Protein 4H2K (pdb70)

Solvent-accessible surface area: 19726 Å² total; per-residue (Å²): 116,82,43,75,56,78,1,14,60,1,0,33,55,0,0,116,88,58,0,54,23,36,80,13,84,28,0,0,110,37,0,5,102,62,0,110,174,49,51,5,137,39,57,102,10,80,94,116,118,7,52,0,0,2,0,62,26,36,139,60,108,43,13,0,0,1,5,8,1,0,0,0,24,95,22,45,98,111,136,97,21,108,9,84,1,47,42,1,71,72,75,142,40,58,0,49,0,7,0,0,0,9,0,0,0,0,0,0,0,1,0,3,1,0,7,46,13,5,101,74,55,81,151,21,65,1,2,0,0,0,0,0,0,0,8,32,43,58,126,15,51,27,0,5,4,34,0,0,48,37,0,60,90,102,133,34,65,5,45,26,0,0,4,0,17,10,2,0,60,102,93,13,0,33,10,1,55,46,65,56,120,26,87,77,135,0,46,95,3,0,30,35,0,0,73,122,31,38,59,66,94,16,131,44,64,130,97,27,52,12,3,34,24,1,43,6,31,62,9,47,23,0,13,0,0,0,55,37,60,35,51,92,115,62,39,1,16,5,20,23,104,20,0,7,64,0,8,88,0,0,52,53,0,0,85,63,18,48,77,99,100,82,2,15,57,1,0,38,64,0,0,121,90,60,0,56,22,37,78,13,85,30,0,0,108,35,0,5,94,71,0,105,140,54,49,3,117,42,58,99,10,76,57,99,117,8,54,0,0,2,0,45,29,27,127,67,114,28,13,0,0,1,4,10,1,0,0,0,21,96,23,48,91,98,114,112,17,95,0,67,0,49,31,2,65,76,91,103,35,60,0,43,0,4,0,0,0,11,0,0,0,0,0,0,0,0,0,4,2,0,8,37,1,8,101,78,47,92,146,22,131,6,2,0,0,1,0,0,0,0,7,31,42,60,96,19,96,12,0,5,4,16,0,0,13,41,0,65,80,104,97,37,44,5,42,30,0,0,4,0,13,10,3,0,56,97,100,14,0,32,13,0,61,80,168,26,103,0,28,73,5,0,27,47,0,0,74,79,33,54,64,62,98,8,60,52,85,166,90,34,58,12,4,61,21,1,43,8,31,64,8,47,23,1,9,0,0,0,54,39,62,38,48,88,114,62,41,0,16,6,25,20,124,30,0,6,11,0,10,90,0,0,48,80,0,0,67,57,3,14,121

Foldseek 3Di:
DVLLVQLLVLLLVLLLQQLAPQRLSCNVVVLCVLLVVLPWDWDWDDDDRKTKIKIKADDADDEEEEEAESHFHDQPDQVLAPDRQSNQDADPQKGWHGCAQRPSSLVSLLSSLVSVLCVVCVPDPHMYIYIYMSDQPPPCPCTLLVVLCVCVVVVHAHAAYEYAHAADAPDAQQAKEFDDQVGDQLLVQLQVLSCVQPNDGYDYDYPGVSLVSNCVRVYGYMYHYHHDPCHPHHRDIDGSVRSSSSNSSSNSSVVSRD/DLVQLLVQLLVLLLQQLAPLRLSCNVVVLCVLLVVLPWDWDWDDDDRKTKIKIKQADADDEEEEEAESHFHDAPDQVVAPAGANRQDADPQKGWHGCAQRHSSLVSLLSLLLSVLCVVCVPFPHMYIYIYMSDQPPPCPCTLLVVLCVCVVVVHAHAAYEYAHAADAPAAQAAKEAVDLLVVLLQVLSCVQVNDGHDYDHDRVSQVSNVVRVYRYMYHYHHCPCGPHHGRIGRSVRSVSSSSSSNSSCVSRGD

Radius of gyration: 25.72 Å; Cα contacts (8 Å, |Δi|>4): 1212; chains: 2; bounding box: 72×58×65 Å

Sequence (511 aa):
NAMKEKVVSLAQDLIRRRPSISPNDEGCQQIIAERLEKLGFQIEWMPFNDTLNLWAKHGTSEPVIIAFAGHTDVVPTGDENQWSSPPFSAEIIDGMLYGRGAADMKGSLAAMIVAAEEYVKANPNNHKGTIALLITSDEEATAKDGTIHVVETLMARDEKITYCMVGEPSSAKNLGDVVKNGRRGGGKLLDSITSAIEETIGITPKAETGTSDGRFIALMGAEVVEFGPLNSTIHKVNECVSVEDLGKCGEIYHKMLVNLLMKEKVVSLAQDLIRRPSISPNDEGCQQIIAERLEKLGFQIEWMPFNDTLNLWAKHGTSEPVIIAFAGHTDVVPTGDENQWSSPPFSAEIIDGMLYGRGAADMKGSLAAMIVAAEEYVKANPNHKGTIALLITSDEEATAKDGTIHVVETLMARDEKITYCMVGEPSSAKNLGDVVKNPGKLLDSITTSAIEETIGITPKAETGTSDGRFIALMGAEEVVEFGPLNSTIHKVNECVSVEDLGKCGEIYHKMLVNLLD

Nearest PDB structures (foldseek):
  4h2k-assembly1_A  TM=1.004E+00  e=3.135E-55  Haemophilus influenzae Rd KW20
  5vo3-assembly1_A-2  TM=9.861E-01  e=1.263E-46  Haemophilus influenzae
  3ic1-assembly1_A  TM=9.876E-01  e=7.392E-45  Haemophilus influenzae
  3isz-assembly1_A  TM=9.866E-01  e=3.044E-44  Haemophilus influenzae Rd KW20
  3isz-assembly1_B  TM=9.863E-01  e=2.260E-43  Haemophilus influenzae Rd KW20

CATH classification: 3.40.630.10

GO terms:
  GO:0050897 cobalt ion binding (F, IDA)
  GO:0008270 zinc ion binding (F, IDA)
  GO:0042802 identical protein binding (F, IDA)
  GO:0042803 protein homodimerization activity (F, IDA)
  GO:0009014 succinyl-diaminopimelate desuccinylase activity (F, IDA)
  GO:0009085 L-lysine biosynthetic process (P, IDA)
  GO:0008270 zinc ion binding (F, IMP)
  GO:0009014 succinyl-diaminopimelate desuccinylase activity (F, IMP)
  GO:0009085 L-lysine biosynthetic process (P, IMP)

InterPro domains:
  IPR001261 ArgE/DapE/ACY1/CPG2/YscS, conserved site [PS00758] (62-71)
  IPR001261 ArgE/DapE/ACY1/CPG2/YscS, conserved site [PS00759] (98-137)
  IPR002933 Peptidase M20 [PF01546] (63-371)
  IPR005941 Succinyl-diaminopimelate desuccinylase, proteobacteria [MF_01690] (3-376)
  IPR005941 Succinyl-diaminopimelate desuccinylase, proteobacteria [NF009557] (2-375)
  IPR005941 Succinyl-diaminopimelate desuccinylase, proteobacteria [TIGR01246] (6-374)
  IPR011650 Peptidase M20, dimerisation domain [PF07687] (176-283)
  IPR036264 Bacterial exopeptidase dimerisation domain [SSF55031] (180-289)
  IPR050072 Peptidase M20A family, bacterial cell wall biosynthesis [PTHR43808] (2-371)

B-factor: mean 29.65, std 9.03, range [13.6, 68.91]

Organism: Haemophilus influenzae (strain ATCC 51907 / DSM 11121 / KW20 / Rd) (NCBI:txid71421)

Secondary structure (DSSP, 8-state):
-HHHHHHHHHHHHHHTS--BTT--TTHHHHHHHHHHTTTPEEEE--BTTB-EEEEEE-SSSPEEEEEEE--B-----GGG-SS-TTS--EETTEEESTTIIIIIHHHHHHHHHHHHHHHH-TT-SSEEEEEEES-SSS--TTSHHHHHHHHHHTT----EEEE----BSSSTTSEEE-S-TT--HHHHHHHHHHHHHHS--PEEE---HHHHHHHTTT-EEEE--SB-TTTTSTT-EEEHHHHHHHHHHHHHHHHHH-/-HHHHHHHHHHHHTS--BTT--TTHHHHHHHHHHHTTPEEEE--BTTB-EEEEEE-SSS-EEEEEEE--B-----GGG-SS-TTT--EETTEEESTTIIIIIHHHHHHHHHHHHHHHH-TT-SSEEEEEEES-SSS--TTSHHHHHHHHHHTT----EEEE----BSSSTTSEEE---HHHHHHHHHHHHHHS---EEE---HHHHHHHTTT-EEEE--SB-TTTTSTT-EEEHHHHHHHHHHHHHHHHHHH-

Structure (mmCIF, N/CA/C/O backbone):
data_4H2K
#
_entry.id   4H2K
#
_cell.length_a   61.667
_cell.length_b   44.721
_cell.length_c   92.481
_cell.angle_alpha   90.00
_cell.angle_beta   92.90
_cell.angle_gamma   90.00
#
_symmetry.space_group_name_H-M   'P 1 21 1'
#
loop_
_entity.id
_entity.type
_entity.pdbx_description
1 polymer 'Succinyl-diaminopimelate desuccinylase'
2 non-polymer 'ZINC ION'
3 water water
#
loop_
_atom_site.group_PDB
_atom_site.id
_atom_site.type_symbol
_atom_site.label_atom_id
_atom_site.label_alt_id
_atom_site.label_comp_id
_atom_site.label_asym_id
_atom_site.label_entity_id
_atom_site.label_seq_id
_atom_site.pdbx_PDB_ins_code
_atom_site.Cartn_x
_atom_site.Cartn_y
_atom_site.Cartn_z
_atom_site.occupancy
_atom_site.B_iso_or_equiv
_atom_site.auth_seq_id
_atom_site.auth_comp_id
_atom_site.auth_asym_id
_atom_site.auth_atom_id
_atom_site.pdbx_PDB_model_num
ATOM 1 N N . ASN A 1 2 ? 57.703 -19.474 7.759 1.00 46.38 -1 ASN A N 1
ATOM 2 C CA . ASN A 1 2 ? 56.809 -19.643 6.572 1.00 46.90 -1 ASN A CA 1
ATOM 3 C C . ASN A 1 2 ? 55.816 -20.739 6.811 1.00 44.42 -1 ASN A C 1
ATOM 4 O O . ASN A 1 2 ? 54.768 -20.801 6.168 1.00 41.53 -1 ASN A O 1
ATOM 6 N N . ALA A 1 3 ? 56.182 -21.611 7.738 1.00 45.57 0 ALA A N 1
ATOM 7 C CA . ALA A 1 3 ? 55.275 -22.637 8.273 1.00 42.85 0 ALA A CA 1
ATOM 8 C C . ALA A 1 3 ? 54.046 -21.927 8.856 1.00 36.16 0 ALA A C 1
ATOM 9 O O . ALA A 1 3 ? 52.915 -22.287 8.593 1.00 31.10 0 ALA A O 1
ATOM 11 N N . MET A 1 4 ? 54.313 -20.903 9.630 1.00 33.77 1 MET A N 1
ATOM 12 C CA . MET A 1 4 ? 53.235 -20.113 10.293 1.00 36.36 1 MET A CA 1
ATOM 13 C C . MET A 1 4 ? 52.400 -19.373 9.226 1.00 31.08 1 MET A C 1
ATOM 14 O O . MET A 1 4 ? 51.172 -19.307 9.294 1.00 31.95 1 MET A O 1
ATOM 16 N N . LYS A 1 5 ? 53.059 -18.826 8.229 1.00 31.49 2 LYS A N 1
ATOM 17 C CA . LYS A 1 5 ? 52.296 -18.110 7.195 1.00 31.56 2 LYS A CA 1
ATOM 18 C C . LYS A 1 5 ? 51.259 -19.068 6.618 1.00 28.09 2 LYS A C 1
ATOM 19 O O . LYS A 1 5 ? 50.076 -18.781 6.463 1.00 26.22 2 LYS A O 1
ATOM 25 N N . GLU A 1 6 ? 51.766 -20.228 6.297 1.00 27.26 3 GLU A N 1
ATOM 26 C CA . GLU A 1 6 ? 50.954 -21.329 5.712 1.00 28.24 3 GLU A CA 1
ATOM 27 C C . GLU A 1 6 ? 49.746 -21.697 6.588 1.00 24.14 3 GLU A C 1
ATOM 28 O O . GLU A 1 6 ? 48.657 -22.058 6.137 1.00 22.13 3 GLU A O 1
ATOM 30 N N . LYS A 1 7 ? 49.961 -21.690 7.901 1.00 22.29 4 LYS A N 1
ATOM 31 C CA . LYS A 1 7 ? 48.871 -21.990 8.769 1.00 21.73 4 LYS A CA 1
ATOM 32 C C . LYS A 1 7 ? 47.783 -20.898 8.748 1.00 20.00 4 LYS A C 1
ATOM 33 O O . LYS A 1 7 ? 46.619 -21.214 8.815 1.00 20.74 4 LYS A O 1
ATOM 39 N N . VAL A 1 8 ? 48.209 -19.643 8.678 1.00 19.92 5 VAL A N 1
ATOM 40 C CA . VAL A 1 8 ? 47.331 -18.482 8.629 1.00 20.17 5 VAL A CA 1
ATOM 41 C C . VAL A 1 8 ? 46.488 -18.622 7.346 1.00 21.62 5 VAL A C 1
ATOM 42 O O . VAL A 1 8 ? 45.268 -18.494 7.369 1.00 19.95 5 VAL A O 1
ATOM 46 N N . VAL A 1 9 ? 47.177 -18.906 6.256 1.00 21.32 6 VAL A N 1
ATOM 47 C CA . VAL A 1 9 ? 46.450 -18.950 4.941 1.00 21.40 6 VAL A CA 1
ATOM 48 C C . VAL A 1 9 ? 45.377 -20.070 4.913 1.00 22.80 6 VAL A C 1
ATOM 49 O O . VAL A 1 9 ? 44.210 -19.877 4.510 1.00 22.18 6 VAL A O 1
ATOM 53 N N . SER A 1 10 ? 45.791 -21.250 5.332 1.00 21.88 7 SER A N 1
ATOM 54 C CA . SER A 1 10 ? 44.906 -22.429 5.400 1.00 23.63 7 SER A CA 1
ATOM 55 C C . SER A 1 10 ? 43.655 -22.189 6.262 1.00 22.29 7 SER A C 1
ATOM 56 O O . SER A 1 10 ? 42.545 -22.508 5.891 1.00 20.69 7 SER A O 1
ATOM 59 N N . LEU A 1 11 ? 43.866 -21.569 7.440 1.00 19.16 8 LEU A N 1
ATOM 60 C CA . LEU A 1 11 ? 42.748 -21.199 8.266 1.00 18.92 8 LEU A CA 1
ATOM 61 C C . LEU A 1 11 ? 41.828 -20.182 7.683 1.00 18.57 8 LEU A C 1
ATOM 62 O O . LEU A 1 11 ? 40.615 -20.345 7.753 1.00 20.01 8 LEU A O 1
ATOM 67 N N . ALA A 1 12 ? 42.411 -19.196 7.028 1.00 19.74 9 ALA A N 1
ATOM 68 C CA . ALA A 1 12 ? 41.647 -18.112 6.350 1.00 18.92 9 ALA A CA 1
ATOM 69 C C . ALA A 1 12 ? 40.752 -18.712 5.240 1.00 20.97 9 ALA A C 1
ATOM 70 O O . ALA A 1 12 ? 39.613 -18.382 5.153 1.00 19.78 9 ALA A O 1
ATOM 72 N N . GLN A 1 13 ? 41.272 -19.696 4.556 1.00 21.47 10 GLN A N 1
ATOM 73 C CA . GLN A 1 13 ? 40.533 -20.321 3.423 1.00 22.49 10 GLN A CA 1
ATOM 74 C C . GLN A 1 13 ? 39.362 -21.120 3.996 1.00 23.35 10 GLN A C 1
ATOM 75 O O . GLN A 1 13 ? 38.248 -21.074 3.511 1.00 21.93 10 GLN A O 1
ATOM 81 N N . ASP A 1 14 ? 39.657 -21.882 5.054 1.00 21.15 11 ASP A N 1
ATOM 82 C CA . ASP A 1 14 ? 38.647 -22.662 5.761 1.00 25.01 11 ASP A CA 1
ATOM 83 C C . ASP A 1 14 ? 37.458 -21.806 6.196 1.00 21.53 11 ASP A C 1
ATOM 84 O O . ASP A 1 14 ? 36.338 -22.233 6.063 1.00 22.07 11 ASP A O 1
ATOM 89 N N . LEU A 1 15 ? 37.761 -20.623 6.732 1.00 18.52 12 LEU A N 1
ATOM 90 C CA . LEU A 1 15 ? 36.781 -19.631 7.164 1.00 18.88 12 LEU A CA 1
ATOM 91 C C . LEU A 1 15 ? 36.023 -19.026 5.958 1.00 18.35 12 LEU A C 1
ATOM 92 O O . LEU A 1 15 ? 34.828 -18.881 5.957 1.00 20.26 12 LEU A O 1
ATOM 97 N N . ILE A 1 16 ? 36.766 -18.686 4.955 1.00 20.67 13 ILE A N 1
ATOM 98 C CA . ILE A 1 16 ? 36.199 -17.940 3.784 1.00 20.90 13 ILE A CA 1
ATOM 99 C C . ILE A 1 16 ? 35.150 -18.849 3.110 1.00 21.89 13 ILE A C 1
ATOM 100 O O . ILE A 1 16 ? 34.071 -18.424 2.740 1.00 22.79 13 ILE A O 1
ATOM 105 N N . ARG A 1 17 ? 35.478 -20.120 3.048 1.00 20.74 14 ARG A N 1
ATOM 106 C CA . ARG A 1 17 ? 34.576 -21.124 2.436 1.00 23.11 14 ARG A CA 1
ATOM 107 C C . ARG A 1 17 ? 33.176 -21.234 3.061 1.00 23.21 14 ARG A C 1
ATOM 108 O O . ARG A 1 17 ? 32.264 -21.690 2.450 1.00 22.64 14 ARG A O 1
ATOM 116 N N A ARG A 1 18 ? 33.070 -20.833 4.330 0.50 23.10 15 ARG A N 1
ATOM 117 N N B ARG A 1 18 ? 33.056 -20.803 4.317 0.50 23.21 15 ARG A N 1
ATOM 118 C CA A ARG A 1 18 ? 31.785 -20.776 5.067 0.50 22.41 15 ARG A CA 1
ATOM 119 C CA B ARG A 1 18 ? 31.784 -20.785 5.072 0.50 22.53 15 ARG A CA 1
ATOM 120 C C A ARG A 1 18 ? 30.991 -19.478 4.819 0.50 23.78 15 ARG A C 1
ATOM 121 C C B ARG A 1 18 ? 30.983 -19.484 4.832 0.50 23.86 15 ARG A C 1
ATOM 122 O O A ARG A 1 18 ? 31.441 -18.408 5.242 0.50 20.62 15 ARG A O 1
ATOM 123 O O B ARG A 1 18 ? 31.435 -18.416 5.242 0.50 20.75 15 ARG A O 1
ATOM 138 N N . PRO A 1 19 ? 29.788 -19.562 4.175 1.00 20.05 16 PRO A N 1
ATOM 139 C CA . PRO A 1 19 ? 29.092 -18.348 3.758 1.00 21.36 16 PRO A CA 1
ATOM 140 C C . PRO A 1 19 ? 28.306 -17.689 4.844 1.00 22.73 16 PRO A C 1
ATOM 141 O O . PRO A 1 19 ? 27.093 -17.675 4.855 1.00 23.86 16 PRO A O 1
ATOM 145 N N . SER A 1 20 ? 29.064 -17.055 5.743 1.00 21.13 17 SER A N 1
ATOM 146 C CA . SER A 1 20 ? 28.540 -16.619 7.022 1.00 21.89 17 SER A CA 1
ATOM 147 C C . SER A 1 20 ? 27.944 -15.227 6.985 1.00 23.81 17 SER A C 1
ATOM 148 O O . SER A 1 20 ? 28.305 -14.322 7.708 1.00 21.12 17 SER A O 1
ATOM 151 N N . ILE A 1 21 ? 26.981 -15.073 6.084 1.00 22.18 18 ILE A N 1
ATOM 152 C CA . ILE A 1 21 ? 26.213 -13.867 6.001 1.00 24.41 18 ILE A CA 1
ATOM 153 C C . ILE A 1 21 ? 25.522 -13.639 7.325 1.00 23.10 18 ILE A C 1
ATOM 154 O O . ILE A 1 21 ? 24.850 -14.513 7.870 1.00 26.75 18 ILE A O 1
ATOM 159 N N . SER A 1 22 ? 25.695 -12.439 7.823 1.00 27.13 19 SER A N 1
ATOM 160 C CA . SER A 1 22 ? 25.163 -12.035 9.154 1.00 25.44 19 SER A CA 1
ATOM 161 C C . SER A 1 22 ? 23.696 -12.473 9.340 1.00 27.16 19 SER A C 1
ATOM 162 O O . SER A 1 22 ? 22.884 -12.293 8.379 1.00 25.65 19 SER A O 1
ATOM 165 N N . PRO A 1 23 ? 23.326 -13.044 10.521 1.00 25.52 20 PRO A N 1
ATOM 166 C CA . PRO A 1 23 ? 24.157 -13.382 11.713 1.00 26.13 20 PRO A CA 1
ATOM 167 C C . PRO A 1 23 ? 24.542 -14.858 11.810 1.00 27.62 20 PRO A C 1
ATOM 168 O O . PRO A 1 23 ? 24.909 -15.392 12.893 1.00 22.63 20 PRO A O 1
ATOM 172 N N . ASN A 1 24 ? 24.471 -15.504 10.666 1.00 23.11 21 ASN A N 1
ATOM 173 C CA . ASN A 1 24 ? 24.679 -16.956 10.554 1.00 26.54 21 ASN A CA 1
ATOM 174 C C . ASN A 1 24 ? 26.196 -17.343 10.590 1.00 26.29 21 ASN A C 1
ATOM 175 O O . ASN A 1 24 ? 26.974 -16.973 9.742 1.00 23.79 21 ASN A O 1
ATOM 180 N N . ASP A 1 25 ? 26.639 -18.027 11.644 1.00 24.76 22 ASP A N 1
ATOM 181 C CA . ASP A 1 25 ? 28.085 -18.275 11.791 1.00 23.23 22 ASP A CA 1
ATOM 182 C C . ASP A 1 25 ? 28.609 -19.361 10.834 1.00 23.16 22 ASP A C 1
ATOM 183 O O . ASP A 1 25 ? 29.770 -19.462 10.578 1.00 22.10 22 ASP A O 1
ATOM 188 N N . GLU A 1 26 ? 27.720 -20.211 10.371 1.00 24.59 23 GLU A N 1
ATOM 189 C CA . GLU A 1 26 ? 28.086 -21.317 9.474 1.00 24.42 23 GLU A CA 1
ATOM 190 C C . GLU A 1 26 ? 29.269 -22.160 9.916 1.00 23.21 23 GLU A C 1
ATOM 191 O O . GLU A 1 26 ? 30.093 -22.606 9.114 1.00 23.23 23 GLU A O 1
ATOM 197 N N . GLY A 1 27 ? 29.370 -22.373 11.237 1.00 23.48 24 GLY A N 1
ATOM 198 C CA . GLY A 1 27 ? 30.474 -23.181 11.792 1.00 20.83 24 GLY A CA 1
ATOM 199 C C . GLY A 1 27 ? 31.868 -22.613 11.908 1.00 19.37 24 GLY A C 1
ATOM 200 O O . GLY A 1 27 ? 32.785 -23.292 12.304 1.00 19.97 24 GLY A O 1
ATOM 201 N N . CYS A 1 28 ? 32.023 -21.341 11.649 1.00 18.57 25 CYS A N 1
ATOM 202 C CA . CYS A 1 28 ? 33.349 -20.740 11.708 1.00 19.19 25 CYS A CA 1
ATOM 203 C C . CYS A 1 28 ? 33.848 -20.753 13.210 1.00 18.72 25 CYS A C 1
ATOM 204 O O . CYS A 1 28 ? 34.991 -21.061 13.522 1.00 18.60 25 CYS A O 1
ATOM 207 N N . GLN A 1 29 ? 32.990 -20.332 14.072 1.00 18.25 26 GLN A N 1
ATOM 208 C CA . GLN A 1 29 ? 33.434 -20.265 15.535 1.00 17.91 26 GLN A CA 1
ATOM 209 C C . GLN A 1 29 ? 33.798 -21.652 16.052 1.00 18.52 26 GLN A C 1
ATOM 210 O O . GLN A 1 29 ? 34.716 -21.837 16.839 1.00 18.62 26 GLN A O 1
ATOM 216 N N . GLN A 1 30 ? 33.058 -22.666 15.647 1.00 19.41 27 GLN A N 1
ATOM 217 C CA . GLN A 1 30 ? 33.439 -24.054 15.995 1.00 19.44 27 GLN A CA 1
ATOM 218 C C . GLN A 1 30 ? 34.849 -24.483 15.593 1.00 20.58 27 GLN A C 1
ATOM 219 O O . GLN A 1 30 ? 35.533 -25.190 16.337 1.00 20.86 27 GLN A O 1
ATOM 225 N N . ILE A 1 31 ? 35.206 -24.155 14.362 1.00 18.32 28 ILE A N 1
ATOM 226 C CA . ILE A 1 31 ? 36.566 -24.456 13.793 1.00 20.72 28 ILE A CA 1
ATOM 227 C C . ILE A 1 31 ? 37.595 -23.829 14.733 1.00 18.58 28 ILE A C 1
ATOM 228 O O . ILE A 1 31 ? 38.556 -24.491 15.213 1.00 21.14 28 ILE A O 1
ATOM 233 N N . ILE A 1 32 ? 37.275 -22.609 15.048 1.00 16.99 29 ILE A N 1
ATOM 234 C CA . ILE A 1 32 ? 38.196 -21.748 15.778 1.00 17.92 29 ILE A CA 1
ATOM 235 C C . ILE A 1 32 ? 38.330 -22.338 17.216 1.00 17.70 29 ILE A C 1
ATOM 236 O O . ILE A 1 32 ? 39.432 -22.549 17.719 1.00 18.68 29 ILE A O 1
ATOM 241 N N . ALA A 1 33 ? 37.188 -22.608 17.816 1.00 18.87 30 ALA A N 1
ATOM 242 C CA . ALA A 1 33 ? 37.156 -23.119 19.256 1.00 19.15 30 ALA A CA 1
ATOM 243 C C . ALA A 1 33 ? 37.862 -24.490 19.358 1.00 22.00 30 ALA A C 1
ATOM 244 O O . ALA A 1 33 ? 38.570 -24.789 20.337 1.00 21.65 30 ALA A O 1
ATOM 246 N N . GLU A 1 34 ? 37.660 -25.317 18.344 1.00 22.03 31 GLU A N 1
ATOM 247 C CA . GLU A 1 34 ? 38.312 -26.659 18.290 1.00 27.32 31 GLU A CA 1
ATOM 248 C C . GLU A 1 34 ? 39.839 -26.556 18.357 1.00 25.91 31 GLU A C 1
ATOM 249 O O . GLU A 1 34 ? 40.524 -27.223 19.156 1.00 26.72 31 GLU A O 1
ATOM 255 N N . ARG A 1 35 ? 40.382 -25.660 17.556 1.00 24.61 32 ARG A N 1
ATOM 256 C CA . ARG A 1 35 ? 41.859 -25.418 17.544 1.00 24.02 32 ARG A CA 1
ATOM 257 C C . ARG A 1 35 ? 42.398 -24.913 18.925 1.00 22.40 32 ARG A C 1
ATOM 258 O O . ARG A 1 35 ? 43.407 -25.367 19.441 1.00 28.19 32 ARG A O 1
ATOM 266 N N . LEU A 1 36 ? 41.695 -23.960 19.475 1.00 21.94 33 LEU A N 1
ATOM 267 C CA . LEU A 1 36 ? 42.136 -23.273 20.747 1.00 22.83 33 LEU A CA 1
ATOM 268 C C . LEU A 1 36 ? 42.029 -24.196 21.927 1.00 24.04 33 LEU A C 1
ATOM 269 O O . LEU A 1 36 ? 42.895 -24.238 22.795 1.00 23.92 33 LEU A O 1
ATOM 274 N N . GLU A 1 37 ? 40.951 -24.978 21.914 1.00 25.69 34 GLU A N 1
ATOM 275 C CA . GLU A 1 37 ? 40.619 -25.930 23.018 1.00 25.44 34 GLU A CA 1
ATOM 276 C C . GLU A 1 37 ? 41.731 -26.954 23.118 1.00 26.83 34 GLU A C 1
ATOM 277 O O . GLU A 1 37 ? 42.176 -27.362 24.196 1.00 23.03 34 GLU A O 1
ATOM 283 N N . LYS A 1 38 ? 42.208 -27.339 21.960 1.00 25.98 35 LYS A N 1
ATOM 284 C CA . LYS A 1 38 ? 43.388 -28.273 21.866 1.00 28.68 35 LYS A CA 1
ATOM 285 C C . LYS A 1 38 ? 44.632 -27.763 22.505 1.00 28.27 35 LYS A C 1
ATOM 286 O O . LYS A 1 38 ? 45.476 -28.544 22.844 1.00 28.71 35 LYS A O 1
ATOM 292 N N . LEU A 1 39 ? 44.750 -26.446 22.665 1.00 28.04 36 LEU A N 1
ATOM 293 C CA . LEU A 1 39 ? 45.958 -25.823 23.257 1.00 27.60 36 LEU A CA 1
ATOM 294 C C . LEU A 1 39 ? 45.738 -25.357 24.677 1.00 26.39 36 LEU A C 1
ATOM 295 O O . LEU A 1 39 ? 46.515 -24.613 25.228 1.00 31.38 36 LEU A O 1
ATOM 300 N N . GLY A 1 40 ? 44.614 -25.741 25.226 1.00 23.92 37 GLY A N 1
ATOM 301 C CA . GLY A 1 40 ? 44.317 -25.479 26.656 1.00 24.40 37 GLY A CA 1
ATOM 302 C C . GLY A 1 40 ? 43.471 -24.238 26.937 1.00 22.41 37 GLY A C 1
ATOM 303 O O . GLY A 1 40 ? 43.245 -23.843 28.104 1.00 22.50 37 GLY A O 1
ATOM 304 N N . PHE A 1 41 ? 42.954 -23.650 25.855 1.00 20.07 38 PHE A N 1
ATOM 305 C CA . PHE A 1 41 ? 42.047 -22.528 26.038 1.00 19.14 38 PHE A CA 1
ATOM 306 C C . PHE A 1 41 ? 40.711 -23.016 26.657 1.00 20.72 38 PHE A C 1
ATOM 307 O O . PHE A 1 41 ? 40.182 -24.110 26.369 1.00 20.33 38 PHE A O 1
ATOM 315 N N . GLN A 1 42 ? 40.197 -22.197 27.544 1.00 21.44 39 GLN A N 1
ATOM 316 C CA . GLN A 1 42 ? 38.856 -22.405 28.116 1.00 20.80 39 GLN A CA 1
ATOM 317 C C . GLN A 1 42 ? 37.870 -21.794 27.127 1.00 18.94 39 GLN A C 1
ATOM 318 O O . GLN A 1 42 ? 37.982 -20.676 26.801 1.00 20.14 39 GLN A O 1
ATOM 324 N N . ILE A 1 43 ? 36.912 -22.602 26.731 1.00 19.83 40 ILE A N 1
ATOM 325 C CA . ILE A 1 43 ? 35.888 -22.216 25.727 1.00 20.76 40 ILE A CA 1
ATOM 326 C C . ILE A 1 43 ? 34.553 -21.878 26.409 1.00 17.34 40 ILE A C 1
ATOM 327 O O . ILE A 1 43 ? 33.918 -22.702 27.086 1.00 21.53 40 ILE A O 1
ATOM 332 N N . GLU A 1 44 ? 34.077 -20.673 26.188 1.00 18.19 41 GLU A N 1
ATOM 333 C CA . GLU A 1 44 ? 32.733 -20.296 26.601 1.00 18.55 41 GLU A CA 1
ATOM 334 C C . GLU A 1 44 ? 31.830 -19.760 25.483 1.00 18.34 41 GLU A C 1
ATOM 335 O O . GLU A 1 44 ? 32.115 -18.757 24.879 1.00 17.62 41 GLU A O 1
ATOM 341 N N . TRP A 1 45 ? 30.710 -20.427 25.347 1.00 17.98 42 TRP A N 1
ATOM 342 C CA . TRP A 1 45 ? 29.703 -20.087 24.276 1.00 19.73 42 TRP A CA 1
ATOM 343 C C . TRP A 1 45 ? 28.680 -19.180 24.868 1.00 19.26 42 TRP A C 1
ATOM 344 O O . TRP A 1 45 ? 28.066 -19.460 25.933 1.00 19.25 42 TRP A O 1
ATOM 355 N N . MET A 1 46 ? 28.510 -18.058 24.196 1.00 19.42 43 MET A N 1
ATOM 356 C CA . MET A 1 46 ? 27.445 -17.111 24.517 1.00 18.86 43 MET A CA 1
ATOM 357 C C . MET A 1 46 ? 26.448 -16.804 23.352 1.00 20.69 43 MET A C 1
ATOM 358 O O . MET A 1 46 ? 26.373 -15.643 22.979 1.00 19.56 43 MET A O 1
ATOM 363 N N . PRO A 1 47 ? 25.616 -17.806 22.946 1.00 20.41 44 PRO A N 1
ATOM 364 C CA . PRO A 1 47 ? 24.532 -17.592 21.961 1.00 22.63 44 PRO A CA 1
ATOM 365 C C . PRO A 1 47 ? 23.435 -16.739 22.543 1.00 22.57 44 PRO A C 1
ATOM 366 O O . PRO A 1 47 ? 23.182 -16.695 23.758 1.00 21.30 44 PRO A O 1
ATOM 370 N N . PHE A 1 48 ? 22.893 -15.905 21.694 1.00 21.93 45 PHE A N 1
ATOM 371 C CA . PHE A 1 48 ? 21.726 -15.092 22.063 1.00 22.41 45 PHE A CA 1
ATOM 372 C C . PHE A 1 48 ? 20.896 -14.825 20.805 1.00 23.79 45 PHE A C 1
ATOM 373 O O . PHE A 1 48 ? 21.411 -14.356 19.813 1.00 21.39 45 PHE A O 1
ATOM 381 N N . ASN A 1 49 ? 19.629 -15.170 20.896 1.00 22.96 46 ASN A N 1
ATOM 382 C CA . ASN A 1 49 ? 18.735 -15.091 19.708 1.00 25.79 46 ASN A CA 1
ATOM 383 C C . ASN A 1 49 ? 19.360 -15.829 18.531 1.00 25.31 46 ASN A C 1
ATOM 384 O O . ASN A 1 49 ? 19.586 -17.039 18.623 1.00 24.54 46 ASN A O 1
ATOM 389 N N . ASP A 1 50 ? 19.631 -15.128 17.430 1.00 25.68 47 ASP A N 1
ATOM 390 C CA . ASP A 1 50 ? 20.126 -15.782 16.189 1.00 26.35 47 ASP A CA 1
ATOM 391 C C . ASP A 1 50 ? 21.652 -15.636 15.985 1.00 24.23 47 ASP A C 1
ATOM 392 O O . ASP A 1 50 ? 22.207 -15.909 14.920 1.00 24.24 47 ASP A O 1
ATOM 397 N N . THR A 1 51 ? 22.307 -15.150 17.034 1.00 22.39 48 THR A N 1
ATOM 398 C CA . THR A 1 51 ? 23.724 -14.717 16.980 1.00 21.49 48 THR A CA 1
ATOM 399 C C . THR A 1 51 ? 24.525 -15.739 17.847 1.00 22.59 48 THR A C 1
ATOM 400 O O . THR A 1 51 ? 24.101 -16.138 18.955 1.00 21.86 48 THR A O 1
ATOM 404 N N . LEU A 1 52 ? 25.655 -16.156 17.313 1.00 21.01 49 LEU A N 1
ATOM 405 C CA . LEU A 1 52 ? 26.656 -16.989 18.063 1.00 20.09 49 LEU A CA 1
ATOM 406 C C . LEU A 1 52 ? 27.880 -16.108 18.492 1.00 17.87 49 LEU A C 1
ATOM 407 O O . LEU A 1 52 ? 28.354 -15.282 17.753 1.00 18.56 49 LEU A O 1
ATOM 412 N N . ASN A 1 53 ? 28.263 -16.214 19.781 1.00 17.53 50 ASN A N 1
ATOM 413 C CA . ASN A 1 53 ? 29.389 -15.497 20.327 1.00 16.03 50 ASN A CA 1
ATOM 414 C C . ASN A 1 53 ? 30.280 -16.492 21.107 1.00 16.02 50 ASN A C 1
ATOM 415 O O . ASN A 1 53 ? 29.777 -17.457 21.653 1.00 16.90 50 ASN A O 1
ATOM 420 N N . LEU A 1 54 ? 31.571 -16.261 20.952 1.00 18.30 51 LEU A N 1
ATOM 421 C CA . LEU A 1 54 ? 32.686 -17.029 21.594 1.00 18.65 51 LEU A CA 1
ATOM 422 C C . LEU A 1 54 ? 33.595 -16.155 22.424 1.00 17.55 51 LEU A C 1
ATOM 423 O O . LEU A 1 54 ? 34.092 -15.128 22.011 1.00 17.35 51 LEU A O 1
ATOM 428 N N . TRP A 1 55 ? 33.789 -16.623 23.636 1.00 17.88 52 TRP A N 1
ATOM 429 C CA . TRP A 1 55 ? 34.723 -16.062 24.606 1.00 17.67 52 TRP A CA 1
ATOM 430 C C . TRP A 1 55 ? 35.680 -17.206 24.987 1.00 16.81 52 TRP A C 1
ATOM 431 O O . TRP A 1 55 ? 35.294 -18.205 25.595 1.00 18.34 52 TRP A O 1
ATOM 442 N N . ALA A 1 56 ? 36.921 -17.084 24.556 1.00 17.86 53 ALA A N 1
ATOM 443 C CA . ALA A 1 56 ? 37.995 -18.160 24.747 1.00 17.46 53 ALA A CA 1
ATOM 444 C C . ALA A 1 56 ? 39.181 -17.545 25.458 1.00 18.50 53 ALA A C 1
ATOM 445 O O . ALA A 1 56 ? 39.635 -16.509 25.113 1.00 17.54 53 ALA A O 1
ATOM 447 N N . LYS A 1 57 ? 39.684 -18.231 26.486 1.00 19.81 54 LYS A N 1
ATOM 448 C CA . LYS A 1 57 ? 40.707 -17.581 27.344 1.00 21.46 54 LYS A CA 1
ATOM 449 C C . LYS A 1 57 ? 41.806 -18.677 27.634 1.00 18.15 54 LYS A C 1
ATOM 450 O O . LYS A 1 57 ? 41.448 -19.852 27.850 1.00 18.20 54 LYS A O 1
ATOM 456 N N . HIS A 1 58 ? 43.061 -18.209 27.651 1.00 18.47 55 HIS A N 1
ATOM 457 C CA . HIS A 1 58 ? 44.243 -18.970 28.137 1.00 18.53 55 HIS A CA 1
ATOM 458 C C . HIS A 1 58 ? 44.959 -18.158 29.194 1.00 17.92 55 HIS A C 1
ATOM 459 O O . HIS A 1 58 ? 45.491 -17.083 28.922 1.00 15.11 55 HIS A O 1
ATOM 466 N N . GLY A 1 59 ? 45.026 -18.704 30.381 1.00 24.55 56 GLY A N 1
ATOM 467 C CA . GLY A 1 59 ? 45.663 -17.957 31.460 1.00 26.50 56 GLY A CA 1
ATOM 468 C C . GLY A 1 59 ? 44.665 -17.621 32.544 1.00 34.56 56 GLY A C 1
ATOM 469 O O . GLY A 1 59 ? 43.466 -17.737 32.364 1.00 39.34 56 GLY A O 1
ATOM 470 N N . THR A 1 60 ? 45.174 -17.179 33.682 1.00 39.42 57 THR A N 1
ATOM 471 C CA . THR A 1 60 ? 44.277 -16.741 34.793 1.00 43.43 57 THR A CA 1
ATOM 472 C C . THR A 1 60 ? 44.420 -15.281 35.227 1.00 44.45 57 THR A C 1
ATOM 473 O O . THR A 1 60 ? 43.466 -14.540 35.359 1.00 49.61 57 THR A O 1
ATOM 477 N N . SER A 1 61 ? 45.646 -14.904 35.472 1.00 44.91 58 SER A N 1
ATOM 478 C CA . SER A 1 61 ? 45.943 -13.552 35.930 1.00 40.46 58 SER A CA 1
ATOM 479 C C . SER A 1 61 ? 45.651 -12.415 34.920 1.00 41.64 58 SER A C 1
ATOM 480 O O . SER A 1 61 ? 45.553 -12.594 33.683 1.00 33.65 58 SER A O 1
ATOM 483 N N . GLU A 1 62 ? 45.519 -11.227 35.497 1.00 35.63 59 GLU A N 1
ATOM 484 C CA . GLU A 1 62 ? 45.563 -9.964 34.717 1.00 36.59 59 GLU A CA 1
ATOM 485 C C . GLU A 1 62 ? 47.010 -9.770 34.344 1.00 33.92 59 GLU A C 1
ATOM 486 O O . GLU A 1 62 ? 47.859 -10.362 34.974 1.00 33.52 59 GLU A O 1
ATOM 492 N N . PRO A 1 63 ? 47.318 -8.983 33.317 1.00 30.65 60 PRO A N 1
ATOM 493 C CA . PRO A 1 63 ? 46.489 -8.279 32.353 1.00 28.61 60 PRO A CA 1
ATOM 494 C C . PRO A 1 63 ? 45.844 -9.282 31.410 1.00 26.96 60 PRO A C 1
ATOM 495 O O . PRO A 1 63 ? 46.367 -10.339 31.167 1.00 27.76 60 PRO A O 1
ATOM 499 N N . VAL A 1 64 ? 44.676 -8.895 30.972 1.00 25.83 61 VAL A N 1
ATOM 500 C CA . VAL A 1 64 ? 43.891 -9.649 30.012 1.00 23.86 61 VAL A CA 1
ATOM 501 C C . VAL A 1 64 ? 43.983 -8.876 28.688 1.00 21.70 61 VAL A C 1
ATOM 502 O O . VAL A 1 64 ? 43.574 -7.710 28.603 1.00 21.64 61 VAL A O 1
ATOM 506 N N . ILE A 1 65 ? 44.570 -9.552 27.705 1.00 19.65 62 ILE A N 1
ATOM 507 C CA A ILE A 1 65 ? 44.660 -9.070 26.314 0.50 20.54 62 ILE A CA 1
ATOM 508 C CA B ILE A 1 65 ? 44.656 -9.066 26.303 0.50 20.31 62 ILE A CA 1
ATOM 509 C C . ILE A 1 65 ? 43.672 -9.907 25.464 1.00 18.74 62 ILE A C 1
ATOM 510 O O . ILE A 1 65 ? 43.789 -11.118 25.353 1.00 20.79 62 ILE A O 1
ATOM 519 N N . ALA A 1 66 ? 42.691 -9.244 24.908 1.00 21.60 63 ALA A N 1
ATOM 520 C CA . ALA A 1 66 ? 41.669 -9.914 24.069 1.00 19.22 63 ALA A CA 1
ATOM 521 C C . ALA A 1 66 ? 41.920 -9.514 22.609 1.00 17.72 63 ALA A C 1
ATOM 522 O O . ALA A 1 66 ? 42.115 -8.390 22.321 1.00 19.58 63 ALA A O 1
ATOM 524 N N . PHE A 1 67 ? 41.884 -10.486 21.749 1.00 17.10 64 PHE A N 1
ATOM 525 C CA . PHE A 1 67 ? 41.703 -10.279 20.264 1.00 17.11 64 PHE A CA 1
ATOM 526 C C . PHE A 1 67 ? 40.230 -10.333 19.977 1.00 15.74 64 PHE A C 1
ATOM 527 O O . PHE A 1 67 ? 39.535 -11.267 20.390 1.00 17.27 64 PHE A O 1
ATOM 535 N N . ALA A 1 68 ? 39.693 -9.335 19.258 1.00 17.41 65 ALA A N 1
ATOM 536 C CA . ALA A 1 68 ? 38.275 -9.309 18.990 1.00 16.55 65 ALA A CA 1
ATOM 537 C C . ALA A 1 68 ? 38.061 -9.220 17.425 1.00 16.67 65 ALA A C 1
ATOM 538 O O . ALA A 1 68 ? 38.842 -8.629 16.675 1.00 16.99 65 ALA A O 1
ATOM 540 N N . GLY A 1 69 ? 37.026 -9.846 17.042 1.00 17.23 66 GLY A N 1
ATOM 541 C CA . GLY A 1 69 ? 36.616 -9.818 15.594 1.00 18.20 66 GLY A CA 1
ATOM 542 C C . GLY A 1 69 ? 35.312 -10.534 15.373 1.00 18.37 66 GLY A C 1
ATOM 543 O O . GLY A 1 69 ? 34.572 -10.911 16.275 1.00 15.33 66 GLY A O 1
ATOM 544 N N . HIS A 1 70 ? 34.956 -10.602 14.079 1.00 17.55 67 HIS A N 1
ATOM 545 C CA . HIS A 1 70 ? 33.675 -11.186 13.725 1.00 17.11 67 HIS A CA 1
ATOM 546 C C . HIS A 1 70 ? 33.817 -12.149 12.552 1.00 18.37 67 HIS A C 1
ATOM 547 O O . HIS A 1 70 ? 34.723 -12.051 11.715 1.00 18.00 67 HIS A O 1
ATOM 554 N N . THR A 1 71 ? 32.932 -13.132 12.574 1.00 16.33 68 THR A N 1
ATOM 555 C CA . THR A 1 71 ? 32.942 -14.225 11.619 1.00 17.20 68 THR A CA 1
ATOM 556 C C . THR A 1 71 ? 31.953 -13.954 10.484 1.00 18.25 68 THR A C 1
ATOM 557 O O . THR A 1 71 ? 31.946 -14.691 9.487 1.00 20.00 68 THR A O 1
ATOM 561 N N . ASP A 1 72 ? 31.145 -12.924 10.664 1.00 19.75 69 ASP A N 1
ATOM 562 C CA . ASP A 1 72 ? 30.075 -12.688 9.680 1.00 21.23 69 ASP A CA 1
ATOM 563 C C . ASP A 1 72 ? 30.676 -11.854 8.585 1.00 21.33 69 ASP A C 1
ATOM 564 O O . ASP A 1 72 ? 31.702 -11.134 8.724 1.00 21.09 69 ASP A O 1
ATOM 569 N N . VAL A 1 73 ? 29.958 -11.957 7.458 1.00 20.36 70 VAL A N 1
ATOM 570 C CA . VAL A 1 73 ? 30.300 -11.238 6.268 1.00 21.13 70 VAL A CA 1
ATOM 571 C C . VAL A 1 73 ? 29.034 -10.599 5.661 1.00 20.90 70 VAL A C 1
ATOM 572 O O . VAL A 1 73 ? 27.899 -11.030 5.946 1.00 20.61 70 VAL A O 1
ATOM 576 N N . VAL A 1 74 ? 29.298 -9.571 4.855 1.00 22.43 71 VAL A N 1
ATOM 577 C CA . VAL A 1 74 ? 28.252 -8.782 4.091 1.00 21.73 71 VAL A CA 1
ATOM 578 C C . VAL A 1 74 ? 27.805 -9.566 2.788 1.00 23.21 71 VAL A C 1
ATOM 579 O O . VAL A 1 74 ? 28.541 -10.373 2.279 1.00 23.95 71 VAL A O 1
ATOM 583 N N . PRO A 1 75 ? 26.567 -9.362 2.301 1.00 23.91 72 PRO A N 1
ATOM 584 C CA . PRO A 1 75 ? 26.189 -9.976 1.035 1.00 25.30 72 PRO A CA 1
ATOM 585 C C . PRO A 1 75 ? 27.213 -9.786 -0.096 1.00 22.90 72 PRO A C 1
ATOM 586 O O . PRO A 1 75 ? 27.987 -8.841 -0.128 1.00 22.53 72 PRO A O 1
ATOM 590 N N . THR A 1 76 ? 27.132 -10.704 -1.040 1.00 28.46 73 THR A N 1
ATOM 591 C CA . THR A 1 76 ? 28.134 -10.825 -2.132 1.00 27.12 73 THR A CA 1
ATOM 592 C C . THR A 1 76 ? 27.807 -9.924 -3.340 1.00 30.66 73 THR A C 1
ATOM 593 O O . THR A 1 76 ? 28.690 -9.502 -4.086 1.00 28.02 73 THR A O 1
ATOM 597 N N . GLY A 1 77 ? 26.535 -9.638 -3.488 1.00 27.87 74 GLY A N 1
ATOM 598 C CA . GLY A 1 77 ? 26.014 -9.069 -4.749 1.00 29.88 74 GLY A CA 1
ATOM 599 C C . GLY A 1 77 ? 25.999 -10.117 -5.857 1.00 29.53 74 GLY A C 1
ATOM 600 O O . GLY A 1 77 ? 26.304 -11.286 -5.653 1.00 28.39 74 GLY A O 1
ATOM 601 N N . ASP A 1 78 ? 25.599 -9.693 -7.047 1.00 31.13 75 ASP A N 1
ATOM 602 C CA . ASP A 1 78 ? 25.453 -10.629 -8.185 1.00 32.62 75 ASP A CA 1
ATOM 603 C C . ASP A 1 78 ? 26.757 -11.380 -8.449 1.00 31.60 75 ASP A C 1
ATOM 604 O O . ASP A 1 78 ? 27.807 -10.776 -8.589 1.00 27.97 75 ASP A O 1
ATOM 609 N N . GLU A 1 79 ? 26.658 -12.693 -8.527 1.00 28.33 76 GLU A N 1
ATOM 610 C CA . GLU A 1 79 ? 27.845 -13.543 -8.776 1.00 31.71 76 GLU A CA 1
ATOM 611 C C . GLU A 1 79 ? 28.492 -13.362 -10.159 1.00 28.31 76 GLU A C 1
ATOM 612 O O . GLU A 1 79 ? 29.650 -13.708 -10.332 1.00 27.70 76 GLU A O 1
ATOM 618 N N . ASN A 1 80 ? 27.760 -12.754 -11.093 1.00 28.48 77 ASN A N 1
ATOM 619 C CA . ASN A 1 80 ? 28.306 -12.521 -12.484 1.00 27.85 77 ASN A CA 1
ATOM 620 C C . ASN A 1 80 ? 29.408 -11.442 -12.459 1.00 27.26 77 ASN A C 1
ATOM 621 O O . ASN A 1 80 ? 30.232 -11.299 -13.381 1.00 25.75 77 ASN A O 1
ATOM 626 N N . GLN A 1 81 ? 29.422 -10.711 -11.354 1.00 25.46 78 GLN A N 1
ATOM 627 C CA . GLN A 1 81 ? 30.431 -9.628 -11.133 1.00 24.81 78 GLN A CA 1
ATOM 628 C C . GLN A 1 81 ? 31.790 -10.130 -10.566 1.00 23.62 78 GLN A C 1
ATOM 629 O O . GLN A 1 81 ? 32.798 -9.441 -10.596 1.00 25.34 78 GLN A O 1
ATOM 635 N N . TRP A 1 82 ? 31.750 -11.353 -10.046 1.00 23.80 79 TRP A N 1
ATOM 636 C CA . TRP A 1 82 ? 32.899 -11.973 -9.428 1.00 26.36 79 TRP A CA 1
ATOM 637 C C . TRP A 1 82 ? 33.693 -12.776 -10.412 1.00 24.14 79 TRP A C 1
ATOM 638 O O . TRP A 1 82 ? 33.134 -13.495 -11.268 1.00 23.84 79 TRP A O 1
ATOM 649 N N . SER A 1 83 ? 35.009 -12.662 -10.298 1.00 27.45 80 SER A N 1
ATOM 650 C CA . SER A 1 83 ? 35.995 -13.414 -11.183 1.00 29.63 80 SER A CA 1
ATOM 651 C C . SER A 1 83 ? 36.208 -14.858 -10.695 1.00 31.77 80 SER A C 1
ATOM 652 O O . SER A 1 83 ? 36.301 -15.812 -11.454 1.00 31.76 80 SER A O 1
ATOM 655 N N . SER A 1 84 ? 36.387 -14.953 -9.391 1.00 29.77 81 SER A N 1
ATOM 656 C CA . SER A 1 84 ? 36.255 -16.229 -8.642 1.00 31.72 81 SER A CA 1
ATOM 657 C C . SER A 1 84 ? 34.922 -16.262 -7.823 1.00 30.17 81 SER A C 1
ATOM 658 O O . SER A 1 84 ? 34.461 -15.244 -7.357 1.00 29.30 81 SER A O 1
ATOM 661 N N . PRO A 1 85 ? 34.309 -17.430 -7.640 1.00 27.71 82 PRO A N 1
ATOM 662 C CA . PRO A 1 85 ? 33.111 -17.410 -6.856 1.00 26.13 82 PRO A CA 1
ATOM 663 C C . PRO A 1 85 ? 33.438 -16.931 -5.416 1.00 27.97 82 PRO A C 1
ATOM 664 O O . PRO A 1 85 ? 34.514 -17.175 -4.949 1.00 25.62 82 PRO A O 1
ATOM 668 N N . PRO A 1 86 ? 32.535 -16.169 -4.795 1.00 25.91 83 PRO A N 1
ATOM 669 C CA . PRO A 1 86 ? 32.822 -15.411 -3.585 1.00 25.05 83 PRO A CA 1
ATOM 670 C C . PRO A 1 86 ? 33.221 -16.238 -2.389 1.00 23.52 83 PRO A C 1
ATOM 671 O O . PRO A 1 86 ? 33.801 -15.725 -1.449 1.00 23.79 83 PRO A O 1
ATOM 675 N N . PHE A 1 87 ? 32.871 -17.504 -2.398 1.00 26.03 84 PHE A N 1
ATOM 676 C CA . PHE A 1 87 ? 33.203 -18.362 -1.248 1.00 26.21 84 PHE A CA 1
ATOM 677 C C . PHE A 1 87 ? 34.162 -19.455 -1.646 1.00 30.24 84 PHE A C 1
ATOM 678 O O . PHE A 1 87 ? 34.323 -20.456 -0.957 1.00 29.08 84 PHE A O 1
ATOM 686 N N . SER A 1 88 ? 34.844 -19.236 -2.772 1.00 27.79 85 SER A N 1
ATOM 687 C CA . SER A 1 88 ? 35.816 -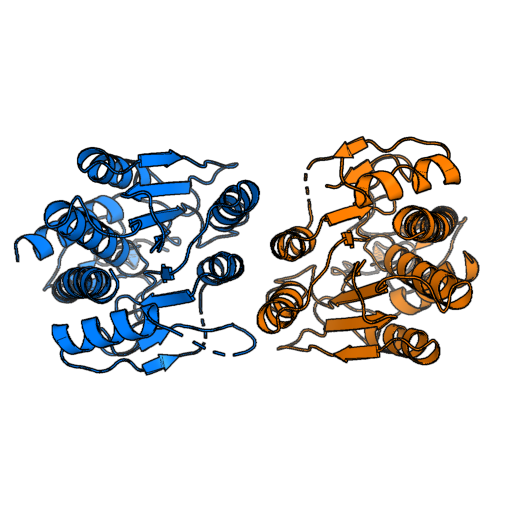20.269 -3.236 1.00 28.72 85 SER A CA 1
ATOM 688 C C . SER A 1 88 ? 37.182 -20.273 -2.497 1.00 25.92 85 SER A C 1
ATOM 689 O O . SER A 1 88 ? 37.864 -21.274 -2.432 1.00 25.10 85 SER A O 1
ATOM 692 N N . ALA A 1 89 ? 37.590 -19.120 -2.022 1.00 25.08 86 ALA A N 1
ATOM 693 C CA . ALA A 1 89 ? 38.860 -18.952 -1.240 1.00 26.38 86 ALA A CA 1
ATOM 694 C C . ALA A 1 89 ? 40.069 -19.349 -2.105 1.00 26.15 86 ALA A C 1
ATOM 695 O O . ALA A 1 89 ? 41.073 -19.920 -1.674 1.00 23.48 86 ALA A O 1
ATOM 697 N N . GLU A 1 90 ? 39.916 -18.994 -3.364 1.00 27.00 87 GLU A N 1
ATOM 698 C CA . GLU A 1 90 ? 40.951 -19.213 -4.382 1.00 27.02 87 GLU A CA 1
ATOM 699 C C . GLU A 1 90 ? 42.119 -18.198 -4.273 1.00 24.55 87 GLU A C 1
ATOM 700 O O . GLU A 1 90 ? 41.961 -17.025 -3.996 1.00 25.83 87 GLU A O 1
ATOM 706 N N . ILE A 1 91 ? 43.300 -18.726 -4.439 1.00 24.80 88 ILE A N 1
ATOM 707 C CA . ILE A 1 91 ? 44.528 -17.955 -4.417 1.00 25.56 88 ILE A CA 1
ATOM 708 C C . ILE A 1 91 ? 45.054 -17.777 -5.865 1.00 27.65 88 ILE A C 1
ATOM 709 O O . ILE A 1 91 ? 45.314 -18.718 -6.533 1.00 27.71 88 ILE A O 1
ATOM 714 N N . ILE A 1 92 ? 45.089 -16.525 -6.288 1.00 28.12 89 ILE A N 1
ATOM 715 C CA . ILE A 1 92 ? 45.475 -16.097 -7.687 1.00 27.85 89 ILE A CA 1
ATOM 716 C C . ILE A 1 92 ? 46.525 -14.997 -7.644 1.00 27.55 89 ILE A C 1
ATOM 717 O O . ILE A 1 92 ? 46.320 -13.930 -7.062 1.00 30.32 89 ILE A O 1
ATOM 722 N N . ASP A 1 93 ? 47.706 -15.324 -8.176 1.00 29.21 90 ASP A N 1
ATOM 723 C CA . ASP A 1 93 ? 48.881 -14.411 -8.229 1.00 27.88 90 ASP A CA 1
ATOM 724 C C . ASP A 1 93 ? 49.122 -13.723 -6.866 1.00 30.45 90 ASP A C 1
ATOM 725 O O . ASP A 1 93 ? 49.077 -12.510 -6.710 1.00 36.24 90 ASP A O 1
ATOM 730 N N . GLY A 1 94 ? 49.278 -14.548 -5.858 1.00 31.49 91 GLY A N 1
ATOM 731 C CA . GLY A 1 94 ? 49.522 -14.072 -4.460 1.00 29.57 91 GLY A CA 1
ATOM 732 C C . GLY A 1 94 ? 48.380 -13.432 -3.652 1.00 29.57 91 GLY A C 1
ATOM 733 O O . GLY A 1 94 ? 48.567 -12.985 -2.493 1.00 27.46 91 GLY A O 1
ATOM 734 N N . MET A 1 95 ? 47.215 -13.397 -4.266 1.00 26.93 92 MET A N 1
ATOM 735 C CA . MET A 1 95 ? 45.980 -12.812 -3.649 1.00 27.23 92 MET A CA 1
ATOM 736 C C . MET A 1 95 ? 44.965 -13.905 -3.303 1.00 26.11 92 MET A C 1
ATOM 737 O O . MET A 1 95 ? 44.585 -14.713 -4.116 1.00 25.03 92 MET A O 1
ATOM 742 N N . LEU A 1 96 ? 44.580 -13.924 -2.024 1.00 23.92 93 LEU A N 1
ATOM 743 C CA . LEU A 1 96 ? 43.448 -14.725 -1.556 1.00 22.15 93 LEU A CA 1
ATOM 744 C C . LEU A 1 96 ? 42.125 -13.985 -1.753 1.00 23.35 93 LEU A C 1
ATOM 745 O O . LEU A 1 96 ? 41.831 -13.008 -1.093 1.00 20.47 93 LEU A O 1
ATOM 750 N N . TYR A 1 97 ? 41.319 -14.521 -2.666 1.00 22.39 94 TYR A N 1
ATOM 751 C CA . TYR A 1 97 ? 40.025 -13.952 -3.025 1.00 22.61 94 TYR A CA 1
ATOM 752 C C . TYR A 1 97 ? 38.882 -14.538 -2.208 1.00 21.39 94 TYR A C 1
ATOM 753 O O . TYR A 1 97 ? 38.842 -15.685 -1.914 1.00 24.32 94 TYR A O 1
ATOM 762 N N . GLY A 1 98 ? 37.933 -13.677 -1.944 1.00 21.39 95 GLY A N 1
ATOM 763 C CA . GLY A 1 98 ? 36.633 -14.045 -1.379 1.00 22.54 95 GLY A CA 1
ATOM 764 C C . GLY A 1 98 ? 35.989 -13.058 -0.416 1.00 20.59 95 GLY A C 1
ATOM 765 O O . GLY A 1 98 ? 36.625 -12.124 0.128 1.00 20.58 95 GLY A O 1
ATOM 766 N N . ARG A 1 99 ? 34.686 -13.247 -0.251 1.00 19.83 96 ARG A N 1
ATOM 767 C CA . ARG A 1 99 ? 33.904 -12.360 0.539 1.00 18.65 96 ARG A CA 1
ATOM 768 C C . ARG A 1 99 ? 34.423 -12.746 1.964 1.00 18.79 96 ARG A C 1
ATOM 769 O O . ARG A 1 99 ? 34.591 -13.903 2.274 1.00 20.20 96 ARG A O 1
ATOM 777 N N . GLY A 1 100 ? 34.826 -11.755 2.663 1.00 19.63 97 GLY A N 1
ATOM 778 C CA . GLY A 1 100 ? 35.452 -12.011 4.013 1.00 19.66 97 GLY A CA 1
ATOM 779 C C . GLY A 1 100 ? 36.930 -12.067 4.087 1.00 21.42 97 GLY A C 1
ATOM 780 O O . GLY A 1 100 ? 37.479 -12.063 5.202 1.00 17.87 97 GLY A O 1
ATOM 781 N N . ALA A 1 101 ? 37.600 -12.122 2.919 1.00 20.23 98 ALA A N 1
ATOM 782 C CA . ALA A 1 101 ? 39.086 -12.307 2.907 1.00 20.25 98 ALA A CA 1
ATOM 783 C C . ALA A 1 101 ? 39.802 -11.168 3.610 1.00 19.82 98 ALA A C 1
ATOM 784 O O . ALA A 1 101 ? 40.695 -11.417 4.423 1.00 21.51 98 ALA A O 1
ATOM 786 N N . ALA A 1 102 ? 39.387 -9.946 3.309 1.00 20.39 99 ALA A N 1
ATOM 787 C CA . ALA A 1 102 ? 39.853 -8.680 3.944 1.00 22.19 99 ALA A CA 1
ATOM 788 C C . ALA A 1 102 ? 39.105 -8.358 5.255 1.00 23.33 99 ALA A C 1
ATOM 789 O O . ALA A 1 102 ? 39.677 -7.907 6.244 1.00 23.59 99 ALA A O 1
ATOM 791 N N . ASP A 1 103 ? 37.814 -8.564 5.216 1.00 23.85 100 ASP A N 1
ATOM 792 C CA . ASP A 1 103 ? 36.917 -8.126 6.318 1.00 22.89 100 ASP A CA 1
ATOM 793 C C . ASP A 1 103 ? 36.072 -9.274 6.805 1.00 20.26 100 ASP A C 1
ATOM 794 O O . ASP A 1 103 ? 34.965 -9.485 6.324 1.00 16.96 100 ASP A O 1
ATOM 799 N N . MET A 1 104 ? 36.543 -10.073 7.721 1.00 19.89 101 MET A N 1
ATOM 800 C CA . MET A 1 104 ? 37.845 -9.940 8.367 1.00 19.90 101 MET A CA 1
ATOM 801 C C . MET A 1 104 ? 38.478 -11.298 8.623 1.00 20.84 101 MET A C 1
ATOM 802 O O . MET A 1 104 ? 39.197 -11.515 9.582 1.00 17.49 101 MET A O 1
ATOM 807 N N . LYS A 1 105 ? 38.182 -12.249 7.762 1.00 17.82 102 LYS A N 1
ATOM 808 C CA . LYS A 1 105 ? 38.561 -13.641 8.074 1.00 17.79 102 LYS A CA 1
ATOM 809 C C . LYS A 1 105 ? 40.104 -13.902 7.979 1.00 19.60 102 LYS A C 1
ATOM 810 O O . LYS A 1 105 ? 40.679 -14.753 8.742 1.00 18.26 102 LYS A O 1
ATOM 816 N N . GLY A 1 106 ? 40.769 -13.146 7.085 1.00 16.82 103 GLY A N 1
ATOM 817 C CA . GLY A 1 106 ? 42.265 -13.218 6.934 1.00 18.44 103 GLY A CA 1
ATOM 818 C C . GLY A 1 106 ? 42.904 -12.812 8.305 1.00 19.34 103 GLY A C 1
ATOM 819 O O . GLY A 1 106 ? 43.747 -13.521 8.942 1.00 18.40 103 GLY A O 1
ATOM 820 N N . SER A 1 107 ? 42.429 -11.683 8.766 1.00 19.71 104 SER A N 1
ATOM 821 C CA . SER A 1 107 ? 43.037 -11.112 10.017 1.00 22.53 104 SER A CA 1
ATOM 822 C C . SER A 1 107 ? 42.660 -11.907 11.257 1.00 20.56 104 SER A C 1
ATOM 823 O O . SER A 1 107 ? 43.455 -12.059 12.204 1.00 23.04 104 SER A O 1
ATOM 826 N N . LEU A 1 108 ? 41.437 -12.415 11.258 1.00 20.48 105 LEU A N 1
ATOM 827 C CA . LEU A 1 108 ? 40.938 -13.284 12.307 1.00 21.51 105 LEU A CA 1
ATOM 828 C C . LEU A 1 108 ? 41.856 -14.514 12.382 1.00 21.50 105 LEU A C 1
ATOM 829 O O . LEU A 1 108 ? 42.400 -14.923 13.429 1.00 16.11 105 LEU A O 1
ATOM 834 N N . ALA A 1 109 ? 42.093 -15.090 11.211 1.00 18.06 106 ALA A N 1
ATOM 835 C CA . ALA A 1 109 ? 43.053 -16.245 11.136 1.00 18.01 106 ALA A CA 1
ATOM 836 C C . ALA A 1 109 ? 44.480 -15.923 11.636 1.00 16.84 106 ALA A C 1
ATOM 837 O O . ALA A 1 109 ? 45.104 -16.739 12.383 1.00 18.86 106 ALA A O 1
ATOM 839 N N . ALA A 1 110 ? 44.950 -14.736 11.302 1.00 16.27 107 ALA A N 1
ATOM 840 C CA . ALA A 1 110 ? 46.294 -14.265 11.740 1.00 18.20 107 ALA A CA 1
ATOM 841 C C . ALA A 1 110 ? 46.347 -14.100 13.280 1.00 19.93 107 ALA A C 1
ATOM 842 O O . ALA A 1 110 ? 47.341 -14.500 13.888 1.00 19.88 107 ALA A O 1
ATOM 844 N N . MET A 1 111 ? 45.287 -13.525 13.852 1.00 17.20 108 MET A N 1
ATOM 845 C CA . MET A 1 111 ? 45.192 -13.343 15.402 1.00 19.22 108 MET A CA 1
ATOM 846 C C . MET A 1 111 ? 45.209 -14.672 16.119 1.00 19.27 108 MET A C 1
ATOM 847 O O . MET A 1 111 ? 45.847 -14.891 17.178 1.00 18.02 108 MET A O 1
ATOM 852 N N . ILE A 1 112 ? 44.442 -15.598 15.565 1.00 18.60 109 ILE A N 1
ATOM 853 C CA . ILE A 1 112 ? 44.303 -16.911 16.110 1.00 18.96 109 ILE A CA 1
ATOM 854 C C . ILE A 1 112 ? 45.676 -17.653 16.078 1.00 21.48 109 ILE A C 1
ATOM 855 O O . ILE A 1 112 ? 46.163 -18.224 17.098 1.00 19.69 109 ILE A O 1
ATOM 860 N N . VAL A 1 113 ? 46.299 -17.640 14.910 1.00 18.17 110 VAL A N 1
ATOM 861 C CA . VAL A 1 113 ? 47.586 -18.348 14.733 1.00 21.50 110 VAL A CA 1
ATOM 862 C C . VAL A 1 113 ? 48.665 -17.774 15.652 1.00 20.65 110 VAL A C 1
ATOM 863 O O . VAL A 1 113 ? 49.413 -18.502 16.318 1.00 22.33 110 VAL A O 1
ATOM 867 N N . ALA A 1 114 ? 48.648 -16.464 15.737 1.00 19.89 111 ALA A N 1
ATOM 868 C CA . ALA A 1 114 ? 49.536 -15.692 16.663 1.00 20.08 111 ALA A CA 1
ATOM 869 C C . ALA A 1 114 ? 49.365 -16.061 18.156 1.00 20.15 111 ALA A C 1
ATOM 870 O O . ALA A 1 114 ? 50.357 -16.282 18.862 1.00 22.97 111 ALA A O 1
ATOM 872 N N . ALA A 1 115 ? 48.111 -16.104 18.613 1.00 18.73 112 ALA A N 1
ATOM 873 C CA . ALA A 1 115 ? 47.746 -16.550 20.033 1.00 20.33 112 ALA A CA 1
ATOM 874 C C . ALA A 1 115 ? 48.249 -17.989 20.287 1.00 21.56 112 ALA A C 1
ATOM 875 O O . ALA A 1 115 ? 48.833 -18.326 21.346 1.00 23.19 112 ALA A O 1
ATOM 877 N N . GLU A 1 116 ? 48.000 -18.852 19.313 1.00 19.82 113 GLU A N 1
ATOM 878 C CA . GLU A 1 116 ? 48.411 -20.274 19.411 1.00 22.79 113 GLU A CA 1
ATOM 879 C C . GLU A 1 116 ? 49.935 -20.429 19.510 1.00 22.80 113 GLU A C 1
ATOM 880 O O . GLU A 1 116 ? 50.467 -21.191 20.309 1.00 22.89 113 GLU A O 1
ATOM 886 N N . GLU A 1 117 ? 50.607 -19.736 18.616 1.00 23.88 114 GLU A N 1
ATOM 887 C CA . GLU A 1 117 ? 52.081 -19.798 18.490 1.00 26.09 114 GLU A CA 1
ATOM 888 C C . GLU A 1 117 ? 52.686 -19.312 19.811 1.00 24.07 114 GLU A C 1
ATOM 889 O O . GLU A 1 117 ? 53.566 -19.940 20.401 1.00 25.37 114 GLU A O 1
ATOM 895 N N . TYR A 1 118 ? 52.142 -18.213 20.252 1.00 21.53 115 TYR A N 1
ATOM 896 C CA . TYR A 1 118 ? 52.552 -17.589 21.536 1.00 23.15 115 TYR A CA 1
ATOM 897 C C . TYR A 1 118 ? 52.388 -18.489 22.721 1.00 22.61 115 TYR A C 1
ATOM 898 O O . TYR A 1 118 ? 53.317 -18.641 23.543 1.00 24.76 115 TYR A O 1
ATOM 907 N N . VAL A 1 119 ? 51.222 -19.123 22.841 1.00 20.75 116 VAL A N 1
ATOM 908 C CA . VAL A 1 119 ? 50.882 -20.023 23.977 1.00 20.77 116 VAL A CA 1
ATOM 909 C C . VAL A 1 119 ? 51.731 -21.286 23.884 1.00 21.40 116 VAL A C 1
ATOM 910 O O . VAL A 1 119 ? 52.167 -21.834 24.902 1.00 21.42 116 VAL A O 1
ATOM 914 N N . LYS A 1 120 ? 51.919 -21.779 22.671 1.00 20.30 117 LYS A N 1
ATOM 915 C CA . LYS A 1 120 ? 52.802 -22.956 22.545 1.00 24.52 117 LYS A CA 1
ATOM 916 C C . LYS A 1 120 ? 54.227 -22.741 23.033 1.00 23.00 117 LYS A C 1
ATOM 917 O O . LYS A 1 120 ? 54.832 -23.679 23.527 1.00 28.97 117 LYS A O 1
ATOM 923 N N . ALA A 1 121 ? 54.745 -21.547 22.818 1.00 24.99 118 ALA A N 1
ATOM 924 C CA . ALA A 1 121 ? 56.131 -21.152 23.240 1.00 26.18 118 ALA A CA 1
ATOM 925 C C . ALA A 1 121 ? 56.182 -20.828 24.725 1.00 30.00 118 ALA A C 1
ATOM 926 O O . ALA A 1 121 ? 57.178 -21.094 25.426 1.00 28.34 118 ALA A O 1
ATOM 928 N N . ASN A 1 122 ? 55.085 -20.243 25.202 1.00 29.82 119 ASN A N 1
ATOM 929 C CA . ASN A 1 122 ? 54.997 -19.731 26.607 1.00 30.98 119 ASN A CA 1
ATOM 930 C C . ASN A 1 122 ? 53.758 -20.165 27.439 1.00 28.29 119 ASN A C 1
ATOM 931 O O . ASN A 1 122 ? 52.935 -19.332 27.856 1.00 26.45 119 ASN A O 1
ATOM 936 N N . PRO A 1 123 ? 53.617 -21.454 27.709 1.00 26.27 120 PRO A N 1
ATOM 937 C CA . PRO A 1 123 ? 52.422 -21.861 28.348 1.00 27.72 120 PRO A CA 1
ATOM 938 C C . PRO A 1 123 ? 52.185 -21.296 29.737 1.00 28.96 120 PRO A C 1
ATOM 939 O O . PRO A 1 123 ? 51.041 -21.224 30.198 1.00 30.32 120 PRO A O 1
ATOM 943 N N . ASN A 1 124 ? 53.267 -20.937 30.383 1.00 27.33 121 ASN A N 1
ATOM 944 C CA A ASN A 1 124 ? 53.156 -20.296 31.708 0.40 27.50 121 ASN A CA 1
ATOM 945 C CA B ASN A 1 124 ? 53.230 -20.305 31.697 0.60 30.38 121 ASN A CA 1
ATOM 946 C C . ASN A 1 124 ? 53.266 -18.758 31.628 1.00 29.65 121 ASN A C 1
ATOM 947 O O . ASN A 1 124 ? 53.756 -18.062 32.527 1.00 30.38 121 ASN A O 1
ATOM 956 N N . HIS A 1 125 ? 52.709 -18.201 30.560 1.00 26.30 122 HIS A N 1
ATOM 957 C CA . HIS A 1 125 ? 52.790 -16.764 30.350 1.00 25.32 122 HIS A CA 1
ATOM 958 C C . HIS A 1 125 ? 52.028 -15.978 31.378 1.00 24.35 122 HIS A C 1
ATOM 959 O O . HIS A 1 125 ? 50.912 -16.369 31.782 1.00 23.62 122 HIS A O 1
ATOM 966 N N . LYS A 1 126 ? 52.605 -14.859 31.809 1.00 25.32 123 LYS A N 1
ATOM 967 C CA . LYS A 1 126 ? 51.858 -13.835 32.579 1.00 26.17 123 LYS A CA 1
ATOM 968 C C . LYS A 1 126 ? 50.578 -13.459 31.884 1.00 28.44 123 LYS A C 1
ATOM 969 O O . LYS A 1 126 ? 50.530 -13.452 30.649 1.00 25.19 123 LYS A O 1
ATOM 971 N N . GLY A 1 127 ? 49.571 -13.168 32.707 1.00 24.99 124 GLY A N 1
ATOM 972 C CA . GLY A 1 127 ? 48.303 -12.593 32.240 1.00 28.31 124 GLY A CA 1
ATOM 973 C C . GLY A 1 127 ? 47.428 -13.617 31.477 1.00 23.58 124 GLY A C 1
ATOM 974 O O . GLY A 1 127 ? 47.564 -14.844 31.572 1.00 21.56 124 GLY A O 1
ATOM 975 N N . THR A 1 128 ? 46.530 -13.072 30.685 1.00 22.24 125 THR A N 1
ATOM 976 C CA . THR A 1 128 ? 45.531 -13.917 30.049 1.00 21.31 125 THR A CA 1
ATOM 977 C C . THR A 1 128 ? 45.414 -13.441 28.560 1.00 20.54 125 THR A C 1
ATOM 978 O O . THR A 1 128 ? 45.340 -12.269 28.297 1.00 21.79 125 THR A O 1
ATOM 982 N N . ILE A 1 129 ? 45.415 -14.396 27.667 1.00 19.88 126 ILE A N 1
ATOM 983 C CA . ILE A 1 129 ? 45.143 -14.168 26.231 1.00 18.42 126 ILE A CA 1
ATOM 984 C C . ILE A 1 129 ? 43.740 -14.705 25.906 1.00 18.26 126 ILE A C 1
ATOM 985 O O . ILE A 1 129 ? 43.442 -15.862 26.062 1.00 18.43 126 ILE A O 1
ATOM 990 N N . ALA A 1 130 ? 42.898 -13.829 25.362 1.00 17.56 127 ALA A N 1
ATOM 991 C CA . ALA A 1 130 ? 41.514 -14.118 25.166 1.00 16.64 127 ALA A CA 1
ATOM 992 C C . ALA A 1 130 ? 41.172 -13.808 23.673 1.00 18.36 127 ALA A C 1
ATOM 993 O O . ALA A 1 130 ? 41.892 -13.109 22.994 1.00 20.40 127 ALA A O 1
ATOM 995 N N . LEU A 1 131 ? 40.141 -14.477 23.240 1.00 19.36 128 LEU A N 1
ATOM 996 C CA . LEU A 1 131 ? 39.500 -14.184 21.924 1.00 19.99 128 LEU A CA 1
ATOM 997 C C . LEU A 1 131 ? 38.007 -13.990 22.158 1.00 18.76 128 LEU A C 1
ATOM 998 O O . LEU A 1 131 ? 37.362 -14.793 22.787 1.00 18.18 128 LEU A O 1
ATOM 1003 N N . LEU A 1 132 ? 37.502 -12.918 21.543 1.00 18.87 129 LEU A N 1
ATOM 1004 C CA . LEU A 1 132 ? 36.129 -12.465 21.629 1.00 16.64 129 LEU A CA 1
ATOM 1005 C C . LEU A 1 132 ? 35.621 -12.331 20.166 1.00 16.92 129 LEU A C 1
ATOM 1006 O O . LEU A 1 132 ? 35.926 -11.389 19.531 1.00 16.91 129 LEU A O 1
ATOM 1011 N N . ILE A 1 133 ? 34.821 -13.282 19.798 1.00 17.13 130 ILE A N 1
ATOM 1012 C CA . ILE A 1 133 ? 34.355 -13.442 18.353 1.00 17.49 130 ILE A CA 1
ATOM 1013 C C . ILE A 1 133 ? 32.802 -13.466 18.318 1.00 18.64 130 ILE A C 1
ATOM 1014 O O . ILE A 1 133 ? 32.118 -14.108 19.123 1.00 19.50 130 ILE A O 1
ATOM 1019 N N . THR A 1 134 ? 32.216 -12.730 17.368 1.00 16.83 131 THR A N 1
ATOM 1020 C CA . THR A 1 134 ? 30.784 -12.632 17.296 1.00 14.92 131 THR A CA 1
ATOM 1021 C C . THR A 1 134 ? 30.467 -12.993 15.833 1.00 16.34 131 THR A C 1
ATOM 1022 O O . THR A 1 134 ? 31.381 -12.846 14.945 1.00 14.07 131 THR A O 1
ATOM 1026 N N . SER A 1 135 ? 29.258 -13.495 15.677 1.00 18.66 132 SER A N 1
ATOM 1027 C CA . SER A 1 135 ? 28.634 -13.759 14.307 1.00 20.28 132 SER A CA 1
ATOM 1028 C C . SER A 1 135 ? 27.790 -12.623 13.821 1.00 22.17 132 SER A C 1
ATOM 1029 O O . SER A 1 135 ? 27.135 -12.745 12.769 1.00 20.95 132 SER A O 1
ATOM 1032 N N . ASP A 1 136 ? 27.731 -11.534 14.559 1.00 21.10 133 ASP A N 1
ATOM 1033 C CA . ASP A 1 136 ? 26.953 -10.333 14.027 1.00 24.10 133 ASP A CA 1
ATOM 1034 C C . ASP A 1 136 ? 27.595 -9.020 14.394 1.00 26.05 133 ASP A C 1
ATOM 1035 O O . ASP A 1 136 ? 27.400 -8.470 15.510 1.00 29.89 133 ASP A O 1
ATOM 1040 N N . GLU A 1 137 ? 28.482 -8.592 13.519 1.00 23.60 134 GLU A N 1
ATOM 1041 C CA . GLU A 1 137 ? 29.058 -7.255 13.626 1.00 24.74 134 GLU A CA 1
ATOM 1042 C C . GLU A 1 137 ? 28.523 -6.371 12.507 1.00 27.29 134 GLU A C 1
ATOM 1043 O O . GLU A 1 137 ? 28.418 -5.169 12.622 1.00 29.94 134 GLU A O 1
ATOM 1049 N N . GLU A 1 138 ? 28.243 -7.015 11.406 1.00 25.00 135 GLU A N 1
ATOM 1050 C CA . GLU A 1 138 ? 27.953 -6.261 10.116 1.00 26.39 135 GLU A CA 1
ATOM 1051 C C . GLU A 1 138 ? 26.505 -5.849 9.884 1.00 29.84 135 GLU A C 1
ATOM 1052 O O . GLU A 1 138 ? 26.181 -4.986 9.048 1.00 32.46 135 GLU A O 1
ATOM 1058 N N . ALA A 1 139 ? 25.612 -6.507 10.586 1.00 28.52 136 ALA A N 1
ATOM 1059 C CA . ALA A 1 139 ? 24.210 -6.084 10.576 1.00 28.50 136 ALA A CA 1
ATOM 1060 C C . ALA A 1 139 ? 23.802 -5.257 11.811 1.00 30.62 136 ALA A C 1
ATOM 1061 O O . ALA A 1 139 ? 24.483 -4.294 12.193 1.00 30.80 136 ALA A O 1
ATOM 1063 N N . THR A 1 140 ? 22.693 -5.625 12.434 1.00 29.45 137 THR A N 1
ATOM 1064 C CA . THR A 1 140 ? 22.125 -4.800 13.536 1.00 32.25 137 THR A CA 1
ATOM 1065 C C . THR A 1 140 ? 22.956 -4.918 14.832 1.00 32.96 137 THR A C 1
ATOM 1066 O O . THR A 1 140 ? 23.102 -3.969 15.575 1.00 31.27 137 THR A O 1
ATOM 1070 N N . ALA A 1 141 ? 23.541 -6.084 15.041 1.00 28.76 138 ALA A N 1
ATOM 1071 C CA . ALA A 1 141 ? 24.523 -6.288 16.128 1.00 29.46 138 ALA A CA 1
ATOM 1072 C C . ALA A 1 141 ? 23.950 -6.048 17.543 1.00 29.34 138 ALA A C 1
ATOM 1073 O O . ALA A 1 141 ? 24.689 -5.719 18.494 1.00 31.85 138 ALA A O 1
ATOM 1075 N N . LYS A 1 142 ? 22.657 -6.270 17.709 1.00 29.30 139 LYS A N 1
ATOM 1076 C CA . LYS A 1 142 ? 22.013 -6.102 19.064 1.00 27.65 139 LYS A CA 1
ATOM 1077 C C . LYS A 1 142 ? 22.429 -7.176 20.049 1.00 26.83 139 LYS A C 1
ATOM 1078 O O . LYS A 1 142 ? 22.389 -6.990 21.281 1.00 26.37 139 LYS A O 1
ATOM 1080 N N . ASP A 1 143 ? 22.852 -8.294 19.480 1.00 24.93 140 ASP A N 1
ATOM 1081 C CA . ASP A 1 143 ? 23.090 -9.542 20.270 1.00 24.93 140 ASP A CA 1
ATOM 1082 C C . ASP A 1 143 ? 24.502 -10.122 20.133 1.00 20.89 140 ASP A C 1
ATOM 1083 O O . ASP A 1 143 ? 24.769 -11.303 20.407 1.00 23.75 140 ASP A O 1
ATOM 1088 N N . GLY A 1 144 ? 25.415 -9.277 19.731 1.00 20.87 141 GLY A N 1
ATOM 1089 C CA . GLY A 1 144 ? 26.763 -9.747 19.358 1.00 20.46 141 GLY A CA 1
ATOM 1090 C C . GLY A 1 144 ? 27.732 -9.411 20.471 1.00 20.06 141 GLY A C 1
ATOM 1091 O O . GLY A 1 144 ? 27.546 -9.822 21.665 1.00 20.53 141 GLY A O 1
ATOM 1092 N N . THR A 1 145 ? 28.750 -8.668 20.073 1.00 20.33 142 THR A N 1
ATOM 1093 C CA . THR A 1 145 ? 29.792 -8.197 21.034 1.00 21.72 142 THR A CA 1
ATOM 1094 C C . THR A 1 145 ? 29.171 -7.542 22.271 1.00 21.31 142 THR A C 1
ATOM 1095 O O . THR A 1 145 ? 29.620 -7.736 23.427 1.00 18.68 142 THR A O 1
ATOM 1099 N N . ILE A 1 146 ? 28.125 -6.744 22.054 1.00 22.57 143 ILE A N 1
ATOM 1100 C CA . ILE A 1 146 ? 27.479 -6.051 23.226 1.00 23.53 143 ILE A CA 1
ATOM 1101 C C . ILE A 1 146 ? 26.962 -7.013 24.333 1.00 22.95 143 ILE A C 1
ATOM 1102 O O . ILE A 1 146 ? 27.142 -6.781 25.563 1.00 20.50 143 ILE A O 1
ATOM 1107 N N . HIS A 1 147 ? 26.381 -8.123 23.891 1.00 20.49 144 HIS A N 1
ATOM 1108 C CA . HIS A 1 147 ? 25.952 -9.239 24.765 1.00 21.55 144 HIS A CA 1
ATOM 1109 C C . HIS A 1 147 ? 27.103 -9.832 25.598 1.00 21.70 144 HIS A C 1
ATOM 1110 O O . HIS A 1 147 ? 26.982 -10.061 26.859 1.00 21.38 144 HIS A O 1
ATOM 1117 N N . VAL A 1 148 ? 28.227 -10.066 24.884 1.00 20.71 145 VAL A N 1
ATOM 1118 C CA . VAL A 1 148 ? 29.440 -10.607 25.515 1.00 20.85 145 VAL A CA 1
ATOM 1119 C C . VAL A 1 148 ? 29.879 -9.583 26.574 1.00 21.18 145 VAL A C 1
ATOM 1120 O O . VAL A 1 148 ? 30.120 -9.903 27.774 1.00 22.25 145 VAL A O 1
ATOM 1124 N N . VAL A 1 149 ? 29.954 -8.328 26.148 1.00 20.64 146 VAL A N 1
ATOM 1125 C CA . VAL A 1 149 ? 30.445 -7.207 27.073 1.00 23.11 146 VAL A CA 1
ATOM 1126 C C . VAL A 1 149 ? 29.560 -7.167 28.345 1.00 24.00 146 VAL A C 1
ATOM 1127 O O . VAL A 1 149 ? 30.067 -7.197 29.507 1.00 22.41 146 VAL A O 1
ATOM 1131 N N . GLU A 1 150 ? 28.249 -7.157 28.132 1.00 22.97 147 GLU A N 1
ATOM 1132 C CA . GLU A 1 150 ? 27.267 -7.192 29.287 1.00 24.52 147 GLU A CA 1
ATOM 1133 C C . GLU A 1 150 ? 27.508 -8.354 30.292 1.00 25.13 147 GLU A C 1
ATOM 1134 O O . GLU A 1 150 ? 27.531 -8.211 31.556 1.00 22.65 147 GLU A O 1
ATOM 1140 N N . THR A 1 151 ? 27.700 -9.501 29.696 1.00 24.18 148 THR A N 1
ATOM 1141 C CA . THR A 1 151 ? 27.867 -10.808 30.402 1.00 24.94 148 THR A CA 1
ATOM 1142 C C . THR A 1 151 ? 29.107 -10.747 31.281 1.00 23.62 148 THR A C 1
ATOM 1143 O O . THR A 1 151 ? 29.078 -11.015 32.522 1.00 24.27 148 THR A O 1
ATOM 1147 N N . LEU A 1 152 ? 30.179 -10.289 30.648 1.00 23.72 149 LEU A N 1
ATOM 1148 C CA . LEU A 1 152 ? 31.477 -10.117 31.337 1.00 23.67 149 LEU A CA 1
ATOM 1149 C C . LEU A 1 152 ? 31.377 -9.082 32.438 1.00 27.01 149 LEU A C 1
ATOM 1150 O O . LEU A 1 152 ? 31.851 -9.302 33.577 1.00 25.33 149 LEU A O 1
ATOM 1155 N N . MET A 1 153 ? 30.765 -7.944 32.098 1.00 25.23 150 MET A N 1
ATOM 1156 C CA . MET A 1 153 ? 30.600 -6.849 33.109 1.00 27.64 150 MET A CA 1
ATOM 1157 C C . MET A 1 153 ? 29.749 -7.278 34.327 1.00 26.96 150 MET A C 1
ATOM 1158 O O . MET A 1 153 ? 30.055 -6.951 35.476 1.00 25.27 150 MET A O 1
ATOM 1163 N N . ALA A 1 154 ? 28.711 -8.041 34.064 1.00 25.61 151 ALA A N 1
ATOM 1164 C CA . ALA A 1 154 ? 27.801 -8.573 35.088 1.00 27.52 151 ALA A CA 1
ATOM 1165 C C . ALA A 1 154 ? 28.459 -9.437 36.184 1.00 31.59 151 ALA A C 1
ATOM 1166 O O . ALA A 1 154 ? 27.998 -9.507 37.322 1.00 30.20 151 ALA A O 1
ATOM 1168 N N . ARG A 1 155 ? 29.514 -10.119 35.786 1.00 29.27 152 ARG A N 1
ATOM 1169 C CA . ARG A 1 155 ? 30.304 -10.948 36.707 1.00 30.09 152 ARG A CA 1
ATOM 1170 C C . ARG A 1 155 ? 31.677 -10.337 37.053 1.00 27.36 152 ARG A C 1
ATOM 1171 O O . ARG A 1 155 ? 32.562 -10.995 37.535 1.00 31.06 152 ARG A O 1
ATOM 1179 N N . ASP A 1 156 ? 31.833 -9.059 36.782 1.00 28.43 153 ASP A N 1
ATOM 1180 C CA . ASP A 1 156 ? 33.043 -8.350 37.156 1.00 30.64 153 ASP A CA 1
ATOM 1181 C C . ASP A 1 156 ? 34.332 -8.958 36.561 1.00 31.55 153 ASP A C 1
ATOM 1182 O O . ASP A 1 156 ? 35.387 -9.016 37.196 1.00 28.06 153 ASP A O 1
ATOM 1187 N N . GLU A 1 157 ? 34.198 -9.421 35.317 1.00 25.67 154 GLU A N 1
ATOM 1188 C CA . GLU A 1 157 ? 35.321 -9.945 34.529 1.00 28.03 154 GLU A CA 1
ATOM 1189 C C . GLU A 1 157 ? 35.916 -8.807 33.687 1.00 29.92 154 GLU A C 1
ATOM 1190 O O . GLU A 1 157 ? 35.219 -8.110 32.960 1.00 30.78 154 GLU A O 1
ATOM 1196 N N . LYS A 1 158 ? 37.227 -8.664 33.796 1.00 29.72 155 LYS A N 1
ATOM 1197 C CA . LYS A 1 158 ? 38.007 -7.550 33.190 1.00 28.06 155 LYS A CA 1
ATOM 1198 C C . LYS A 1 158 ? 38.678 -7.885 31.856 1.00 27.85 155 LYS A C 1
ATOM 1199 O O . LYS A 1 158 ? 39.064 -9.016 31.579 1.00 29.14 155 LYS A O 1
ATOM 1202 N N . ILE A 1 159 ? 38.675 -6.882 31.004 1.00 24.75 156 ILE A N 1
ATOM 1203 C CA . ILE A 1 159 ? 39.591 -6.803 29.843 1.00 23.35 156 ILE A CA 1
ATOM 1204 C C . ILE A 1 159 ? 40.483 -5.561 29.984 1.00 22.01 156 ILE A C 1
ATOM 1205 O O . ILE A 1 159 ? 40.026 -4.445 30.093 1.00 23.69 156 ILE A O 1
ATOM 1210 N N . THR A 1 160 ? 41.773 -5.781 29.932 1.00 22.96 157 THR A N 1
ATOM 1211 C CA . THR A 1 160 ? 42.773 -4.695 30.076 1.00 23.11 157 THR A CA 1
ATOM 1212 C C . THR A 1 160 ? 43.072 -4.025 28.743 1.00 23.10 157 THR A C 1
ATOM 1213 O O . THR A 1 160 ? 43.130 -2.758 28.604 1.00 22.18 157 THR A O 1
ATOM 1217 N N . TYR A 1 161 ? 43.231 -4.891 27.763 1.00 20.31 158 TYR A N 1
ATOM 1218 C CA . TYR A 1 161 ? 43.731 -4.447 26.441 1.00 20.17 158 TYR A CA 1
ATOM 1219 C C . TYR A 1 161 ? 42.902 -5.148 25.370 1.00 18.95 158 TYR A C 1
ATOM 1220 O O . TYR A 1 161 ? 42.628 -6.320 25.526 1.00 19.51 158 TYR A O 1
ATOM 1229 N N . CYS A 1 162 ? 42.595 -4.497 24.253 1.00 16.51 159 CYS A N 1
ATOM 1230 C CA . CYS A 1 162 ? 41.861 -5.300 23.272 1.00 16.53 159 CYS A CA 1
ATOM 1231 C C . CYS A 1 162 ? 42.253 -4.825 21.849 1.00 16.81 159 CYS A C 1
ATOM 1232 O O . CYS A 1 162 ? 42.227 -3.653 21.551 1.00 18.98 159 CYS A O 1
ATOM 1235 N N . MET A 1 163 ? 42.739 -5.788 21.105 1.00 19.03 160 MET A N 1
ATOM 1236 C CA . MET A 1 163 ? 43.205 -5.663 19.693 1.00 20.30 160 MET A CA 1
ATOM 1237 C C . MET A 1 163 ? 42.051 -6.144 18.796 1.00 19.52 160 MET A C 1
ATOM 1238 O O . MET A 1 163 ? 41.760 -7.325 18.750 1.00 19.26 160 MET A O 1
ATOM 1243 N N . VAL A 1 164 ? 41.525 -5.201 18.020 1.00 20.69 161 VAL A N 1
ATOM 1244 C CA . VAL A 1 164 ? 40.393 -5.410 17.168 1.00 20.81 161 VAL A CA 1
ATOM 1245 C C . VAL A 1 164 ? 40.961 -5.511 15.739 1.00 19.56 161 VAL A C 1
ATOM 1246 O O . VAL A 1 164 ? 41.522 -4.576 15.210 1.00 18.12 161 VAL A O 1
ATOM 1250 N N . GLY A 1 165 ? 40.795 -6.674 15.159 1.00 20.77 162 GLY A N 1
ATOM 1251 C CA . GLY A 1 165 ? 41.575 -7.148 14.009 1.00 19.93 162 GLY A CA 1
ATOM 1252 C C . GLY A 1 165 ? 40.894 -6.686 12.714 1.00 21.00 162 GLY A C 1
ATOM 1253 O O . GLY A 1 165 ? 41.104 -7.237 11.622 1.00 25.68 162 GLY A O 1
ATOM 1254 N N . GLU A 1 166 ? 40.099 -5.643 12.843 1.00 20.71 163 GLU A N 1
ATOM 1255 C CA . GLU A 1 166 ? 39.492 -5.029 11.583 1.00 21.52 163 GLU A CA 1
ATOM 1256 C C . GLU A 1 166 ? 40.547 -4.474 10.633 1.00 23.73 163 GLU A C 1
ATOM 1257 O O . GLU A 1 166 ? 41.539 -3.924 11.069 1.00 22.00 163 GLU A O 1
ATOM 1263 N N . PRO A 1 167 ? 40.345 -4.592 9.283 1.00 21.88 164 PRO A N 1
ATOM 1264 C CA . PRO A 1 167 ? 41.339 -4.099 8.343 1.00 22.56 164 PRO A CA 1
ATOM 1265 C C . PRO A 1 167 ? 41.485 -2.562 8.377 1.00 25.56 164 PRO A C 1
ATOM 1266 O O . PRO A 1 167 ? 40.579 -1.848 7.975 1.00 29.32 164 PRO A O 1
ATOM 1270 N N . SER A 1 168 ? 42.605 -2.097 8.896 1.00 23.37 165 SER A N 1
ATOM 1271 C CA . SER A 1 168 ? 42.861 -0.677 9.219 1.00 24.82 165 SER A CA 1
ATOM 1272 C C . SER A 1 168 ? 43.827 0.040 8.228 1.00 26.03 165 SER A C 1
ATOM 1273 O O . SER A 1 168 ? 43.840 1.260 8.079 1.00 25.87 165 SER A O 1
ATOM 1276 N N . SER A 1 169 ? 44.617 -0.757 7.559 1.00 28.22 166 SER A N 1
ATOM 1277 C CA . SER A 1 169 ? 45.626 -0.257 6.625 1.00 27.04 166 SER A CA 1
ATOM 1278 C C . SER A 1 169 ? 44.986 0.401 5.365 1.00 31.16 166 SER A C 1
ATOM 1279 O O . SER A 1 169 ? 44.105 -0.155 4.733 1.00 28.37 166 SER A O 1
ATOM 1282 N N . ALA A 1 170 ? 45.486 1.586 5.035 1.00 31.74 167 ALA A N 1
ATOM 1283 C CA . ALA A 1 170 ? 44.927 2.422 3.934 1.00 32.14 167 ALA A CA 1
ATOM 1284 C C . ALA A 1 170 ? 45.651 2.216 2.570 1.00 31.87 167 ALA A C 1
ATOM 1285 O O . ALA A 1 170 ? 45.023 1.932 1.563 1.00 36.68 167 ALA A O 1
ATOM 1287 N N . LYS A 1 171 ? 46.976 2.359 2.557 1.00 35.80 168 LYS A N 1
ATOM 1288 C CA . LYS A 1 171 ? 47.791 2.235 1.279 1.00 36.42 168 LYS A CA 1
ATOM 1289 C C . LYS A 1 171 ? 48.779 1.088 1.254 1.00 33.59 168 LYS A C 1
ATOM 1290 O O . LYS A 1 171 ? 48.995 0.430 0.243 1.00 31.95 168 LYS A O 1
ATOM 1293 N N . ASN A 1 172 ? 49.358 0.895 2.424 1.00 30.65 169 ASN A N 1
ATOM 1294 C CA . ASN A 1 172 ? 50.370 -0.101 2.700 1.00 33.24 169 ASN A CA 1
ATOM 1295 C C . ASN A 1 172 ? 50.127 -0.750 4.074 1.00 33.13 169 ASN A C 1
ATOM 1296 O O . ASN A 1 172 ? 49.763 -0.097 5.024 1.00 28.11 169 ASN A O 1
ATOM 1301 N N . LEU A 1 173 ? 50.361 -2.034 4.145 1.00 34.05 170 LEU A N 1
ATOM 1302 C CA . LEU A 1 173 ? 50.124 -2.782 5.393 1.00 29.84 170 LEU A CA 1
ATOM 1303 C C . LEU A 1 173 ? 50.879 -2.058 6.487 1.00 30.04 170 LEU A C 1
ATOM 1304 O O . LEU A 1 173 ? 52.042 -1.738 6.318 1.00 30.24 170 LEU A O 1
ATOM 1309 N N . GLY A 1 174 ? 50.224 -1.870 7.616 1.00 29.93 171 GLY A N 1
ATOM 1310 C CA . GLY A 1 174 ? 50.869 -1.266 8.806 1.00 28.42 171 GLY A CA 1
ATOM 1311 C C . GLY A 1 174 ? 50.954 0.267 8.814 1.00 30.49 171 GLY A C 1
ATOM 1312 O O . GLY A 1 174 ? 51.427 0.869 9.781 1.00 29.69 171 GLY A O 1
ATOM 1313 N N . ASP A 1 175 ? 50.483 0.889 7.744 1.00 31.24 172 ASP A N 1
ATOM 1314 C CA . ASP A 1 175 ? 50.479 2.398 7.651 1.00 33.34 172 ASP A CA 1
ATOM 1315 C C . ASP A 1 175 ? 49.543 3.117 8.657 1.00 33.53 172 ASP A C 1
ATOM 1316 O O . ASP A 1 175 ? 49.798 4.248 9.036 1.00 33.42 172 ASP A O 1
ATOM 1321 N N . VAL A 1 176 ? 48.482 2.420 9.053 1.00 27.56 173 VAL A N 1
ATOM 1322 C CA . VAL A 1 176 ? 47.381 2.972 9.949 1.00 28.60 173 VAL A CA 1
ATOM 1323 C C . VAL A 1 176 ? 46.917 2.006 11.062 1.00 26.53 173 VAL A C 1
ATOM 1324 O O . VAL A 1 176 ? 46.677 0.820 10.864 1.00 23.08 173 VAL A O 1
ATOM 1328 N N . VAL A 1 177 ? 46.937 2.557 12.253 1.00 27.09 174 VAL A N 1
ATOM 1329 C CA . VAL A 1 177 ? 46.395 1.960 13.459 1.00 26.48 174 VAL A CA 1
ATOM 1330 C C . VAL A 1 177 ? 45.214 2.874 13.922 1.00 28.47 174 VAL A C 1
ATOM 1331 O O . VAL A 1 177 ? 45.312 4.102 13.805 1.00 28.32 174 VAL A O 1
ATOM 1335 N N . LYS A 1 178 ? 44.138 2.287 14.457 1.00 26.33 175 LYS A N 1
ATOM 1336 C CA . LYS A 1 178 ? 42.967 3.076 14.990 1.00 25.94 175 LYS A CA 1
ATOM 1337 C C . LYS A 1 178 ? 42.761 2.970 16.505 1.00 28.51 175 LYS A C 1
ATOM 1338 O O . LYS A 1 178 ? 42.675 1.903 17.064 1.00 25.07 175 LYS A O 1
ATOM 1344 N N . ASN A 1 179 ? 42.659 4.108 17.155 1.00 28.91 176 ASN A N 1
ATOM 1345 C CA . ASN A 1 179 ? 42.382 4.149 18.630 1.00 29.93 176 ASN A CA 1
ATOM 1346 C C . ASN A 1 179 ? 41.437 5.304 19.036 1.00 34.12 176 ASN A C 1
ATOM 1347 O O . ASN A 1 179 ? 40.845 5.958 18.200 1.00 33.72 176 ASN A O 1
ATOM 1352 N N . GLY A 1 180 ? 41.287 5.539 20.330 1.00 33.39 177 GLY A N 1
ATOM 1353 C CA . GLY A 1 180 ? 40.365 6.592 20.817 1.00 35.43 177 GLY A CA 1
ATOM 1354 C C . GLY A 1 180 ? 38.848 6.469 20.646 1.00 37.11 177 GLY A C 1
ATOM 1355 O O . GLY A 1 180 ? 38.268 5.401 20.412 1.00 40.49 177 GLY A O 1
ATOM 1356 N N . ARG A 1 181 ? 38.215 7.611 20.835 1.00 35.67 178 ARG A N 1
ATOM 1357 C CA . ARG A 1 181 ? 36.736 7.688 20.964 1.00 34.71 178 ARG A CA 1
ATOM 1358 C C . ARG A 1 181 ? 36.180 8.346 19.714 1.00 35.97 178 ARG A C 1
ATOM 1359 O O . ARG A 1 181 ? 36.817 9.175 19.105 1.00 36.26 178 ARG A O 1
ATOM 1363 N N . ARG A 1 182 ? 34.945 8.030 19.393 1.00 36.02 179 ARG A N 1
ATOM 1364 C CA . ARG A 1 182 ? 34.321 8.582 18.158 1.00 35.85 179 ARG A CA 1
ATOM 1365 C C . ARG A 1 182 ? 34.171 10.119 18.255 1.00 36.70 179 ARG A C 1
ATOM 1366 O O . ARG A 1 182 ? 34.363 10.890 17.292 1.00 38.89 179 ARG A O 1
ATOM 1374 N N . GLY A 1 183 ? 33.766 10.526 19.443 1.00 35.34 180 GLY A N 1
ATOM 1375 C CA . GLY A 1 183 ? 33.498 11.953 19.760 1.00 40.00 180 GLY A CA 1
ATOM 1376 C C . GLY A 1 183 ? 34.607 12.720 20.449 1.00 43.48 180 GLY A C 1
ATOM 1377 O O . GLY A 1 183 ? 34.402 13.807 20.974 1.00 44.61 180 GLY A O 1
ATOM 1378 N N . GLY A 1 184 ? 35.782 12.126 20.397 1.00 43.23 181 GLY A N 1
ATOM 1379 C CA . GLY A 1 184 ? 37.016 12.730 20.923 1.00 46.99 181 GLY A CA 1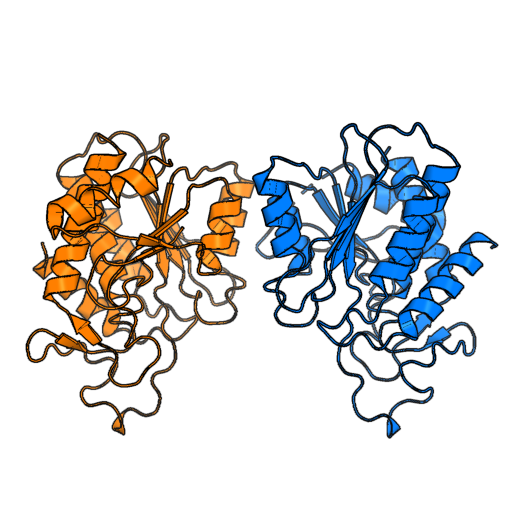
ATOM 1380 C C . GLY A 1 184 ? 37.417 12.221 22.294 1.00 44.55 181 GLY A C 1
ATOM 1381 O O . GLY A 1 184 ? 38.033 12.964 23.055 1.00 51.87 181 GLY A O 1
ATOM 1382 N N . GLY A 1 191 ? 48.702 3.800 25.560 1.00 32.72 188 GLY A N 1
ATOM 1383 C CA . GLY A 1 191 ? 49.144 2.933 26.646 1.00 31.64 188 GLY A CA 1
ATOM 1384 C C . GLY A 1 191 ? 50.070 1.851 26.101 1.00 30.84 188 GLY A C 1
ATOM 1385 O O . GLY A 1 191 ? 50.566 1.935 24.963 1.00 28.60 188 GLY A O 1
ATOM 1386 N N . LYS A 1 192 ? 50.267 0.819 26.910 1.00 28.32 189 LYS A N 1
ATOM 1387 C CA . LYS A 1 192 ? 51.112 -0.346 26.480 1.00 28.93 189 LYS A CA 1
ATOM 1388 C C . LYS A 1 192 ? 50.610 -1.074 25.206 1.00 28.95 189 LYS A C 1
ATOM 1389 O O . LYS A 1 192 ? 51.402 -1.576 24.422 1.00 26.63 189 LYS A O 1
ATOM 1395 N N . LEU A 1 193 ? 49.301 -1.129 25.002 1.00 26.75 190 LEU A N 1
ATOM 1396 C CA . LEU A 1 193 ? 48.810 -1.803 23.765 1.00 24.48 190 LEU A CA 1
ATOM 1397 C C . LEU A 1 193 ? 49.267 -1.029 22.505 1.00 24.34 190 LEU A C 1
ATOM 1398 O O . LEU A 1 193 ? 49.917 -1.599 21.642 1.00 22.69 190 LEU A O 1
ATOM 1403 N N . LEU A 1 194 ? 49.006 0.272 22.458 1.00 23.99 191 LEU A N 1
ATOM 1404 C CA . LEU A 1 194 ? 49.410 1.085 21.297 1.00 25.25 191 LEU A CA 1
ATOM 1405 C C . LEU A 1 194 ? 50.902 0.925 21.062 1.00 26.94 191 LEU A C 1
ATOM 1406 O O . LEU A 1 194 ? 51.365 0.790 19.933 1.00 23.38 191 LEU A O 1
ATOM 1411 N N . ASP A 1 195 ? 51.653 1.024 22.152 1.00 25.14 192 ASP A N 1
ATOM 1412 C CA . ASP A 1 195 ? 53.145 0.894 22.124 1.00 30.06 192 ASP A CA 1
ATOM 1413 C C . ASP A 1 195 ? 53.581 -0.445 21.539 1.00 27.83 192 ASP A C 1
ATOM 1414 O O . ASP A 1 195 ? 54.558 -0.549 20.779 1.00 26.33 192 ASP A O 1
ATOM 1419 N N . SER A 1 196 ? 52.866 -1.461 21.985 1.00 25.79 193 SER A N 1
ATOM 1420 C CA . SER A 1 196 ? 53.183 -2.865 21.673 1.00 26.28 193 SER A CA 1
ATOM 1421 C C . SER A 1 196 ? 52.931 -3.148 20.200 1.00 26.25 193 SER A C 1
ATOM 1422 O O . SER A 1 196 ? 53.726 -3.771 19.580 1.00 25.60 193 SER A O 1
ATOM 1425 N N . ILE A 1 197 ? 51.817 -2.665 19.689 1.00 25.94 194 ILE A N 1
ATOM 1426 C CA . ILE A 1 197 ? 51.444 -2.908 18.235 1.00 26.14 194 ILE A CA 1
ATOM 1427 C C . ILE A 1 197 ? 52.307 -2.038 17.319 1.00 28.59 194 ILE A C 1
ATOM 1428 O O . ILE A 1 197 ? 52.665 -2.435 16.222 1.00 29.16 194 ILE A O 1
ATOM 1433 N N . THR A 1 198 ? 52.642 -0.852 17.782 1.00 28.53 195 THR A N 1
ATOM 1434 C CA . THR A 1 198 ? 53.420 0.082 16.979 1.00 29.12 195 THR A CA 1
ATOM 1435 C C . THR A 1 198 ? 54.817 -0.482 16.714 1.00 30.21 195 THR A C 1
ATOM 1436 O O . THR A 1 198 ? 55.290 -0.583 15.587 1.00 30.27 195 THR A O 1
ATOM 1440 N N . SER A 1 199 ? 55.428 -0.919 17.792 1.00 28.14 196 SER A N 1
ATOM 1441 C CA . SER A 1 199 ? 56.744 -1.558 17.735 1.00 31.91 196 SER A CA 1
ATOM 1442 C C . SER A 1 199 ? 56.745 -2.823 16.942 1.00 29.55 196 SER A C 1
ATOM 1443 O O . SER A 1 199 ? 57.686 -3.105 16.250 1.00 28.40 196 SER A O 1
ATOM 1446 N N . ALA A 1 200 ? 55.698 -3.626 17.109 1.00 26.97 197 ALA A N 1
ATOM 1447 C CA . ALA A 1 200 ? 55.609 -4.899 16.376 1.00 26.92 197 ALA A CA 1
ATOM 1448 C C . ALA A 1 200 ? 55.584 -4.680 14.874 1.00 26.47 197 ALA A C 1
ATOM 1449 O O . ALA A 1 200 ? 56.176 -5.410 14.082 1.00 26.50 197 ALA A O 1
ATOM 1451 N N . ILE A 1 201 ? 54.838 -3.664 14.493 1.00 26.70 198 ILE A N 1
ATOM 1452 C CA . ILE A 1 201 ? 54.708 -3.266 13.046 1.00 26.83 198 ILE A CA 1
ATOM 1453 C C . ILE A 1 201 ? 56.076 -2.772 12.528 1.00 30.02 198 ILE A C 1
ATOM 1454 O O . ILE A 1 201 ? 56.582 -3.194 11.487 1.00 30.81 198 ILE A O 1
ATOM 1459 N N . GLU A 1 202 ? 56.703 -1.924 13.331 1.00 32.13 199 GLU A N 1
ATOM 1460 C CA . GLU A 1 202 ? 58.027 -1.312 12.940 1.00 33.34 199 GLU A CA 1
ATOM 1461 C C . GLU A 1 202 ? 59.080 -2.425 12.745 1.00 34.39 199 GLU A C 1
ATOM 1462 O O . GLU A 1 202 ? 59.745 -2.564 11.708 1.00 34.53 199 GLU A O 1
ATOM 1468 N N . GLU A 1 203 ? 59.148 -3.253 13.761 1.00 35.17 200 GLU A N 1
ATOM 1469 C CA . GLU A 1 203 ? 60.064 -4.425 13.825 1.00 34.95 200 GLU A CA 1
ATOM 1470 C C . GLU A 1 203 ? 59.836 -5.490 12.738 1.00 35.56 200 GLU A C 1
ATOM 1471 O O . GLU A 1 203 ? 60.761 -6.155 12.300 1.00 33.96 200 GLU A O 1
ATOM 1477 N N . THR A 1 204 ? 58.608 -5.621 12.266 1.00 31.19 201 THR A N 1
ATOM 1478 C CA . THR A 1 204 ? 58.269 -6.676 11.293 1.00 32.30 201 THR A CA 1
ATOM 1479 C C . THR A 1 204 ? 58.352 -6.200 9.853 1.00 31.78 201 THR A C 1
ATOM 1480 O O . THR A 1 204 ? 58.847 -6.902 8.979 1.00 33.67 201 THR A O 1
ATOM 1484 N N . ILE A 1 205 ? 57.831 -5.021 9.593 1.00 33.72 202 ILE A N 1
ATOM 1485 C CA . ILE A 1 205 ? 57.798 -4.535 8.200 1.00 34.81 202 ILE A CA 1
ATOM 1486 C C . ILE A 1 205 ? 58.460 -3.166 7.987 1.00 37.67 202 ILE A C 1
ATOM 1487 O O . ILE A 1 205 ? 58.470 -2.592 6.910 1.00 35.71 202 ILE A O 1
ATOM 1492 N N . GLY A 1 206 ? 59.056 -2.675 9.042 1.00 34.63 203 GLY A N 1
ATOM 1493 C CA . GLY A 1 206 ? 59.885 -1.462 8.935 1.00 41.52 203 GLY A CA 1
ATOM 1494 C C . GLY A 1 206 ? 59.195 -0.181 8.499 1.00 44.15 203 GLY A C 1
ATOM 1495 O O . GLY A 1 206 ? 59.732 0.606 7.732 1.00 52.89 203 GLY A O 1
ATOM 1496 N N . ILE A 1 207 ? 57.982 0.006 8.965 1.00 44.84 204 ILE A N 1
ATOM 1497 C CA . ILE A 1 207 ? 57.338 1.323 8.897 1.00 42.38 204 ILE A CA 1
ATOM 1498 C C . ILE A 1 207 ? 56.598 1.613 10.188 1.00 41.33 204 ILE A C 1
ATOM 1499 O O . ILE A 1 207 ? 56.280 0.716 10.957 1.00 38.13 204 ILE A O 1
ATOM 1504 N N . THR A 1 208 ? 56.348 2.894 10.397 1.00 38.78 205 THR A N 1
ATOM 1505 C CA . THR A 1 208 ? 55.745 3.398 11.650 1.00 40.45 205 THR A CA 1
ATOM 1506 C C . THR A 1 208 ? 54.290 3.750 11.352 1.00 35.97 205 THR A C 1
ATOM 1507 O O . THR A 1 208 ? 54.048 4.585 10.469 1.00 33.12 205 THR A O 1
ATOM 1511 N N . PRO A 1 209 ? 53.323 3.106 12.066 1.00 36.81 206 PRO A N 1
ATOM 1512 C CA . PRO A 1 209 ? 51.960 3.496 11.847 1.00 33.70 206 PRO A CA 1
ATOM 1513 C C . PRO A 1 209 ? 51.629 4.880 12.365 1.00 34.22 206 PRO A C 1
ATOM 1514 O O . PRO A 1 209 ? 52.193 5.361 13.333 1.00 39.23 206 PRO A O 1
ATOM 1518 N N . LYS A 1 210 ? 50.714 5.477 11.631 1.00 34.45 207 LYS A N 1
ATOM 1519 C CA . LYS A 1 210 ? 49.943 6.638 12.058 1.00 36.62 207 LYS A CA 1
ATOM 1520 C C . LYS A 1 210 ? 48.718 6.177 12.839 1.00 37.28 207 LYS A C 1
ATOM 1521 O O . LYS A 1 210 ? 47.859 5.472 12.292 1.00 34.60 207 LYS A O 1
ATOM 1527 N N . ALA A 1 211 ? 48.646 6.560 14.115 1.00 34.17 208 ALA A N 1
ATOM 1528 C CA . ALA A 1 211 ? 47.366 6.483 14.922 1.00 34.16 208 ALA A CA 1
ATOM 1529 C C . ALA A 1 211 ? 46.247 7.464 14.457 1.00 36.78 208 ALA A C 1
ATOM 1530 O O . ALA A 1 211 ? 46.404 8.676 14.513 1.00 38.59 208 ALA A O 1
ATOM 1532 N N . GLU A 1 212 ? 45.131 6.916 14.000 1.00 34.11 209 GLU A N 1
ATOM 1533 C CA . GLU A 1 212 ? 43.892 7.706 13.690 1.00 38.18 209 GLU A CA 1
ATOM 1534 C C . GLU A 1 212 ? 42.785 7.483 14.691 1.00 39.61 209 GLU A C 1
ATOM 1535 O O . GLU A 1 212 ? 42.653 6.402 15.234 1.00 37.87 209 GLU A O 1
ATOM 1541 N N . THR A 1 213 ? 42.002 8.539 14.902 1.00 43.43 210 THR A N 1
ATOM 1542 C CA . THR A 1 213 ? 40.647 8.512 15.604 1.00 42.64 210 THR A CA 1
ATOM 1543 C C . THR A 1 213 ? 39.539 8.764 14.619 1.00 48.97 210 THR A C 1
ATOM 1544 O O . THR A 1 213 ? 39.797 9.015 13.436 1.00 59.91 210 THR A O 1
ATOM 1548 N N . GLY A 1 216 ? 36.651 2.953 13.247 1.00 54.14 213 GLY A N 1
ATOM 1549 C CA . GLY A 1 216 ? 36.281 2.722 14.640 1.00 49.96 213 GLY A CA 1
ATOM 1550 C C . GLY A 1 216 ? 34.921 2.062 14.679 1.00 47.62 213 GLY A C 1
ATOM 1551 O O . GLY A 1 216 ? 33.867 2.694 14.505 1.00 49.99 213 GLY A O 1
ATOM 1552 N N . THR A 1 217 ? 34.965 0.758 14.870 1.00 40.05 214 THR A N 1
ATOM 1553 C CA . THR A 1 217 ? 33.758 -0.043 14.848 1.00 38.06 214 THR A CA 1
ATOM 1554 C C . THR A 1 217 ? 33.013 0.129 16.117 1.00 39.29 214 THR A C 1
ATOM 1555 O O . THR A 1 217 ? 33.586 0.327 17.193 1.00 35.78 214 THR A O 1
ATOM 1559 N N . SER A 1 218 ? 31.717 0.001 15.985 1.00 41.68 215 SER A N 1
ATOM 1560 C CA . SER A 1 218 ? 30.827 0.019 17.160 1.00 42.04 215 SER A CA 1
ATOM 1561 C C . SER A 1 218 ? 31.312 -1.027 18.190 1.00 38.49 215 SER A C 1
ATOM 1562 O O . SER A 1 218 ? 31.323 -0.788 19.414 1.00 38.71 215 SER A O 1
ATOM 1565 N N . ASP A 1 219 ? 31.705 -2.185 17.677 1.00 37.59 216 ASP A N 1
ATOM 1566 C CA . ASP A 1 219 ? 32.132 -3.346 18.532 1.00 34.68 216 ASP A CA 1
ATOM 1567 C C . ASP A 1 219 ? 33.296 -2.981 19.493 1.00 30.60 216 ASP A C 1
ATOM 1568 O O . ASP A 1 219 ? 33.200 -3.062 20.738 1.00 27.49 216 ASP A O 1
ATOM 1573 N N . GLY A 1 220 ? 34.378 -2.528 18.893 1.00 31.66 217 GLY A N 1
ATOM 1574 C CA . GLY A 1 220 ? 35.494 -1.845 19.634 1.00 29.92 217 GLY A CA 1
ATOM 1575 C C . GLY A 1 220 ? 34.965 -0.812 20.659 1.00 27.25 217 GLY A C 1
ATOM 1576 O O . GLY A 1 220 ? 35.381 -0.708 21.859 1.00 24.19 217 GLY A O 1
ATOM 1577 N N . ARG A 1 221 ? 34.042 -0.020 20.151 1.00 27.42 218 ARG A N 1
ATOM 1578 C CA . ARG A 1 221 ? 33.363 1.009 20.968 1.00 28.45 218 ARG A CA 1
ATOM 1579 C C . ARG A 1 221 ? 32.727 0.451 22.262 1.00 26.13 218 ARG A C 1
ATOM 1580 O O . ARG A 1 221 ? 32.875 1.002 23.350 1.00 24.46 218 ARG A O 1
ATOM 1588 N N . PHE A 1 222 ? 32.096 -0.698 22.142 1.00 25.29 219 PHE A N 1
ATOM 1589 C CA . PHE A 1 222 ? 31.486 -1.341 23.325 1.00 27.94 219 PHE A CA 1
ATOM 1590 C C . PHE A 1 222 ? 32.517 -1.945 24.272 1.00 25.84 219 PHE A C 1
ATOM 1591 O O . PHE A 1 222 ? 32.333 -1.904 25.461 1.00 26.45 219 PHE A O 1
ATOM 1599 N N . ILE A 1 223 ? 33.570 -2.510 23.703 1.00 25.25 220 ILE A N 1
ATOM 1600 C CA . ILE A 1 223 ? 34.642 -3.152 24.541 1.00 23.27 220 ILE A CA 1
ATOM 1601 C C . ILE A 1 223 ? 35.324 -2.083 25.393 1.00 23.61 220 ILE A C 1
ATOM 1602 O O . ILE A 1 223 ? 35.712 -2.324 26.557 1.00 24.05 220 ILE A O 1
ATOM 1607 N N . ALA A 1 224 ? 35.480 -0.903 24.791 1.00 22.39 221 ALA A N 1
ATOM 1608 C CA . ALA A 1 224 ? 36.074 0.295 25.422 1.00 24.20 221 ALA A CA 1
ATOM 1609 C C . ALA A 1 224 ? 35.292 0.761 26.667 1.00 27.30 221 ALA A C 1
ATOM 1610 O O . ALA A 1 224 ? 35.862 1.267 27.603 1.00 25.55 221 ALA A O 1
ATOM 1612 N N . LEU A 1 225 ? 33.995 0.490 26.684 1.00 24.26 222 LEU A N 1
ATOM 1613 C CA . LEU A 1 225 ? 33.135 0.772 27.851 1.00 28.10 222 LEU A CA 1
ATOM 1614 C C . LEU A 1 225 ? 33.488 -0.042 29.112 1.00 30.10 222 LEU A C 1
ATOM 1615 O O . LEU A 1 225 ? 33.089 0.315 30.206 1.00 29.07 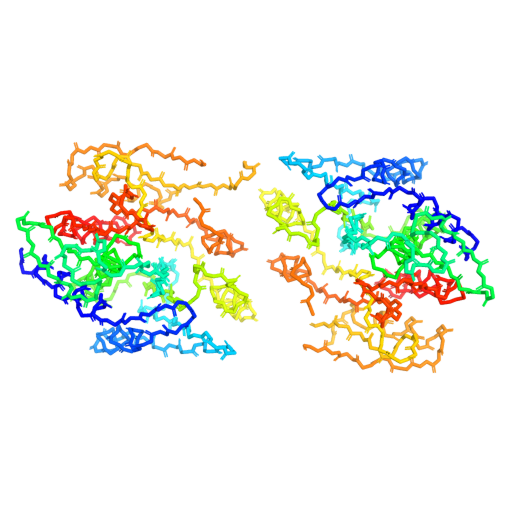222 LEU A O 1
ATOM 1620 N N . MET A 1 226 ? 34.242 -1.122 28.904 1.00 28.48 223 MET A N 1
ATOM 1621 C CA . MET A 1 226 ? 34.804 -1.985 29.989 1.00 28.90 223 MET A CA 1
ATOM 1622 C C . MET A 1 226 ? 36.022 -1.393 30.647 1.00 31.22 223 MET A C 1
ATOM 1623 O O . MET A 1 226 ? 36.566 -1.933 31.623 1.00 30.03 223 MET A O 1
ATOM 1628 N N . GLY A 1 227 ? 36.477 -0.326 30.019 1.00 30.71 224 GLY A N 1
ATOM 1629 C CA . GLY A 1 227 ? 37.693 0.386 30.395 1.00 31.29 224 GLY A CA 1
ATOM 1630 C C . GLY A 1 227 ? 38.952 -0.234 29.836 1.00 30.15 224 GLY A C 1
ATOM 1631 O O . GLY A 1 227 ? 40.015 0.059 30.270 1.00 31.73 224 GLY A O 1
ATOM 1632 N N . ALA A 1 228 ? 38.785 -1.134 28.876 1.00 28.81 225 ALA A N 1
ATOM 1633 C CA . ALA A 1 228 ? 39.927 -1.651 28.049 1.00 27.88 225 ALA A CA 1
ATOM 1634 C C . ALA A 1 228 ? 40.515 -0.575 27.164 1.00 22.80 225 ALA A C 1
ATOM 1635 O O . ALA A 1 228 ? 39.822 0.278 26.664 1.00 25.08 225 ALA A O 1
ATOM 1637 N N . GLU A 1 229 ? 41.806 -0.623 27.019 1.00 24.37 226 GLU A N 1
ATOM 1638 C CA . GLU A 1 229 ? 42.516 0.120 25.960 1.00 23.65 226 GLU A CA 1
ATOM 1639 C C . GLU A 1 229 ? 42.249 -0.688 24.699 1.00 23.19 226 GLU A C 1
ATOM 1640 O O . GLU A 1 229 ? 42.603 -1.863 24.613 1.00 23.26 226 GLU A O 1
ATOM 1646 N N . VAL A 1 230 ? 41.630 -0.026 23.741 1.00 23.31 227 VAL A N 1
ATOM 1647 C CA . VAL A 1 230 ? 41.196 -0.677 22.482 1.00 21.91 227 VAL A CA 1
ATOM 1648 C C . VAL A 1 230 ? 41.936 -0.066 21.287 1.00 22.24 227 VAL A C 1
ATOM 1649 O O . VAL A 1 230 ? 41.934 1.128 21.086 1.00 23.01 227 VAL A O 1
ATOM 1653 N N . VAL A 1 231 ? 42.598 -0.922 20.529 1.00 21.17 228 VAL A N 1
ATOM 1654 C CA . VAL A 1 231 ? 43.301 -0.501 19.294 1.00 20.67 228 VAL A CA 1
ATOM 1655 C C . VAL A 1 231 ? 42.863 -1.407 18.120 1.00 20.97 228 VAL A C 1
ATOM 1656 O O . VAL A 1 231 ? 42.704 -2.614 18.303 1.00 20.92 228 VAL A O 1
ATOM 1660 N N . GLU A 1 232 ? 42.664 -0.816 16.943 1.00 21.27 229 GLU A N 1
ATOM 1661 C CA . GLU A 1 232 ? 42.372 -1.600 15.726 1.00 22.12 229 GLU A CA 1
ATOM 1662 C C . GLU A 1 232 ? 43.561 -1.587 14.808 1.00 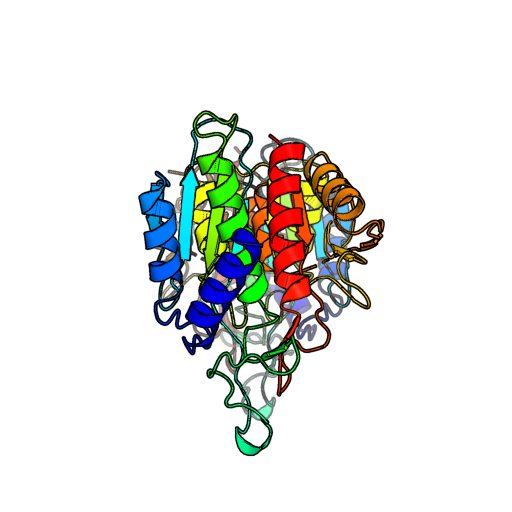22.47 229 GLU A C 1
ATOM 1663 O O . GLU A 1 232 ? 44.161 -0.536 14.519 1.00 24.32 229 GLU A O 1
ATOM 1669 N N . PHE A 1 233 ? 43.944 -2.784 14.435 1.00 21.62 230 PHE A N 1
ATOM 1670 C CA . PHE A 1 233 ? 44.951 -3.061 13.380 1.00 22.97 230 PHE A CA 1
ATOM 1671 C C . PHE A 1 233 ? 44.662 -4.259 12.497 1.00 22.17 230 PHE A C 1
ATOM 1672 O O . PHE A 1 233 ? 44.329 -5.340 12.969 1.00 20.26 230 PHE A O 1
ATOM 1680 N N . GLY A 1 234 ? 44.851 -4.078 11.183 1.00 20.03 231 GLY A N 1
ATOM 1681 C CA . GLY A 1 234 ? 44.623 -5.181 10.298 1.00 21.00 231 GLY A CA 1
ATOM 1682 C C . GLY A 1 234 ? 45.036 -4.840 8.854 1.00 21.70 231 GLY A C 1
ATOM 1683 O O . GLY A 1 234 ? 45.599 -3.795 8.614 1.00 21.52 231 GLY A O 1
ATOM 1684 N N . PRO A 1 235 ? 44.771 -5.734 7.921 1.00 24.11 232 PRO A N 1
ATOM 1685 C CA . PRO A 1 235 ? 45.187 -5.580 6.525 1.00 24.04 232 PRO A CA 1
ATOM 1686 C C . PRO A 1 235 ? 44.601 -4.395 5.790 1.00 24.86 232 PRO A C 1
ATOM 1687 O O . PRO A 1 235 ? 43.818 -3.638 6.300 1.00 21.91 232 PRO A O 1
ATOM 1691 N N . LEU A 1 236 ? 44.968 -4.300 4.507 1.00 26.02 233 LEU A N 1
ATOM 1692 C CA . LEU A 1 236 ? 44.370 -3.302 3.604 1.00 25.95 233 LEU A CA 1
ATOM 1693 C C . LEU A 1 236 ? 42.869 -3.433 3.505 1.00 23.11 233 LEU A C 1
ATOM 1694 O O . LEU A 1 236 ? 42.307 -4.496 3.288 1.00 21.24 233 LEU A O 1
ATOM 1699 N N . ASN A 1 237 ? 42.231 -2.288 3.627 1.00 24.15 234 ASN A N 1
ATOM 1700 C CA . ASN A 1 237 ? 40.790 -2.236 3.610 1.00 26.81 234 ASN A CA 1
ATOM 1701 C C . ASN A 1 237 ? 40.166 -1.775 2.273 1.00 24.69 234 ASN A C 1
ATOM 1702 O O . ASN A 1 237 ? 38.997 -1.532 2.228 1.00 25.31 234 ASN A O 1
ATOM 1707 N N . SER A 1 238 ? 40.971 -1.619 1.247 1.00 26.40 235 SER A N 1
ATOM 1708 C CA . SER A 1 238 ? 40.439 -1.060 -0.066 1.00 27.54 235 SER A CA 1
ATOM 1709 C C . SER A 1 238 ? 39.349 -1.873 -0.712 1.00 27.97 235 SER A C 1
ATOM 1710 O O . SER A 1 238 ? 38.525 -1.342 -1.502 1.00 28.88 235 SER A O 1
ATOM 1713 N N . THR A 1 239 ? 39.373 -3.170 -0.433 1.00 24.76 236 THR A N 1
ATOM 1714 C CA . THR A 1 239 ? 38.452 -4.138 -1.149 1.00 25.70 236 THR A CA 1
ATOM 1715 C C . THR A 1 239 ? 37.245 -4.566 -0.305 1.00 23.56 236 THR A C 1
ATOM 1716 O O . THR A 1 239 ? 36.405 -5.302 -0.773 1.00 23.19 236 THR A O 1
ATOM 1720 N N . ILE A 1 240 ? 37.207 -4.135 0.966 1.00 22.28 237 ILE A N 1
ATOM 1721 C CA . ILE A 1 240 ? 36.089 -4.534 1.833 1.00 24.43 237 ILE A CA 1
ATOM 1722 C C . ILE A 1 240 ? 34.762 -4.067 1.244 1.00 22.85 237 ILE A C 1
ATOM 1723 O O . ILE A 1 240 ? 34.625 -2.958 0.777 1.00 27.16 237 ILE A O 1
ATOM 1728 N N . HIS A 1 241 ? 33.824 -4.972 1.330 1.00 21.50 238 HIS A N 1
ATOM 1729 C CA . HIS A 1 241 ? 32.391 -4.787 0.993 1.00 24.47 238 HIS A CA 1
ATOM 1730 C C . HIS A 1 241 ? 32.202 -4.622 -0.496 1.00 25.56 238 HIS A C 1
ATOM 1731 O O . HIS A 1 241 ? 31.243 -3.987 -0.952 1.00 31.24 238 HIS A O 1
ATOM 1738 N N . LYS A 1 242 ? 33.194 -5.075 -1.229 1.00 23.88 239 LYS A N 1
ATOM 1739 C CA . LYS A 1 242 ? 33.166 -4.949 -2.728 1.00 27.13 239 LYS A CA 1
ATOM 1740 C C . LYS A 1 242 ? 33.198 -6.283 -3.397 1.00 25.44 239 LYS A C 1
ATOM 1741 O O . LYS A 1 242 ? 33.613 -7.314 -2.836 1.00 20.17 239 LYS A O 1
ATOM 1747 N N . VAL A 1 243 ? 32.844 -6.312 -4.705 1.00 22.42 240 VAL A N 1
ATOM 1748 C CA . VAL A 1 243 ? 33.036 -7.526 -5.392 1.00 21.15 240 VAL A CA 1
ATOM 1749 C C . VAL A 1 243 ? 34.546 -7.786 -5.532 1.00 20.88 240 VAL A C 1
ATOM 1750 O O . VAL A 1 243 ? 35.339 -6.892 -5.555 1.00 24.56 240 VAL A O 1
ATOM 1754 N N . ASN A 1 244 ? 34.915 -9.045 -5.627 1.00 20.58 241 ASN A N 1
ATOM 1755 C CA . ASN A 1 244 ? 36.337 -9.505 -5.803 1.00 21.33 241 ASN A CA 1
ATOM 1756 C C . ASN A 1 244 ? 37.216 -9.043 -4.626 1.00 20.69 241 ASN A C 1
ATOM 1757 O O . ASN A 1 244 ? 38.395 -8.765 -4.760 1.00 19.97 241 ASN A O 1
ATOM 1762 N N . GLU A 1 245 ? 36.537 -8.875 -3.503 1.00 21.20 242 GLU A N 1
ATOM 1763 C CA . GLU A 1 245 ? 37.268 -8.730 -2.201 1.00 19.36 242 GLU A CA 1
ATOM 1764 C C . GLU A 1 245 ? 38.485 -9.674 -2.165 1.00 19.42 242 GLU A C 1
ATOM 1765 O O . GLU A 1 245 ? 38.408 -10.834 -2.465 1.00 20.33 242 GLU A O 1
ATOM 1771 N N . CYS A 1 246 ? 39.612 -9.166 -1.736 1.00 21.36 243 CYS A N 1
ATOM 1772 C CA . CYS A 1 246 ? 40.798 -10.052 -1.583 1.00 22.69 243 CYS A CA 1
ATOM 1773 C C . CYS A 1 246 ? 41.800 -9.522 -0.604 1.00 23.91 243 CYS A C 1
ATOM 1774 O O . CYS A 1 246 ? 41.759 -8.352 -0.187 1.00 24.30 243 CYS A O 1
ATOM 1777 N N . VAL A 1 247 ? 42.713 -10.407 -0.266 1.00 23.40 244 VAL A N 1
ATOM 1778 C CA . VAL A 1 247 ? 43.818 -10.036 0.548 1.00 22.79 244 VAL A CA 1
ATOM 1779 C C . VAL A 1 247 ? 45.123 -10.752 0.150 1.00 23.82 244 VAL A C 1
ATOM 1780 O O . VAL A 1 247 ? 45.160 -11.896 -0.231 1.00 25.04 244 VAL A O 1
ATOM 1784 N N . SER A 1 248 ? 46.182 -10.003 0.250 1.00 23.92 245 SER A N 1
ATOM 1785 C CA . SER A 1 248 ? 47.534 -10.501 0.042 1.00 27.57 245 SER A CA 1
ATOM 1786 C C . SER A 1 248 ? 47.939 -11.587 1.041 1.00 25.19 245 SER A C 1
ATOM 1787 O O . SER A 1 248 ? 47.923 -11.380 2.262 1.00 26.02 245 SER A O 1
ATOM 1790 N N . VAL A 1 249 ? 48.319 -12.740 0.508 1.00 26.92 246 VAL A N 1
ATOM 1791 C CA . VAL A 1 249 ? 48.837 -13.853 1.362 1.00 28.63 246 VAL A CA 1
ATOM 1792 C C . VAL A 1 249 ? 50.124 -13.491 2.104 1.00 26.69 246 VAL A C 1
ATOM 1793 O O . VAL A 1 249 ? 50.294 -13.801 3.285 1.00 27.98 246 VAL A O 1
ATOM 1797 N N . GLU A 1 250 ? 50.990 -12.777 1.404 1.00 28.95 247 GLU A N 1
ATOM 1798 C CA . GLU A 1 250 ? 52.223 -12.247 2.013 1.00 29.58 247 GLU A CA 1
ATOM 1799 C C . GLU A 1 250 ? 51.835 -11.340 3.184 1.00 27.56 247 GLU A C 1
ATOM 1800 O O . GLU A 1 250 ? 52.349 -11.495 4.329 1.00 26.63 247 GLU A O 1
ATOM 1806 N N . ASP A 1 251 ? 50.859 -10.449 2.918 1.00 26.01 248 ASP A N 1
ATOM 1807 C CA . ASP A 1 251 ? 50.290 -9.580 4.030 1.00 27.43 248 ASP A CA 1
ATOM 1808 C C . ASP A 1 251 ? 49.715 -10.403 5.221 1.00 25.69 248 ASP A C 1
ATOM 1809 O O . ASP A 1 251 ? 49.954 -10.073 6.426 1.00 25.91 248 ASP A O 1
ATOM 1814 N N . LEU A 1 252 ? 48.995 -11.486 4.911 1.00 24.77 249 LEU A N 1
ATOM 1815 C CA . LEU A 1 252 ? 48.441 -12.351 6.028 1.00 26.45 249 LEU A CA 1
ATOM 1816 C C . LEU A 1 252 ? 49.553 -12.895 6.925 1.00 27.10 249 LEU A C 1
ATOM 1817 O O . LEU A 1 252 ? 49.464 -12.957 8.183 1.00 25.35 249 LEU A O 1
ATOM 1822 N N . GLY A 1 253 ? 50.606 -13.284 6.217 1.00 27.51 250 GLY A N 1
ATOM 1823 C CA . GLY A 1 253 ? 51.861 -13.786 6.795 1.00 27.08 250 GLY A CA 1
ATOM 1824 C C . GLY A 1 253 ? 52.423 -12.754 7.761 1.00 26.73 250 GLY A C 1
ATOM 1825 O O . GLY A 1 253 ? 52.635 -13.023 8.949 1.00 26.42 250 GLY A O 1
ATOM 1826 N N . LYS A 1 254 ? 52.583 -11.543 7.255 1.00 26.14 251 LYS A N 1
ATOM 1827 C CA . LYS A 1 254 ? 53.102 -10.405 8.083 1.00 27.67 251 LYS A CA 1
ATOM 1828 C C . LYS A 1 254 ? 52.192 -10.049 9.295 1.00 28.29 251 LYS A C 1
ATOM 1829 O O . LYS A 1 254 ? 52.674 -9.834 10.436 1.00 23.96 251 LYS A O 1
ATOM 1835 N N . CYS A 1 255 ? 50.888 -10.105 9.043 1.00 23.42 252 CYS A N 1
ATOM 1836 C CA . CYS A 1 255 ? 49.891 -9.952 10.147 1.00 24.54 252 CYS A CA 1
ATOM 1837 C C . CYS A 1 255 ? 50.080 -10.899 11.304 1.00 22.60 252 CYS A C 1
ATOM 1838 O O . CYS A 1 255 ? 50.136 -10.470 12.461 1.00 26.02 252 CYS A O 1
ATOM 1841 N N . GLY A 1 256 ? 50.268 -12.182 10.963 1.00 23.27 253 GLY A N 1
ATOM 1842 C CA . GLY A 1 256 ? 50.583 -13.245 11.930 1.00 21.99 253 GLY A CA 1
ATOM 1843 C C . GLY A 1 256 ? 51.752 -12.924 12.842 1.00 23.47 253 GLY A C 1
ATOM 1844 O O . GLY A 1 256 ? 51.715 -13.044 14.095 1.00 24.99 253 GLY A O 1
ATOM 1845 N N . GLU A 1 257 ? 52.803 -12.502 12.178 1.00 25.57 254 GLU A N 1
ATOM 1846 C CA . GLU A 1 257 ? 54.067 -12.110 12.840 1.00 26.87 254 GLU A CA 1
ATOM 1847 C C . GLU A 1 257 ? 53.874 -10.893 13.744 1.00 25.63 254 GLU A C 1
ATOM 1848 O O . GLU A 1 257 ? 54.324 -10.865 14.917 1.00 26.09 254 GLU A O 1
ATOM 1854 N N . ILE A 1 258 ? 53.186 -9.890 13.174 1.00 22.03 255 ILE A N 1
ATOM 1855 C CA . ILE A 1 258 ? 52.857 -8.609 13.886 1.00 22.93 255 ILE A CA 1
ATOM 1856 C C . ILE A 1 258 ? 52.077 -8.899 15.192 1.00 23.49 255 ILE A C 1
ATOM 1857 O O . ILE A 1 258 ? 52.436 -8.421 16.313 1.00 21.76 255 ILE A O 1
ATOM 1862 N N . TYR A 1 259 ? 51.078 -9.777 15.089 1.00 22.06 256 TYR A N 1
ATOM 1863 C CA . TYR A 1 259 ? 50.202 -10.074 16.293 1.00 21.36 256 TYR A CA 1
ATOM 1864 C C . TYR A 1 259 ? 50.977 -10.822 17.386 1.00 21.85 256 TYR A C 1
ATOM 1865 O O . TYR A 1 259 ? 50.811 -10.604 18.589 1.00 22.81 256 TYR A O 1
ATOM 1874 N N . HIS A 1 260 ? 51.853 -11.685 16.934 1.00 21.97 257 HIS A N 1
ATOM 1875 C CA . HIS A 1 260 ? 52.653 -12.541 17.840 1.00 22.66 257 HIS A CA 1
ATOM 1876 C C . HIS A 1 260 ? 53.614 -11.610 18.559 1.00 24.40 257 HIS A C 1
ATOM 1877 O O . HIS A 1 260 ? 53.753 -11.628 19.799 1.00 23.96 257 HIS A O 1
ATOM 1884 N N . LYS A 1 261 ? 54.291 -10.804 17.763 1.00 25.19 258 LYS A N 1
ATOM 1885 C CA . LYS A 1 261 ? 55.194 -9.737 18.313 1.00 28.80 258 LYS A CA 1
ATOM 1886 C C . LYS A 1 261 ? 54.554 -8.809 19.299 1.00 26.85 258 LYS A C 1
ATOM 1887 O O . LYS A 1 261 ? 55.120 -8.508 20.357 1.00 26.33 258 LYS A O 1
ATOM 1893 N N . MET A 1 262 ? 53.352 -8.384 18.963 1.00 25.34 259 MET A N 1
ATOM 1894 C CA . MET A 1 262 ? 52.502 -7.619 19.909 1.00 25.00 259 MET A CA 1
ATOM 1895 C C . MET A 1 262 ? 52.328 -8.297 21.304 1.00 27.12 259 MET A C 1
ATOM 1896 O O . MET A 1 262 ? 52.550 -7.662 22.365 1.00 24.07 259 MET A O 1
ATOM 1901 N N . LEU A 1 263 ? 52.002 -9.597 21.290 1.00 24.69 260 LEU A N 1
ATOM 1902 C CA . LEU A 1 263 ? 51.890 -10.352 22.540 1.00 26.42 260 LEU A CA 1
ATOM 1903 C C . LEU A 1 263 ? 53.188 -10.404 23.347 1.00 27.25 260 LEU A C 1
ATOM 1904 O O . LEU A 1 263 ? 53.163 -10.289 24.556 1.00 25.58 260 LEU A O 1
ATOM 1909 N N . VAL A 1 264 ? 54.279 -10.670 22.629 1.00 27.58 261 VAL A N 1
ATOM 1910 C CA . VAL A 1 264 ? 55.662 -10.657 23.193 1.00 26.63 261 VAL A CA 1
ATOM 1911 C C . VAL A 1 264 ? 55.926 -9.328 23.870 1.00 30.19 261 VAL A C 1
ATOM 1912 O O . VAL A 1 264 ? 56.262 -9.255 25.073 1.00 30.47 261 VAL A O 1
ATOM 1916 N N . ASN A 1 265 ? 55.704 -8.279 23.090 1.00 26.21 262 ASN A N 1
ATOM 1917 C CA . ASN A 1 265 ? 55.900 -6.896 23.558 1.00 30.18 262 ASN A CA 1
ATOM 1918 C C . ASN A 1 265 ? 55.115 -6.583 24.800 1.00 31.95 262 ASN A C 1
ATOM 1919 O O . ASN A 1 265 ? 55.581 -5.913 25.671 1.00 31.08 262 ASN A O 1
ATOM 1924 N N . LEU A 1 266 ? 53.886 -7.079 24.820 1.00 30.79 263 LEU A N 1
ATOM 1925 C CA . LEU A 1 266 ? 52.896 -6.777 25.869 1.00 32.82 263 LEU A CA 1
ATOM 1926 C C . LEU A 1 266 ? 52.991 -7.516 27.169 1.00 32.13 263 LEU A C 1
ATOM 1927 O O . LEU A 1 266 ? 52.690 -6.971 28.187 1.00 39.82 263 LEU A O 1
ATOM 1932 N N . LEU A 1 267 ? 53.379 -8.771 27.093 1.00 35.66 264 LEU A N 1
ATOM 1933 C CA . LEU A 1 267 ? 53.230 -9.769 28.187 1.00 36.02 264 LEU A CA 1
ATOM 1934 C C . LEU A 1 267 ? 54.518 -10.229 28.855 1.00 38.27 264 LEU A C 1
ATOM 1935 O O . LEU A 1 267 ? 55.560 -10.234 28.224 1.00 43.21 264 LEU A O 1
ATOM 1940 N N . MET B 1 4 ? 3.003 19.918 39.994 1.00 46.69 1 MET B N 1
ATOM 1941 C CA . MET B 1 4 ? 1.590 19.712 39.622 1.00 44.70 1 MET B CA 1
ATOM 1942 C C . MET B 1 4 ? 1.445 19.159 38.198 1.00 41.79 1 MET B C 1
ATOM 1943 O O . MET B 1 4 ? 2.277 19.324 37.282 1.00 36.13 1 MET B O 1
ATOM 1945 N N . LYS B 1 5 ? 0.345 18.459 38.082 1.00 35.30 2 LYS B N 1
ATOM 1946 C CA . LYS B 1 5 ? -0.141 17.894 36.816 1.00 36.07 2 LYS B CA 1
ATOM 1947 C C . LYS B 1 5 ? -0.337 18.934 35.702 1.00 37.18 2 LYS B C 1
ATOM 1948 O O . LYS B 1 5 ? -0.200 18.648 34.508 1.00 31.56 2 LYS B O 1
ATOM 1954 N N . GLU B 1 6 ? -0.694 20.139 36.127 1.00 37.57 3 GLU B N 1
ATOM 1955 C CA . GLU B 1 6 ? -0.970 21.250 35.182 1.00 35.42 3 GLU B CA 1
ATOM 1956 C C . GLU B 1 6 ? 0.332 21.702 34.564 1.00 33.48 3 GLU B C 1
ATOM 1957 O O . GLU B 1 6 ? 0.459 21.955 33.349 1.00 29.82 3 GLU B O 1
ATOM 1960 N N . LYS B 1 7 ? 1.304 21.766 35.438 1.00 31.78 4 LYS B N 1
ATOM 1961 C CA . LYS B 1 7 ? 2.683 22.049 35.025 1.00 33.57 4 LYS B CA 1
ATOM 1962 C C . LYS B 1 7 ? 3.190 21.006 34.030 1.00 30.10 4 LYS B C 1
ATOM 1963 O O . LYS B 1 7 ? 3.889 21.344 33.047 1.00 28.12 4 LYS B O 1
ATOM 1969 N N . VAL B 1 8 ? 2.844 19.761 34.325 1.00 26.83 5 VAL B N 1
ATOM 1970 C CA . VAL B 1 8 ? 3.369 18.635 33.554 1.00 27.89 5 VAL B CA 1
ATOM 1971 C C . VAL B 1 8 ? 2.742 18.756 32.174 1.00 26.39 5 VAL B C 1
ATOM 1972 O O . VAL B 1 8 ? 3.400 18.693 31.144 1.00 26.10 5 VAL B O 1
ATOM 1976 N N . VAL B 1 9 ? 1.460 18.969 32.179 1.00 24.69 6 VAL B N 1
ATOM 1977 C CA . VAL B 1 9 ? 0.706 19.014 30.881 1.00 26.45 6 VAL B CA 1
ATOM 1978 C C . VAL B 1 9 ? 1.117 20.160 29.989 1.00 25.39 6 VAL B C 1
ATOM 1979 O O . VAL B 1 9 ? 1.076 20.092 28.734 1.00 24.36 6 VAL B O 1
ATOM 1983 N N . SER B 1 10 ? 1.357 21.254 30.662 1.00 24.58 7 SER B N 1
ATOM 1984 C CA . SER B 1 10 ? 1.751 22.524 30.037 1.00 27.20 7 SER B CA 1
ATOM 1985 C C . SER B 1 10 ? 3.090 22.396 29.277 1.00 24.99 7 SER B C 1
ATOM 1986 O O . SER B 1 10 ? 3.222 22.685 28.096 1.00 25.42 7 SER B O 1
ATOM 1989 N N . LEU B 1 11 ? 4.035 21.903 30.037 1.00 25.56 8 LEU B N 1
ATOM 1990 C CA . LEU B 1 11 ? 5.395 21.536 29.525 1.00 24.31 8 LEU B CA 1
ATOM 1991 C C . LEU B 1 11 ? 5.269 20.503 28.368 1.00 23.61 8 LEU B C 1
ATOM 1992 O O . LEU B 1 11 ? 5.888 20.675 27.315 1.00 21.39 8 LEU B O 1
ATOM 1997 N N . ALA B 1 12 ? 4.443 19.452 28.567 1.00 21.99 9 ALA B N 1
ATOM 1998 C CA . ALA B 1 12 ? 4.238 18.423 27.523 1.00 20.94 9 ALA B CA 1
ATOM 1999 C C . ALA B 1 12 ? 3.708 19.039 26.227 1.00 21.75 9 ALA B C 1
ATOM 2000 O O . ALA B 1 12 ? 4.140 18.653 25.135 1.00 19.24 9 ALA B O 1
ATOM 2002 N N . GLN B 1 13 ? 2.738 19.944 26.360 1.00 20.94 10 GLN B N 1
ATOM 2003 C CA . GLN B 1 13 ? 2.164 20.591 25.158 1.00 22.23 10 GLN B CA 1
ATOM 2004 C C . GLN B 1 13 ? 3.220 21.396 24.432 1.00 21.39 10 GLN B C 1
ATOM 2005 O O . GLN B 1 13 ? 3.329 21.350 23.230 1.00 20.34 10 GLN B O 1
ATOM 2011 N N . ASP B 1 14 ? 3.968 22.149 25.209 1.00 19.74 11 ASP B N 1
ATOM 2012 C CA . ASP B 1 14 ? 5.075 23.017 24.734 1.00 23.32 11 ASP B CA 1
ATOM 2013 C C . ASP B 1 14 ? 6.126 22.168 23.919 1.00 20.74 11 ASP B C 1
ATOM 2014 O O . ASP B 1 14 ? 6.533 22.537 22.838 1.00 21.23 11 ASP B O 1
ATOM 2019 N N . LEU B 1 15 ? 6.487 21.014 24.461 1.00 19.95 12 LEU B N 1
ATOM 2020 C CA . LEU B 1 15 ? 7.467 20.083 23.815 1.00 19.12 12 LEU B CA 1
ATOM 2021 C C . LEU B 1 15 ? 6.864 19.432 22.551 1.00 19.02 12 LEU B C 1
ATOM 2022 O O . LEU B 1 15 ? 7.469 19.356 21.543 1.00 18.11 12 LEU B O 1
ATOM 2027 N N . ILE B 1 16 ? 5.634 18.992 22.676 1.00 18.85 13 ILE B N 1
ATOM 2028 C CA . ILE B 1 16 ? 5.004 18.248 21.589 1.00 20.29 13 ILE B CA 1
ATOM 2029 C C . ILE B 1 16 ? 4.867 19.150 20.341 1.00 20.86 13 ILE B C 1
ATOM 2030 O O . ILE B 1 16 ? 4.971 18.692 19.147 1.00 23.08 13 ILE B O 1
ATOM 2035 N N . ARG B 1 17 ? 4.648 20.434 20.577 1.00 20.29 14 ARG B N 1
ATOM 2036 C CA . ARG B 1 17 ? 4.397 21.385 19.483 1.00 24.44 14 ARG B CA 1
ATOM 2037 C C . ARG B 1 17 ? 5.647 21.626 18.646 1.00 26.60 14 ARG B C 1
ATOM 2038 O O . ARG B 1 17 ? 5.559 22.089 17.560 1.00 27.60 14 ARG B O 1
ATOM 2046 N N . ARG B 1 18 ? 6.798 21.280 19.196 1.00 26.01 15 ARG B N 1
ATOM 2047 C CA . ARG B 1 18 ? 8.129 21.282 18.461 1.00 26.09 15 ARG B CA 1
ATOM 2048 C C . ARG B 1 18 ? 8.366 20.030 17.678 1.00 25.34 15 ARG B C 1
ATOM 2049 O O . ARG B 1 18 ? 8.460 18.959 18.249 1.00 21.08 15 ARG B O 1
ATOM 2057 N N . PRO B 1 19 ? 8.458 20.131 16.336 1.00 23.24 16 PRO B N 1
ATOM 2058 C CA . PRO B 1 19 ? 8.472 18.914 15.579 1.00 23.76 16 PRO B CA 1
ATOM 2059 C C . PRO B 1 19 ? 9.900 18.344 15.467 1.00 22.91 16 PRO B C 1
ATOM 2060 O O . PRO B 1 19 ? 10.538 18.380 14.447 1.00 24.30 16 PRO B O 1
ATOM 2064 N N . SER B 1 20 ? 10.335 17.725 16.549 1.00 20.33 17 SER B N 1
ATOM 2065 C CA . SER B 1 20 ? 11.685 17.267 16.741 1.00 20.94 17 SER B CA 1
ATOM 2066 C C . SER B 1 20 ? 11.945 15.857 16.148 1.00 20.07 17 SER B C 1
ATOM 2067 O O . SER B 1 20 ? 12.340 14.905 16.772 1.00 16.95 17 SER B O 1
ATOM 2070 N N . ILE B 1 21 ? 11.696 15.702 14.857 1.00 19.85 18 ILE B N 1
ATOM 2071 C CA . ILE B 1 21 ? 12.021 14.438 14.241 1.00 21.84 18 ILE B CA 1
ATOM 2072 C C . ILE B 1 21 ? 13.526 14.227 14.252 1.00 19.87 18 ILE B C 1
ATOM 2073 O O . ILE B 1 21 ? 14.277 15.184 13.991 1.00 21.70 18 ILE B O 1
ATOM 2078 N N . SER B 1 22 ? 13.958 13.005 14.560 1.00 20.51 19 SER B N 1
ATOM 2079 C CA . SER B 1 22 ? 15.384 12.686 14.825 1.00 21.62 19 SER B CA 1
ATOM 2080 C C . SER B 1 22 ? 16.297 13.155 13.678 1.00 24.38 19 SER B C 1
ATOM 2081 O O . SER B 1 22 ? 15.890 13.023 12.507 1.00 22.57 19 SER B O 1
ATOM 2084 N N . PRO B 1 23 ? 17.469 13.748 13.982 1.00 23.21 20 PRO B N 1
ATOM 2085 C CA . PRO B 1 23 ? 18.058 14.040 15.324 1.00 22.32 20 PRO B CA 1
ATOM 2086 C C . PRO B 1 23 ? 17.906 15.518 15.782 1.00 22.14 20 PRO B C 1
ATOM 2087 O O . PRO B 1 23 ? 18.630 16.020 16.615 1.00 20.99 20 PRO B O 1
ATOM 2091 N N . ASN B 1 24 ? 16.955 16.179 15.180 1.00 24.14 21 ASN B N 1
ATOM 2092 C CA . ASN B 1 24 ? 16.711 17.653 15.337 1.00 23.40 21 ASN B CA 1
ATOM 2093 C C . ASN B 1 24 ? 15.972 18.000 16.592 1.00 23.34 21 ASN B C 1
ATOM 2094 O O . ASN B 1 24 ? 14.793 17.715 16.742 1.00 22.00 21 ASN B O 1
ATOM 2099 N N . ASP B 1 25 ? 16.639 18.681 17.500 1.00 23.45 22 ASP B N 1
ATOM 2100 C CA . ASP B 1 25 ? 15.988 18.935 18.814 1.00 22.37 22 ASP B CA 1
ATOM 2101 C C . ASP B 1 25 ? 14.863 20.017 18.738 1.00 23.79 22 ASP B C 1
ATOM 2102 O O . ASP B 1 25 ? 13.937 20.069 19.543 1.00 21.40 22 ASP B O 1
ATOM 2107 N N . GLU B 1 26 ? 14.951 20.844 17.708 1.00 24.63 23 GLU B N 1
ATOM 2108 C CA . GLU B 1 26 ? 13.963 21.963 17.494 1.00 24.39 23 GLU B CA 1
ATOM 2109 C C . GLU B 1 26 ? 13.670 22.770 18.764 1.00 25.21 23 GLU B C 1
ATOM 2110 O O . GLU B 1 26 ? 12.548 23.171 19.077 1.00 25.02 23 GLU B O 1
ATOM 2116 N N . GLY B 1 27 ? 14.730 23.051 19.464 1.00 21.05 24 GLY B N 1
ATOM 2117 C CA . GLY B 1 27 ? 14.614 23.914 20.669 1.00 23.70 24 GLY B CA 1
ATOM 2118 C C . GLY B 1 27 ? 14.070 23.312 21.939 1.00 22.07 24 GLY B C 1
ATOM 2119 O O . GLY B 1 27 ? 13.961 24.017 22.958 1.00 20.99 24 GLY B O 1
ATOM 2120 N N . CYS B 1 28 ? 13.754 22.023 21.906 1.00 21.31 25 CYS B N 1
ATOM 2121 C CA . CYS B 1 28 ? 13.210 21.345 23.136 1.00 21.80 25 CYS B CA 1
ATOM 2122 C C . CYS B 1 28 ? 14.154 21.438 24.340 1.00 22.02 25 CYS B C 1
ATOM 2123 O O . CYS B 1 28 ? 13.743 21.707 25.516 1.00 19.63 25 CYS B O 1
ATOM 2126 N N . GLN B 1 29 ? 15.418 21.154 24.061 1.00 21.69 26 GLN B N 1
ATOM 2127 C CA . GLN B 1 29 ? 16.414 21.050 25.195 1.00 21.52 26 GLN B CA 1
ATOM 2128 C C . GLN B 1 29 ? 16.708 22.410 25.807 1.00 20.25 26 GLN B C 1
ATOM 2129 O O . GLN B 1 29 ? 16.966 22.562 27.054 1.00 21.12 26 GLN B O 1
ATOM 2135 N N . GLN B 1 30 ? 16.675 23.407 24.950 1.00 21.22 27 GLN B N 1
ATOM 2136 C CA . GLN B 1 30 ? 16.844 24.822 25.393 1.00 21.11 27 GLN B CA 1
ATOM 2137 C C . GLN B 1 30 ? 15.770 25.224 26.393 1.00 21.20 27 GLN B C 1
ATOM 2138 O O . GLN B 1 30 ? 16.075 25.838 27.429 1.00 20.79 27 GLN B O 1
ATOM 2144 N N . ILE B 1 31 ? 14.533 24.856 26.044 1.00 21.05 28 ILE B N 1
ATOM 2145 C CA . ILE B 1 31 ? 13.293 25.166 26.853 1.00 23.45 28 ILE B CA 1
ATOM 2146 C C . ILE B 1 31 ? 13.524 24.516 28.256 1.00 22.89 28 ILE B C 1
ATOM 2147 O O . ILE B 1 31 ? 13.329 25.124 29.264 1.00 23.89 28 ILE B O 1
ATOM 2152 N N . ILE B 1 32 ? 14.026 23.288 28.204 1.00 23.22 29 ILE B N 1
ATOM 2153 C CA . ILE B 1 32 ? 14.320 22.441 29.391 1.00 22.16 29 ILE B CA 1
ATOM 2154 C C . ILE B 1 32 ? 15.426 23.040 30.258 1.00 23.17 29 ILE B C 1
ATOM 2155 O O . ILE B 1 32 ? 15.298 23.273 31.503 1.00 23.35 29 ILE B O 1
ATOM 2160 N N . ALA B 1 33 ? 16.544 23.269 29.617 1.00 23.56 30 ALA B N 1
ATOM 2161 C CA . ALA B 1 33 ? 17.742 23.932 30.233 1.00 23.76 30 ALA B CA 1
ATOM 2162 C C . ALA B 1 33 ? 17.428 25.288 30.928 1.00 26.09 30 ALA B C 1
ATOM 2163 O O . ALA B 1 33 ? 17.856 25.586 32.092 1.00 23.25 30 ALA B O 1
ATOM 2165 N N . GLU B 1 34 ? 16.696 26.087 30.177 1.00 25.35 31 GLU B N 1
ATOM 2166 C CA . GLU B 1 34 ? 16.151 27.404 30.667 1.00 29.02 31 GLU B CA 1
ATOM 2167 C C . GLU B 1 34 ? 15.446 27.325 32.035 1.00 28.31 31 GLU B C 1
ATOM 2168 O O . GLU B 1 34 ? 15.816 28.032 32.958 1.00 32.44 31 GLU B O 1
ATOM 2174 N N . ARG B 1 35 ? 14.500 26.398 32.154 1.00 27.29 32 ARG B N 1
ATOM 2175 C CA . ARG B 1 35 ? 13.729 26.159 33.415 1.00 27.84 32 ARG B CA 1
ATOM 2176 C C . ARG B 1 35 ? 14.651 25.701 34.525 1.00 28.37 32 ARG B C 1
ATOM 2177 O O . ARG B 1 35 ? 14.582 26.146 35.652 1.00 32.46 32 ARG B O 1
ATOM 2185 N N . LEU B 1 36 ? 15.461 24.712 34.173 1.00 27.86 33 LEU B N 1
ATOM 2186 C CA . LEU B 1 36 ? 16.340 24.037 35.150 1.00 26.05 33 LEU B CA 1
ATOM 2187 C C . LEU B 1 36 ? 17.359 24.993 35.727 1.00 27.44 33 LEU B C 1
ATOM 2188 O O . LEU B 1 36 ? 17.651 24.982 36.934 1.00 29.73 33 LEU B O 1
ATOM 2193 N N . GLU B 1 37 ? 17.946 25.787 34.839 1.00 28.68 34 GLU B N 1
ATOM 2194 C CA . GLU B 1 37 ? 19.060 26.729 35.180 1.00 31.61 34 GLU B CA 1
ATOM 2195 C C . GLU B 1 37 ? 18.584 27.763 36.236 1.00 34.34 34 GLU B C 1
ATOM 2196 O O . GLU B 1 37 ? 19.292 28.079 37.186 1.00 32.25 34 GLU B O 1
ATOM 2202 N N . LYS B 1 38 ? 17.347 28.212 36.034 1.00 32.74 35 LYS B N 1
ATOM 2203 C CA . LYS B 1 38 ? 16.643 29.193 36.907 1.00 34.76 35 LYS B CA 1
ATOM 2204 C C . LYS B 1 38 ? 16.530 28.701 38.354 1.00 34.85 35 LYS B C 1
ATOM 2205 O O . LYS B 1 38 ? 16.511 29.490 39.278 1.00 34.91 35 LYS B O 1
ATOM 2209 N N . LEU B 1 39 ? 16.450 27.386 38.488 1.00 32.71 36 LEU B N 1
ATOM 2210 C CA . LEU B 1 39 ? 16.443 26.654 39.795 1.00 33.89 36 LEU B CA 1
ATOM 2211 C C . LEU B 1 39 ? 17.764 26.186 40.375 1.00 35.02 36 LEU B C 1
ATOM 2212 O O . LEU B 1 39 ? 17.790 25.432 41.340 1.00 36.54 36 LEU B O 1
ATOM 2217 N N . GLY B 1 40 ? 18.860 26.625 39.788 1.00 33.66 37 GLY B N 1
ATOM 2218 C CA . GLY B 1 40 ? 20.225 26.306 40.270 1.00 29.32 37 GLY B CA 1
ATOM 2219 C C . GLY B 1 40 ? 20.909 25.073 39.701 1.00 29.38 37 GLY B C 1
ATOM 2220 O O . GLY B 1 40 ? 22.031 24.746 40.043 1.00 28.13 37 GLY B O 1
ATOM 2221 N N . PHE B 1 41 ? 20.244 24.409 38.745 1.00 26.49 38 PHE B N 1
ATOM 2222 C CA . PHE B 1 41 ? 20.918 23.361 37.963 1.00 24.99 38 PHE B CA 1
ATOM 2223 C C . PHE B 1 41 ? 22.102 23.903 37.143 1.00 23.58 38 PHE B C 1
ATOM 2224 O O . PHE B 1 41 ? 22.091 24.966 36.556 1.00 26.90 38 PHE B O 1
ATOM 2232 N N . GLN B 1 42 ? 23.113 23.090 37.106 1.00 25.47 39 GLN B N 1
ATOM 2233 C CA . GLN B 1 42 ? 24.358 23.285 36.305 1.00 24.58 39 GLN B CA 1
ATOM 2234 C C . GLN B 1 42 ? 24.171 22.665 34.918 1.00 22.81 39 GLN B C 1
ATOM 2235 O O . GLN B 1 42 ? 23.911 21.508 34.821 1.00 24.23 39 GLN B O 1
ATOM 2241 N N . ILE B 1 43 ? 24.261 23.485 33.904 1.00 21.87 40 ILE B N 1
ATOM 2242 C CA . ILE B 1 43 ? 23.950 23.030 32.497 1.00 22.32 40 ILE B CA 1
ATOM 2243 C C . ILE B 1 43 ? 25.245 22.751 31.712 1.00 21.82 40 ILE B C 1
ATOM 2244 O O . ILE B 1 43 ? 26.121 23.575 31.615 1.00 24.73 40 ILE B O 1
ATOM 2249 N N . GLU B 1 44 ? 25.330 21.574 31.107 1.00 22.17 41 GLU B N 1
ATOM 2250 C CA . GLU B 1 44 ? 26.439 21.225 30.219 1.00 19.55 41 GLU B CA 1
ATOM 2251 C C . GLU B 1 44 ? 25.902 20.660 28.905 1.00 18.47 41 GLU B C 1
ATOM 2252 O O . GLU B 1 44 ? 25.184 19.677 28.883 1.00 19.30 41 GLU B O 1
ATOM 2258 N N . TRP B 1 45 ? 26.267 21.328 27.874 1.00 17.39 42 TRP B N 1
ATOM 2259 C CA . TRP B 1 45 ? 25.885 20.849 26.487 1.00 16.60 42 TRP B CA 1
ATOM 2260 C C . TRP B 1 45 ? 26.949 19.952 25.937 1.00 17.68 42 TRP B C 1
ATOM 2261 O O . TRP B 1 45 ? 28.132 20.251 25.994 1.00 19.55 42 TRP B O 1
ATOM 2272 N N . MET B 1 46 ? 26.528 18.841 25.352 1.00 20.29 43 MET B N 1
ATOM 2273 C CA . MET B 1 46 ? 27.411 17.853 24.736 1.00 18.01 43 MET B CA 1
ATOM 2274 C C . MET B 1 46 ? 26.959 17.503 23.299 1.00 18.39 43 MET B C 1
ATOM 2275 O O . MET B 1 46 ? 26.734 16.341 23.025 1.00 19.18 43 MET B O 1
ATOM 2280 N N . PRO B 1 47 ? 26.844 18.510 22.447 1.00 18.45 44 PRO B N 1
ATOM 2281 C CA . PRO B 1 47 ? 26.596 18.220 21.011 1.00 19.57 44 PRO B CA 1
ATOM 2282 C C . PRO B 1 47 ? 27.687 17.416 20.307 1.00 20.73 44 PRO B C 1
ATOM 2283 O O . PRO B 1 47 ? 28.875 17.454 20.630 1.00 20.28 44 PRO B O 1
ATOM 2287 N N . PHE B 1 48 ? 27.259 16.626 19.320 1.00 21.24 45 PHE B N 1
ATOM 2288 C CA . PHE B 1 48 ? 28.206 16.007 18.432 1.00 18.78 45 PHE B CA 1
ATOM 2289 C C . PHE B 1 48 ? 27.465 15.741 17.140 1.00 19.23 45 PHE B C 1
ATOM 2290 O O . PHE B 1 48 ? 26.350 15.213 17.167 1.00 17.42 45 PHE B O 1
ATOM 2298 N N . ASN B 1 49 ? 28.157 15.992 16.051 1.00 19.58 46 ASN B N 1
ATOM 2299 C CA . ASN B 1 49 ? 27.536 15.834 14.709 1.00 21.40 46 ASN B CA 1
ATOM 2300 C C . ASN B 1 49 ? 26.191 16.573 14.647 1.00 21.69 46 ASN B C 1
ATOM 2301 O O . ASN B 1 49 ? 26.125 17.767 14.934 1.00 23.62 46 ASN B O 1
ATOM 2306 N N . ASP B 1 50 ? 25.114 15.902 14.269 1.00 25.08 47 ASP B N 1
ATOM 2307 C CA . ASP B 1 50 ? 23.751 16.544 14.176 1.00 24.44 47 ASP B CA 1
ATOM 2308 C C . ASP B 1 50 ? 22.893 16.339 15.421 1.00 20.29 47 ASP B C 1
ATOM 2309 O O . ASP B 1 50 ? 21.722 16.710 15.483 1.00 22.41 47 ASP B O 1
ATOM 2314 N N . THR B 1 51 ? 23.546 15.843 16.480 1.00 20.77 48 THR B N 1
ATOM 2315 C CA . THR B 1 51 ? 22.845 15.503 17.739 1.00 19.14 48 THR B CA 1
ATOM 2316 C C . THR B 1 51 ? 23.173 16.493 18.850 1.00 17.63 48 THR B C 1
ATOM 2317 O O . THR B 1 51 ? 24.330 16.923 19.020 1.00 16.77 48 THR B O 1
ATOM 2321 N N . LEU B 1 52 ? 22.123 16.877 19.576 1.00 16.54 49 LEU B N 1
ATOM 2322 C CA . LEU B 1 52 ? 22.302 17.711 20.794 1.00 17.63 49 LEU B CA 1
ATOM 2323 C C . LEU B 1 52 ? 22.045 16.828 21.992 1.00 15.22 49 LEU B C 1
ATOM 2324 O O . LEU B 1 52 ? 21.062 16.058 22.017 1.00 17.59 49 LEU B O 1
ATOM 2329 N N . ASN B 1 53 ? 22.875 17.043 23.032 1.00 16.63 50 ASN B N 1
ATOM 2330 C CA . ASN B 1 53 ? 22.749 16.340 24.279 1.00 15.90 50 ASN B CA 1
ATOM 2331 C C . ASN B 1 53 ? 22.933 17.322 25.441 1.00 14.50 50 ASN B C 1
ATOM 2332 O O . ASN B 1 53 ? 23.718 18.247 25.350 1.00 13.74 50 ASN B O 1
ATOM 2337 N N . LEU B 1 54 ? 22.166 17.076 26.481 1.00 15.86 51 LEU B N 1
ATOM 2338 C CA . LEU B 1 54 ? 22.170 17.943 27.683 1.00 16.67 51 LEU B CA 1
ATOM 2339 C C . LEU B 1 54 ? 22.470 17.066 28.873 1.00 15.70 51 LEU B C 1
ATOM 2340 O O . LEU B 1 54 ? 21.786 16.084 29.094 1.00 17.47 51 LEU B O 1
ATOM 2345 N N . TRP B 1 55 ? 23.357 17.557 29.731 1.00 18.18 52 TRP B N 1
ATOM 2346 C CA . TRP B 1 55 ? 23.634 16.911 31.045 1.00 17.46 52 TRP B CA 1
ATOM 2347 C C . TRP B 1 55 ? 23.476 18.049 32.048 1.00 18.14 52 TRP B C 1
ATOM 2348 O O . TRP B 1 55 ? 24.273 18.987 32.040 1.00 20.05 52 TRP B O 1
ATOM 2359 N N . ALA B 1 56 ? 22.413 17.980 32.837 1.00 20.41 53 ALA B N 1
ATOM 2360 C CA . ALA B 1 56 ? 22.034 19.044 33.825 1.00 19.35 53 ALA B CA 1
ATOM 2361 C C . ALA B 1 56 ? 22.076 18.440 35.210 1.00 21.02 53 ALA B C 1
ATOM 2362 O O . ALA B 1 56 ? 21.548 17.337 35.435 1.00 22.62 53 ALA B O 1
ATOM 2364 N N . LYS B 1 57 ? 22.610 19.164 36.179 1.00 23.64 54 LYS B N 1
ATOM 2365 C CA . LYS B 1 57 ? 22.802 18.507 37.494 1.00 24.11 54 LYS B CA 1
ATOM 2366 C C . LYS B 1 57 ? 22.537 19.534 38.602 1.00 21.51 54 LYS B C 1
ATOM 2367 O O . LYS B 1 57 ? 22.884 20.699 38.485 1.00 23.40 54 LYS B O 1
ATOM 2373 N N . HIS B 1 58 ? 21.944 19.022 39.655 1.00 24.26 55 HIS B N 1
ATOM 2374 C CA . HIS B 1 58 ? 21.688 19.786 40.910 1.00 26.41 55 HIS B CA 1
ATOM 2375 C C . HIS B 1 58 ? 22.262 18.985 42.035 1.00 26.37 55 HIS B C 1
ATOM 2376 O O . HIS B 1 58 ? 21.796 17.906 42.359 1.00 25.97 55 HIS B O 1
ATOM 2383 N N . GLY B 1 59 ? 23.282 19.545 42.627 1.00 32.11 56 GLY B N 1
ATOM 2384 C CA . GLY B 1 59 ? 24.060 18.856 43.682 1.00 36.52 56 GLY B CA 1
ATOM 2385 C C . GLY B 1 59 ? 25.413 18.461 43.121 1.00 39.64 56 GLY B C 1
ATOM 2386 O O . GLY B 1 59 ? 25.630 18.465 41.905 1.00 44.83 56 GLY B O 1
ATOM 2387 N N . THR B 1 60 ? 26.327 18.091 43.993 1.00 44.29 57 THR B N 1
ATOM 2388 C CA . THR B 1 60 ? 27.680 17.731 43.516 1.00 48.14 57 THR B CA 1
ATOM 2389 C C . THR B 1 60 ? 28.355 16.590 44.282 1.00 49.45 57 THR B C 1
ATOM 2390 O O . THR B 1 60 ? 29.565 16.376 44.196 1.00 57.38 57 THR B O 1
ATOM 2394 N N . SER B 1 61 ? 27.549 15.873 45.040 1.00 51.42 58 SER B N 1
ATOM 2395 C CA . SER B 1 61 ? 28.017 14.611 45.649 1.00 49.18 58 SER B CA 1
ATOM 2396 C C . SER B 1 61 ? 27.159 13.415 45.284 1.00 46.81 58 SER B C 1
ATOM 2397 O O . SER B 1 61 ? 25.997 13.537 44.906 1.00 43.55 58 SER B O 1
ATOM 2400 N N . GLU B 1 62 ? 27.758 12.255 45.476 1.00 43.43 59 GLU B N 1
ATOM 2401 C CA . GLU B 1 62 ? 27.069 10.957 45.299 1.00 43.49 59 GLU B CA 1
ATOM 2402 C C . GLU B 1 62 ? 26.056 10.772 46.436 1.00 41.14 59 GLU B C 1
ATOM 2403 O O . GLU B 1 62 ? 26.214 11.383 47.472 1.00 40.76 59 GLU B O 1
ATOM 2409 N N . PRO B 1 63 ? 24.988 9.984 46.238 1.00 37.39 60 PRO B N 1
ATOM 2410 C CA . PRO B 1 63 ? 24.661 9.262 45.035 1.00 35.55 60 PRO B CA 1
ATOM 2411 C C . PRO B 1 63 ? 24.051 10.189 43.992 1.00 34.40 60 PRO B C 1
ATOM 2412 O O . PRO B 1 63 ? 23.487 11.223 44.313 1.00 34.89 60 PRO B O 1
ATOM 2416 N N . VAL B 1 64 ? 24.273 9.795 42.744 1.00 32.35 61 VAL B N 1
ATOM 2417 C CA . VAL B 1 64 ? 23.722 10.500 41.571 1.00 30.02 61 VAL B CA 1
ATOM 2418 C C . VAL B 1 64 ? 22.546 9.698 40.999 1.00 26.60 61 VAL B C 1
ATOM 2419 O O . VAL B 1 64 ? 22.717 8.562 40.617 1.00 26.54 61 VAL B O 1
ATOM 2423 N N . ILE B 1 65 ? 21.371 10.296 41.032 1.00 25.18 62 ILE B N 1
ATOM 2424 C CA A ILE B 1 65 ? 20.19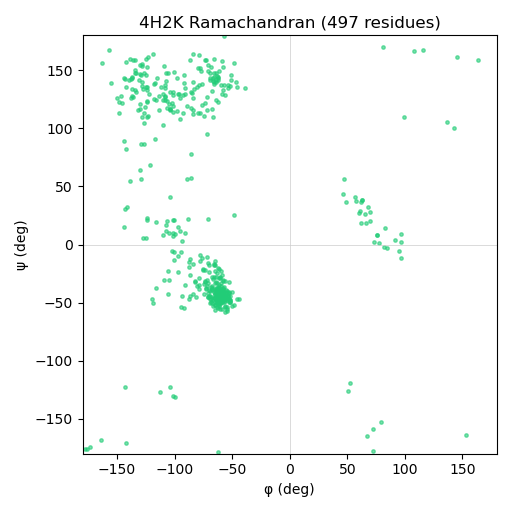4 9.806 40.299 0.50 26.34 62 ILE B CA 1
ATOM 2425 C CA B ILE B 1 65 ? 20.179 9.791 40.322 0.50 25.39 62 ILE B CA 1
ATOM 2426 C C . ILE B 1 65 ? 20.065 10.641 39.040 1.00 25.40 62 ILE B C 1
ATOM 2427 O O . ILE B 1 65 ? 19.952 11.880 39.116 1.00 25.98 62 ILE B O 1
ATOM 2436 N N . ALA B 1 66 ? 20.062 9.944 37.928 1.00 25.05 63 ALA B N 1
ATOM 2437 C CA . ALA B 1 66 ? 19.820 10.549 36.600 1.00 22.39 63 ALA B CA 1
ATOM 2438 C C . ALA B 1 66 ? 18.472 10.121 36.111 1.00 22.17 63 ALA B C 1
ATOM 2439 O O . ALA B 1 66 ? 18.175 8.957 36.074 1.00 23.31 63 ALA B O 1
ATOM 2441 N N . PHE B 1 67 ? 17.662 11.097 35.750 1.00 21.73 64 PHE B N 1
ATOM 2442 C CA . PHE B 1 67 ? 16.508 10.904 34.898 1.00 21.03 64 PHE B CA 1
ATOM 2443 C C . PHE B 1 67 ? 17.017 10.928 33.426 1.00 20.88 64 PHE B C 1
ATOM 2444 O O . PHE B 1 67 ? 17.809 11.815 33.033 1.00 19.76 64 PHE B O 1
ATOM 2452 N N . ALA B 1 68 ? 16.568 9.971 32.646 1.00 19.53 65 ALA B N 1
ATOM 2453 C CA . ALA B 1 68 ? 17.091 9.918 31.285 1.00 19.55 65 ALA B CA 1
ATOM 2454 C C . ALA B 1 68 ? 15.980 9.813 30.270 1.00 18.71 65 ALA B C 1
ATOM 2455 O O . ALA B 1 68 ? 14.932 9.177 30.494 1.00 19.98 65 ALA B O 1
ATOM 2457 N N . GLY B 1 69 ? 16.217 10.431 29.096 1.00 18.32 66 GLY B N 1
ATOM 2458 C CA . GLY B 1 69 ? 15.206 10.408 28.074 1.00 19.26 66 GLY B CA 1
ATOM 2459 C C . GLY B 1 69 ? 15.623 11.096 26.797 1.00 16.28 66 GLY B C 1
ATOM 2460 O O . GLY B 1 69 ? 16.722 11.580 26.648 1.00 14.92 66 GLY B O 1
ATOM 2461 N N . HIS B 1 70 ? 14.689 11.155 25.875 1.00 18.55 67 HIS B N 1
ATOM 2462 C CA . HIS B 1 70 ? 14.976 11.745 24.539 1.00 17.84 67 HIS B CA 1
ATOM 2463 C C . HIS B 1 70 ? 13.869 12.711 24.093 1.00 17.85 67 HIS B C 1
ATOM 2464 O O . HIS B 1 70 ? 12.724 12.579 24.463 1.00 18.10 67 HIS B O 1
ATOM 2471 N N . THR B 1 71 ? 14.289 13.718 23.365 1.00 15.63 68 THR B N 1
ATOM 2472 C CA . THR B 1 71 ? 13.400 14.786 22.826 1.00 15.38 68 THR B CA 1
ATOM 2473 C C . THR B 1 71 ? 13.073 14.544 21.360 1.00 17.69 68 THR B C 1
ATOM 2474 O O . THR B 1 71 ? 12.200 15.193 20.850 1.00 17.18 68 THR B O 1
ATOM 2478 N N . ASP B 1 72 ? 13.687 13.556 20.765 1.00 17.87 69 ASP B N 1
ATOM 2479 C CA . ASP B 1 72 ? 13.327 13.281 19.333 1.00 19.23 69 ASP B CA 1
ATOM 2480 C C . ASP B 1 72 ? 12.114 12.424 19.319 1.00 18.90 69 ASP B C 1
ATOM 2481 O O . ASP B 1 72 ? 11.785 11.726 20.253 1.00 15.72 69 ASP B O 1
ATOM 2486 N N . VAL B 1 73 ? 11.492 12.383 18.137 1.00 16.43 70 VAL B N 1
ATOM 2487 C CA . VAL B 1 73 ? 10.298 11.607 17.898 1.00 19.34 70 VAL B CA 1
ATOM 2488 C C . VAL B 1 73 ? 10.408 11.020 16.467 1.00 19.86 70 VAL B C 1
ATOM 2489 O O . VAL B 1 73 ? 11.176 11.529 15.680 1.00 22.01 70 VAL B O 1
ATOM 2493 N N . VAL B 1 74 ? 9.685 9.943 16.227 1.00 20.04 71 VAL B N 1
ATOM 2494 C CA . VAL B 1 74 ? 9.670 9.229 14.890 1.00 22.41 71 VAL B CA 1
ATOM 2495 C C . VAL B 1 74 ? 8.790 9.993 13.934 1.00 21.08 71 VAL B C 1
ATOM 2496 O O . VAL B 1 74 ? 7.986 10.809 14.333 1.00 25.41 71 VAL B O 1
ATOM 2500 N N . PRO B 1 75 ? 8.909 9.732 12.631 1.00 23.65 72 PRO B N 1
ATOM 2501 C CA . PRO B 1 75 ? 7.977 10.417 11.740 1.00 23.97 72 PRO B CA 1
ATOM 2502 C C . PRO B 1 75 ? 6.488 10.181 11.982 1.00 23.03 72 PRO B C 1
ATOM 2503 O O . PRO B 1 75 ? 6.077 9.178 12.488 1.00 23.08 72 PRO B O 1
ATOM 2507 N N . THR B 1 76 ? 5.709 11.119 11.505 1.00 28.20 73 THR B N 1
ATOM 2508 C CA . THR B 1 76 ? 4.239 11.124 11.754 1.00 28.98 73 THR B CA 1
ATOM 2509 C C . THR B 1 76 ? 3.424 10.230 10.823 1.00 33.42 73 THR B C 1
ATOM 2510 O O . THR B 1 76 ? 2.391 9.680 11.203 1.00 34.56 73 THR B O 1
ATOM 2514 N N . GLY B 1 77 ? 3.906 10.118 9.609 1.00 35.78 74 GLY B N 1
ATOM 2515 C CA . GLY B 1 77 ? 3.080 9.621 8.466 1.00 40.06 74 GLY B CA 1
ATOM 2516 C C . GLY B 1 77 ? 2.243 10.805 7.987 1.00 41.38 74 GLY B C 1
ATOM 2517 O O . GLY B 1 77 ? 2.227 11.854 8.666 1.00 42.54 74 GLY B O 1
ATOM 2518 N N . ASP B 1 78 ? 1.551 10.725 6.841 1.00 45.80 75 ASP B N 1
ATOM 2519 C CA . ASP B 1 78 ? 0.871 11.974 6.389 1.00 43.83 75 ASP B CA 1
ATOM 2520 C C . ASP B 1 78 ? -0.233 12.352 7.387 1.00 45.24 75 ASP B C 1
ATOM 2521 O O . ASP B 1 78 ? -0.890 11.509 8.001 1.00 46.17 75 ASP B O 1
ATOM 2526 N N . GLU B 1 79 ? -0.385 13.647 7.574 1.00 45.01 76 GLU B N 1
ATOM 2527 C CA . GLU B 1 79 ? -1.256 14.175 8.645 1.00 47.62 76 GLU B CA 1
ATOM 2528 C C . GLU B 1 79 ? -2.774 13.809 8.526 1.00 46.96 76 GLU B C 1
ATOM 2529 O O . GLU B 1 79 ? -3.507 13.809 9.497 1.00 46.36 76 GLU B O 1
ATOM 2535 N N . ASN B 1 80 ? -3.212 13.447 7.337 1.00 51.13 77 ASN B N 1
ATOM 2536 C CA . ASN B 1 80 ? -4.667 13.183 7.103 1.00 50.39 77 ASN B CA 1
ATOM 2537 C C . ASN B 1 80 ? -5.242 11.894 7.730 1.00 50.96 77 ASN B C 1
ATOM 2538 O O . ASN B 1 80 ? -6.452 11.708 7.764 1.00 49.15 77 ASN B O 1
ATOM 2543 N N . GLN B 1 81 ? -4.373 11.027 8.233 1.00 45.86 78 GLN B N 1
ATOM 2544 C CA . GLN B 1 81 ? -4.834 9.818 9.000 1.00 46.21 78 GLN B CA 1
ATOM 2545 C C . GLN B 1 81 ? -5.030 10.151 10.476 1.00 40.78 78 GLN B C 1
ATOM 2546 O O . GLN B 1 81 ? -5.615 9.410 11.263 1.00 40.53 78 GLN B O 1
ATOM 2552 N N . TRP B 1 82 ? -4.520 11.316 10.808 1.00 39.78 79 TRP B N 1
ATOM 2553 C CA . TRP B 1 82 ? -4.521 11.806 12.172 1.00 38.28 79 TRP B CA 1
ATOM 2554 C C . TRP B 1 82 ? -5.821 12.500 12.450 1.00 38.88 79 TRP B C 1
ATOM 2555 O O . TRP B 1 82 ? -6.246 13.319 11.685 1.00 42.89 79 TRP B O 1
ATOM 2566 N N . SER B 1 83 ? -6.430 12.151 13.571 1.00 41.11 80 SER B N 1
ATOM 2567 C CA . SER B 1 83 ? -7.660 12.820 14.093 1.00 46.21 80 SER B CA 1
ATOM 2568 C C . SER B 1 83 ? -7.375 14.273 14.453 1.00 50.14 80 SER B C 1
ATOM 2569 O O . SER B 1 83 ? -8.198 15.163 14.380 1.00 45.27 80 SER B O 1
ATOM 2572 N N . SER B 1 84 ? -6.153 14.451 14.882 1.00 45.80 81 SER B N 1
ATOM 2573 C CA . SER B 1 84 ? -5.757 15.613 15.667 1.00 44.28 81 SER B CA 1
ATOM 2574 C C . SER B 1 84 ? -4.313 15.808 15.236 1.00 44.20 81 SER B C 1
ATOM 2575 O O . SER B 1 84 ? -3.505 14.896 15.441 1.00 42.54 81 SER B O 1
ATOM 2578 N N . PRO B 1 85 ? -4.005 16.907 14.531 1.00 40.44 82 PRO B N 1
ATOM 2579 C CA . PRO B 1 85 ? -2.690 17.057 13.888 1.00 39.87 82 PRO B CA 1
ATOM 2580 C C . PRO B 1 85 ? -1.516 16.705 14.813 1.00 35.22 82 PRO B C 1
ATOM 2581 O O . PRO B 1 85 ? -1.542 17.059 15.989 1.00 31.81 82 PRO B O 1
ATOM 2585 N N . PRO B 1 86 ? -0.488 16.018 14.270 1.00 33.20 83 PRO B N 1
ATOM 2586 C CA . PRO B 1 86 ? 0.425 15.413 15.193 1.00 31.98 83 PRO B CA 1
ATOM 2587 C C . PRO B 1 86 ? 1.231 16.367 16.061 1.00 28.36 83 PRO B C 1
ATOM 2588 O O . PRO B 1 86 ? 1.693 16.010 17.175 1.00 28.60 83 PRO B O 1
ATOM 2592 N N . PHE B 1 87 ? 1.378 17.584 15.595 1.00 23.89 84 PHE B N 1
ATOM 2593 C CA . PHE B 1 87 ? 2.099 18.571 16.417 1.00 27.19 84 PHE B CA 1
ATOM 2594 C C . PHE B 1 87 ? 1.237 19.609 17.057 1.00 28.57 84 PHE B C 1
ATOM 2595 O O . PHE B 1 87 ? 1.749 20.633 17.450 1.00 28.99 84 PHE B O 1
ATOM 2603 N N . SER B 1 88 ? -0.059 19.309 17.175 1.00 28.26 85 SER B N 1
ATOM 2604 C CA . SER B 1 88 ? -1.067 20.279 17.733 1.00 30.74 85 SER B CA 1
ATOM 2605 C C . SER B 1 88 ? -1.117 20.298 19.239 1.00 24.58 85 SER B C 1
ATOM 2606 O O . SER B 1 88 ? -1.407 21.259 19.822 1.00 27.44 85 SER B O 1
ATOM 2609 N N . ALA B 1 89 ? -0.841 19.173 19.820 1.00 25.34 86 ALA B N 1
ATOM 2610 C CA . ALA B 1 89 ? -0.931 18.960 21.313 1.00 23.55 86 ALA B CA 1
ATOM 2611 C C . ALA B 1 89 ? -2.354 19.279 21.860 1.00 26.12 86 ALA B C 1
ATOM 2612 O O . ALA B 1 89 ? -2.515 19.829 22.952 1.00 23.54 86 ALA B O 1
ATOM 2614 N N . GLU B 1 90 ? -3.344 18.855 21.078 1.00 24.04 87 GLU B N 1
ATOM 2615 C CA . GLU B 1 90 ? -4.763 18.838 21.509 1.00 25.83 87 GLU B CA 1
ATOM 2616 C C . GLU B 1 90 ? -5.043 17.879 22.622 1.00 26.03 87 GLU B C 1
ATOM 2617 O O . GLU B 1 90 ? -4.608 16.710 22.653 1.00 25.18 87 GLU B O 1
ATOM 2623 N N . ILE B 1 91 ? -5.884 18.377 23.508 1.00 27.08 88 ILE B N 1
ATOM 2624 C CA . ILE B 1 91 ? -6.435 17.604 24.613 1.00 27.35 88 ILE B CA 1
ATOM 2625 C C . ILE B 1 91 ? -7.943 17.439 24.397 1.00 31.42 88 ILE B C 1
ATOM 2626 O O . ILE B 1 91 ? -8.699 18.420 24.289 1.00 32.57 88 ILE B O 1
ATOM 2631 N N . ILE B 1 92 ? -8.319 16.188 24.222 1.00 31.32 89 ILE B N 1
ATOM 2632 C CA . ILE B 1 92 ? -9.700 15.841 23.889 1.00 34.34 89 ILE B CA 1
ATOM 2633 C C . ILE B 1 92 ? -10.110 14.729 24.817 1.00 36.08 89 ILE B C 1
ATOM 2634 O O . ILE B 1 92 ? -9.498 13.658 24.837 1.00 34.98 89 ILE B O 1
ATOM 2639 N N . ASP B 1 93 ? -11.090 15.023 25.656 1.00 35.33 90 ASP B N 1
ATOM 2640 C CA . ASP B 1 93 ? -11.744 13.979 26.466 1.00 37.37 90 ASP B CA 1
ATOM 2641 C C . ASP B 1 93 ? -10.730 13.367 27.399 1.00 36.85 90 ASP B C 1
ATOM 2642 O O . ASP B 1 93 ? -10.684 12.148 27.574 1.00 37.36 90 ASP B O 1
ATOM 2644 N N . GLY B 1 94 ? -9.876 14.245 27.908 1.00 33.08 91 GLY B N 1
ATOM 2645 C CA . GLY B 1 94 ? -8.793 13.909 28.855 1.00 32.52 91 GLY B CA 1
ATOM 2646 C C . GLY B 1 94 ? -7.547 13.200 28.246 1.00 32.24 91 GLY B C 1
ATOM 2647 O O . GLY B 1 94 ? -6.699 12.704 28.958 1.00 32.17 91 GLY B O 1
ATOM 2648 N N . MET B 1 95 ? -7.500 13.126 26.925 1.00 33.04 92 MET B N 1
ATOM 2649 C CA . MET B 1 95 ? -6.357 12.508 26.196 1.00 31.84 92 MET B CA 1
ATOM 2650 C C . MET B 1 95 ? -5.537 13.596 25.444 1.00 28.73 92 MET B C 1
ATOM 2651 O O . MET B 1 95 ? -6.068 14.394 24.700 1.00 28.38 92 MET B O 1
ATOM 2656 N N . LEU B 1 96 ? -4.237 13.573 25.654 1.00 28.25 93 LEU B N 1
ATOM 2657 C CA . LEU B 1 96 ? -3.274 14.516 24.981 1.00 25.45 93 LEU B CA 1
ATOM 2658 C C . LEU B 1 96 ? -2.736 13.892 23.703 1.00 25.53 93 LEU B C 1
ATOM 2659 O O . LEU B 1 96 ? -2.011 12.906 23.740 1.00 26.02 93 LEU B O 1
ATOM 2664 N N . TYR B 1 97 ? -3.105 14.482 22.602 1.00 26.24 94 TYR B N 1
ATOM 2665 C CA . TYR B 1 97 ? -2.771 13.954 21.278 1.00 25.34 94 TYR B CA 1
ATOM 2666 C C . TYR B 1 97 ? -1.531 14.607 20.678 1.00 26.13 94 TYR B C 1
ATOM 2667 O O . TYR B 1 97 ? -1.369 15.798 20.641 1.00 27.28 94 TYR B O 1
ATOM 2676 N N . GLY B 1 98 ? -0.638 13.760 20.238 1.00 22.96 95 GLY B N 1
ATOM 2677 C CA . GLY B 1 98 ? 0.443 14.179 19.386 1.00 25.02 95 GLY B CA 1
ATOM 2678 C C . GLY B 1 98 ? 1.582 13.163 19.292 1.00 23.41 95 GLY B C 1
ATOM 2679 O O . GLY B 1 98 ? 1.736 12.273 20.106 1.00 22.76 95 GLY B O 1
ATOM 2680 N N . ARG B 1 99 ? 2.330 13.311 18.216 1.00 24.30 96 ARG B N 1
ATOM 2681 C CA . ARG B 1 99 ? 3.574 12.525 18.019 1.00 21.60 96 ARG B CA 1
ATOM 2682 C C . ARG B 1 99 ? 4.520 12.980 19.171 1.00 19.10 96 ARG B C 1
ATOM 2683 O O . ARG B 1 99 ? 4.707 14.163 19.418 1.00 20.08 96 ARG B O 1
ATOM 2691 N N . GLY B 1 100 ? 4.944 12.001 19.903 0.80 18.66 97 GLY B N 1
ATOM 2692 C CA . GLY B 1 100 ? 5.767 12.222 21.070 0.80 18.38 97 GLY B CA 1
ATOM 2693 C C . GLY B 1 100 ? 5.048 12.301 22.346 0.80 19.76 97 GLY B C 1
ATOM 2694 O O . GLY B 1 100 ? 5.672 12.421 23.383 0.80 18.66 97 GLY B O 1
ATOM 2695 N N . ALA B 1 101 ? 3.716 12.279 22.297 1.00 24.25 98 ALA B N 1
ATOM 2696 C CA . ALA B 1 101 ? 2.950 12.433 23.523 1.00 22.19 98 ALA B CA 1
ATOM 2697 C C . ALA B 1 101 ? 3.250 11.349 24.498 1.00 22.99 98 ALA B C 1
ATOM 2698 O O . ALA B 1 101 ? 3.459 11.624 25.684 1.00 21.53 98 ALA B O 1
ATOM 2700 N N . ALA B 1 102 ? 3.245 10.123 23.990 1.00 20.39 99 ALA B N 1
ATOM 2701 C CA . ALA B 1 102 ? 3.473 8.924 24.814 1.00 23.94 99 ALA B CA 1
ATOM 2702 C C . ALA B 1 102 ? 5.000 8.577 24.834 1.00 25.34 99 ALA B C 1
ATOM 2703 O O . ALA B 1 102 ? 5.577 8.162 25.844 1.00 23.47 99 ALA B O 1
ATOM 2705 N N . ASP B 1 103 ? 5.626 8.838 23.704 1.00 23.97 100 ASP B N 1
ATOM 2706 C CA . ASP B 1 103 ? 7.066 8.456 23.485 1.00 23.38 100 ASP B CA 1
ATOM 2707 C C . ASP B 1 103 ? 7.955 9.601 22.982 1.00 19.96 100 ASP B C 1
ATOM 2708 O O . ASP B 1 103 ? 8.091 9.827 21.741 1.00 20.04 100 ASP B O 1
ATOM 2713 N N . MET B 1 104 ? 8.506 10.405 23.854 1.00 18.21 101 MET B N 1
ATOM 2714 C CA . MET B 1 104 ? 8.339 10.346 25.334 1.00 19.90 101 MET B CA 1
ATOM 2715 C C . MET B 1 104 ? 8.237 11.718 26.011 1.00 21.37 101 MET B C 1
ATOM 2716 O O . MET B 1 104 ? 8.575 11.918 27.167 1.00 20.52 101 MET B O 1
ATOM 2721 N N . LYS B 1 105 ? 7.668 12.661 25.300 1.00 20.26 102 LYS B N 1
ATOM 2722 C CA . LYS B 1 105 ? 7.560 14.047 25.818 1.00 20.52 102 LYS B CA 1
ATOM 2723 C C . LYS B 1 105 ? 6.716 14.222 27.109 1.00 22.50 102 LYS B C 1
ATOM 2724 O O . LYS B 1 105 ? 7.056 15.017 27.964 1.00 21.59 102 LYS B O 1
ATOM 2730 N N . GLY B 1 106 ? 5.643 13.441 27.213 1.00 21.66 103 GLY B N 1
ATOM 2731 C CA . GLY B 1 106 ? 4.775 13.477 28.364 1.00 23.66 103 GLY B CA 1
ATOM 2732 C C . GLY B 1 106 ? 5.591 13.105 29.608 1.00 22.34 103 GLY B C 1
ATOM 2733 O O . GLY B 1 106 ? 5.623 13.847 30.611 1.00 25.69 103 GLY B O 1
ATOM 2734 N N . SER B 1 107 ? 6.223 11.933 29.549 1.00 24.53 104 SER B N 1
ATOM 2735 C CA . SER B 1 107 ? 7.036 11.426 30.734 1.00 25.22 104 SER B CA 1
ATOM 2736 C C . SER B 1 107 ? 8.233 12.297 30.942 1.00 26.18 104 SER B C 1
ATOM 2737 O O . SER B 1 107 ? 8.677 12.538 32.102 1.00 23.08 104 SER B O 1
ATOM 2740 N N . LEU B 1 108 ? 8.819 12.754 29.834 1.00 21.46 105 LEU B N 1
ATOM 2741 C CA . LEU B 1 108 ? 9.946 13.690 29.975 1.00 22.83 105 LEU B CA 1
ATOM 2742 C C . LEU B 1 108 ? 9.503 14.891 30.741 1.00 21.82 105 LEU B C 1
ATOM 2743 O O . LEU B 1 108 ? 10.182 15.340 31.677 1.00 22.25 105 LEU B O 1
ATOM 2748 N N . ALA B 1 109 ? 8.336 15.421 30.375 1.00 19.85 106 ALA B N 1
ATOM 2749 C CA . ALA B 1 109 ? 7.831 16.616 31.122 1.00 20.71 106 ALA B CA 1
ATOM 2750 C C . ALA B 1 109 ? 7.605 16.258 32.610 1.00 22.57 106 ALA B C 1
ATOM 2751 O O . ALA B 1 109 ? 7.938 17.045 33.496 1.00 23.74 106 ALA B O 1
ATOM 2753 N N . ALA B 1 110 ? 7.040 15.064 32.824 1.00 23.07 107 ALA B N 1
ATOM 2754 C CA . ALA B 1 110 ? 6.741 14.585 34.217 1.00 23.79 107 ALA B CA 1
ATOM 2755 C C . ALA B 1 110 ? 8.012 14.430 35.058 1.00 25.76 107 ALA B C 1
ATOM 2756 O O . ALA B 1 110 ? 8.007 14.800 36.236 1.00 25.01 107 ALA B O 1
ATOM 2758 N N . MET B 1 111 ? 9.093 13.869 34.468 1.00 26.08 108 MET B N 1
ATOM 2759 C CA . MET B 1 111 ? 10.429 13.738 35.186 1.00 24.55 108 MET B CA 1
ATOM 2760 C C . MET B 1 111 ? 11.026 15.102 35.532 1.00 24.69 108 MET B C 1
ATOM 2761 O O . MET B 1 111 ? 11.593 15.347 36.614 1.00 26.07 108 MET B O 1
ATOM 2766 N N . ILE B 1 112 ? 10.936 15.988 34.554 1.00 23.27 109 ILE B N 1
ATOM 2767 C CA . ILE B 1 112 ? 11.382 17.379 34.709 1.00 24.45 109 ILE B CA 1
ATOM 2768 C C . ILE B 1 112 ? 10.632 18.088 35.865 1.00 25.69 109 ILE B C 1
ATOM 2769 O O . ILE B 1 112 ? 11.249 18.735 36.725 1.00 24.67 109 ILE B O 1
ATOM 2774 N N . VAL B 1 113 ? 9.315 17.969 35.856 1.00 24.05 110 VAL B N 1
ATOM 2775 C CA . VAL B 1 113 ? 8.511 18.727 36.867 1.00 26.96 110 VAL B CA 1
ATOM 2776 C C . VAL B 1 113 ? 8.840 18.103 38.240 1.00 29.49 110 VAL B C 1
ATOM 2777 O O . VAL B 1 113 ? 8.989 18.798 39.266 1.00 33.98 110 VAL B O 1
ATOM 2781 N N . ALA B 1 114 ? 9.031 16.788 38.226 1.00 27.42 111 ALA B N 1
ATOM 2782 C CA . ALA B 1 114 ? 9.333 16.025 39.490 1.00 31.57 111 ALA B CA 1
ATOM 2783 C C . ALA B 1 114 ? 10.643 16.476 40.099 1.00 30.80 111 ALA B C 1
ATOM 2784 O O . ALA B 1 114 ? 10.760 16.770 41.302 1.00 32.46 111 ALA B O 1
ATOM 2786 N N . ALA B 1 115 ? 11.647 16.531 39.253 1.00 29.34 112 ALA B N 1
ATOM 2787 C CA . ALA B 1 115 ? 12.996 16.983 39.640 1.00 29.19 112 ALA B CA 1
ATOM 2788 C C . ALA B 1 115 ? 12.984 18.437 40.159 1.00 31.63 112 ALA B C 1
ATOM 2789 O O . ALA B 1 115 ? 13.640 18.776 41.145 1.00 29.63 112 ALA B O 1
ATOM 2791 N N . GLU B 1 116 ? 12.223 19.262 39.463 1.00 29.46 113 GLU B N 1
ATOM 2792 C CA . GLU B 1 116 ? 12.095 20.720 39.787 1.00 30.62 113 GLU B CA 1
ATOM 2793 C C . GLU B 1 116 ? 11.486 20.888 41.187 1.00 30.12 113 GLU B C 1
ATOM 2794 O O . GLU B 1 116 ? 12.017 21.585 42.043 1.00 32.30 113 GLU B O 1
ATOM 2800 N N . GLU B 1 117 ? 10.327 20.255 41.334 1.00 30.27 114 GLU B N 1
ATOM 2801 C CA . GLU B 1 117 ? 9.484 20.313 42.572 1.00 34.19 114 GLU B CA 1
ATOM 2802 C C . GLU B 1 117 ? 10.273 19.791 43.758 1.00 35.08 114 GLU B C 1
ATOM 2803 O O . GLU B 1 117 ? 10.373 20.432 44.807 1.00 39.46 114 GLU B O 1
ATOM 2809 N N . TYR B 1 118 ? 10.859 18.625 43.554 1.00 34.11 115 TYR B N 1
ATOM 2810 C CA . TYR B 1 118 ? 11.749 18.007 44.559 1.00 34.92 115 TYR B CA 1
ATOM 2811 C C . TYR B 1 118 ? 12.862 18.900 45.067 1.00 35.00 115 TYR B C 1
ATOM 2812 O O . TYR B 1 118 ? 13.112 19.024 46.282 1.00 34.12 115 TYR B O 1
ATOM 2821 N N . VAL B 1 119 ? 13.547 19.493 44.107 1.00 33.82 116 VAL B N 1
ATOM 2822 C CA . VAL B 1 119 ? 14.721 20.421 44.364 1.00 33.98 116 VAL B CA 1
ATOM 2823 C C . VAL B 1 119 ? 14.253 21.728 45.055 1.00 35.16 116 VAL B C 1
ATOM 2824 O O . VAL B 1 119 ? 14.927 22.281 45.915 1.00 35.14 116 VAL B O 1
ATOM 2828 N N . LYS B 1 120 ? 13.101 22.226 44.624 1.00 35.01 117 LYS B N 1
ATOM 2829 C CA . LYS B 1 120 ? 12.468 23.459 45.257 1.00 35.93 117 LYS B CA 1
ATOM 2830 C C . LYS B 1 120 ? 12.113 23.186 46.747 1.00 37.41 117 LYS B C 1
ATOM 2831 O O . LYS B 1 120 ? 12.385 23.973 47.619 1.00 38.95 117 LYS B O 1
ATOM 2837 N N . ALA B 1 121 ? 11.508 22.039 46.986 1.00 38.09 118 ALA B N 1
ATOM 2838 C CA . ALA B 1 121 ? 11.060 21.661 48.360 1.00 44.55 118 ALA B CA 1
ATOM 2839 C C . ALA B 1 121 ? 12.223 21.177 49.227 1.00 43.58 118 ALA B C 1
ATOM 2840 O O . ALA B 1 121 ? 12.127 21.097 50.452 1.00 46.74 118 ALA B O 1
ATOM 2842 N N . ASN B 1 122 ? 13.333 20.885 48.572 1.00 41.82 119 ASN B N 1
ATOM 2843 C CA . ASN B 1 122 ? 14.484 20.219 49.215 1.00 39.20 119 ASN B CA 1
ATOM 2844 C C . ASN B 1 122 ? 15.868 20.757 48.831 1.00 38.30 119 ASN B C 1
ATOM 2845 O O . ASN B 1 122 ? 16.761 19.988 48.436 1.00 42.38 119 ASN B O 1
ATOM 2850 N N . PRO B 1 123 ? 16.110 22.050 48.981 1.00 41.75 120 PRO B N 1
ATOM 2851 C CA . PRO B 1 123 ? 17.401 22.571 48.453 1.00 42.54 120 PRO B CA 1
ATOM 2852 C C . PRO B 1 123 ? 18.678 21.862 48.895 1.00 49.63 120 PRO B C 1
ATOM 2853 O O . PRO B 1 123 ? 19.681 21.805 48.165 1.00 51.59 120 PRO B O 1
ATOM 2857 N N . ASN B 1 124 ? 18.622 21.356 50.112 1.00 46.98 121 ASN B N 1
ATOM 2858 C CA . ASN B 1 124 ? 19.743 20.618 50.719 1.00 48.27 121 ASN B CA 1
ATOM 2859 C C . ASN B 1 124 ? 19.510 19.129 50.734 1.00 46.83 121 ASN B C 1
ATOM 2860 O O . ASN B 1 124 ? 19.837 18.419 51.684 1.00 46.92 121 ASN B O 1
ATOM 2865 N N . HIS B 1 125 ? 18.957 18.667 49.628 1.00 41.77 122 HIS B N 1
ATOM 2866 C CA . HIS B 1 125 ? 18.796 17.256 49.403 1.00 38.50 122 HIS B CA 1
ATOM 2867 C C . HIS B 1 125 ? 20.174 16.679 49.351 1.00 37.94 122 HIS B C 1
ATOM 2868 O O . HIS B 1 125 ? 21.104 17.338 48.921 1.00 37.51 122 HIS B O 1
ATOM 2875 N N . LYS B 1 126 ? 20.344 15.461 49.844 1.00 38.82 123 LYS B N 1
ATOM 2876 C CA . LYS B 1 126 ? 21.635 14.786 49.625 1.00 38.66 123 LYS B CA 1
ATOM 2877 C C . LYS B 1 126 ? 21.688 14.378 48.152 1.00 41.14 123 LYS B C 1
ATOM 2878 O O . LYS B 1 126 ? 20.661 14.267 47.464 1.00 37.07 123 LYS B O 1
ATOM 2884 N N . GLY B 1 127 ? 22.925 14.184 47.745 1.00 38.72 124 GLY B N 1
ATOM 2885 C CA . GLY B 1 127 ? 23.302 13.556 46.487 1.00 39.68 124 GLY B CA 1
ATOM 2886 C C . GLY B 1 127 ? 23.175 14.548 45.347 1.00 37.25 124 GLY B C 1
ATOM 2887 O O . GLY B 1 127 ? 23.270 15.773 45.512 1.00 32.58 124 GLY B O 1
ATOM 2888 N N . THR B 1 128 ? 22.931 13.973 44.185 1.00 34.14 125 THR B N 1
ATOM 2889 C CA . THR B 1 128 ? 22.862 14.742 42.924 1.00 33.73 125 THR B CA 1
ATOM 2890 C C . THR B 1 128 ? 21.667 14.265 42.116 1.00 31.76 125 THR B C 1
ATOM 2891 O O . THR B 1 128 ? 21.492 13.070 41.895 1.00 31.23 125 THR B O 1
ATOM 2895 N N . ILE B 1 129 ? 20.834 15.222 41.722 1.00 28.98 126 ILE B N 1
ATOM 2896 C CA . ILE B 1 129 ? 19.742 14.926 40.825 1.00 26.64 126 ILE B CA 1
ATOM 2897 C C . ILE B 1 129 ? 20.208 15.411 39.448 1.00 23.74 126 ILE B C 1
ATOM 2898 O O . ILE B 1 129 ? 20.618 16.541 39.295 1.00 23.82 126 ILE B O 1
ATOM 2903 N N . ALA B 1 130 ? 20.068 14.559 38.440 1.00 24.69 127 ALA B N 1
ATOM 2904 C CA . ALA B 1 130 ? 20.638 14.917 37.103 1.00 20.34 127 ALA B CA 1
ATOM 2905 C C . ALA B 1 130 ? 19.629 14.580 36.045 1.00 21.46 127 ALA B C 1
ATOM 2906 O O . ALA B 1 130 ? 18.719 13.778 36.249 1.00 23.30 127 ALA B O 1
ATOM 2908 N N . LEU B 1 131 ? 19.795 15.221 34.884 1.00 20.03 128 LEU B N 1
ATOM 2909 C CA . LEU B 1 131 ? 18.887 14.857 33.715 1.00 21.81 128 LEU B CA 1
ATOM 2910 C C . LEU B 1 131 ? 19.809 14.726 32.554 1.00 17.50 128 LEU B C 1
ATOM 2911 O O . LEU B 1 131 ? 20.691 15.558 32.374 1.00 18.40 128 LEU B O 1
ATOM 2916 N N . LEU B 1 132 ? 19.620 13.640 31.813 1.00 18.57 129 LEU B N 1
ATOM 2917 C CA . LEU B 1 132 ? 20.446 13.272 30.671 1.00 17.16 129 LEU B CA 1
ATOM 2918 C C . LEU B 1 132 ? 19.461 13.138 29.487 1.00 17.20 129 LEU B C 1
ATOM 2919 O O . LEU B 1 132 ? 18.653 12.183 29.425 1.00 18.77 129 LEU B O 1
ATOM 2924 N N . ILE B 1 133 ? 19.574 14.071 28.589 1.00 17.68 130 ILE B N 1
ATOM 2925 C CA . ILE B 1 133 ? 18.577 14.162 27.496 1.00 16.43 130 ILE B CA 1
ATOM 2926 C C . ILE B 1 133 ? 19.298 14.219 26.181 1.00 16.52 130 ILE B C 1
ATOM 2927 O O . ILE B 1 133 ? 20.236 14.995 26.026 1.00 17.53 130 ILE B O 1
ATOM 2932 N N . THR B 1 134 ? 18.770 13.438 25.216 1.00 14.82 131 THR B N 1
ATOM 2933 C CA . THR B 1 134 ? 19.430 13.311 23.893 1.00 16.23 131 THR B CA 1
ATOM 2934 C C . THR B 1 134 ? 18.408 13.697 22.851 1.00 14.02 131 THR B C 1
ATOM 2935 O O . THR B 1 134 ? 17.258 13.500 23.069 1.00 14.40 131 THR B O 1
ATOM 2939 N N . SER B 1 135 ? 18.860 14.194 21.720 1.00 16.74 132 SER B N 1
ATOM 2940 C CA . SER B 1 135 ? 17.904 14.387 20.541 1.00 17.13 132 SER B CA 1
ATOM 2941 C C . SER B 1 135 ? 17.974 13.313 19.499 1.00 20.80 132 SER B C 1
ATOM 2942 O O . SER B 1 135 ? 17.355 13.441 18.421 1.00 18.28 132 SER B O 1
ATOM 2945 N N . ASP B 1 136 ? 18.699 12.264 19.815 1.00 19.47 133 ASP B N 1
ATOM 2946 C CA . ASP B 1 136 ? 18.765 11.050 18.980 1.00 20.88 133 ASP B CA 1
ATOM 2947 C C . ASP B 1 136 ? 18.821 9.677 19.680 1.00 21.45 133 ASP B C 1
ATOM 2948 O O . ASP B 1 136 ? 19.851 9.039 19.870 1.00 21.72 133 ASP B O 1
ATOM 2953 N N . GLU B 1 137 ? 17.648 9.244 20.050 1.00 23.40 134 GLU B N 1
ATOM 2954 C CA . GLU B 1 137 ? 17.432 7.894 20.560 1.00 23.75 134 GLU B CA 1
ATOM 2955 C C . GLU B 1 137 ? 16.757 6.999 19.510 1.00 25.46 134 GLU B C 1
ATOM 2956 O O . GLU B 1 137 ? 16.884 5.797 19.512 1.00 24.93 134 GLU B O 1
ATOM 2962 N N . GLU B 1 138 ? 15.965 7.623 18.694 1.00 23.56 135 GLU B N 1
ATOM 2963 C CA . GLU B 1 138 ? 15.013 6.855 17.791 1.00 25.51 135 GLU B CA 1
ATOM 2964 C C . GLU B 1 138 ? 15.623 6.443 16.445 1.00 26.06 135 GLU B C 1
ATOM 2965 O O . GLU B 1 138 ? 15.051 5.591 15.721 1.00 30.16 135 GLU B O 1
ATOM 2971 N N . ALA B 1 139 ? 16.740 7.038 16.104 1.00 22.28 136 ALA B N 1
ATOM 2972 C CA . ALA B 1 139 ? 17.334 6.828 14.737 1.00 22.94 136 ALA B CA 1
ATOM 2973 C C . ALA B 1 139 ? 18.648 6.072 14.854 1.00 23.38 136 ALA B C 1
ATOM 2974 O O . ALA B 1 139 ? 18.693 5.018 15.520 1.00 23.69 136 ALA B O 1
ATOM 2976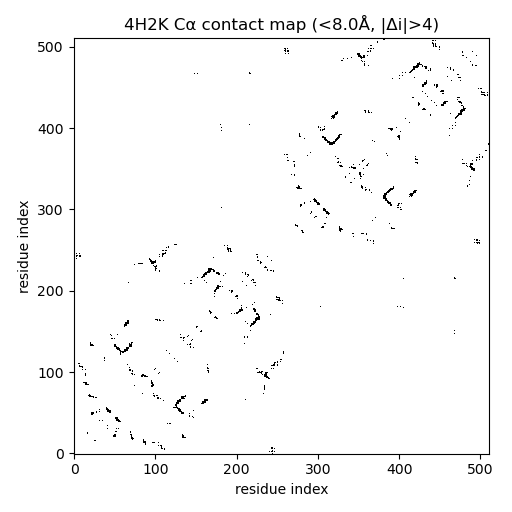 N N . THR B 1 140 ? 19.743 6.547 14.300 1.00 23.16 137 THR B N 1
ATOM 2977 C CA . THR B 1 140 ? 20.963 5.709 14.428 1.00 22.51 137 THR B CA 1
ATOM 2978 C C . THR B 1 140 ? 21.568 5.738 15.860 1.00 22.76 137 THR B C 1
ATOM 2979 O O . THR B 1 140 ? 22.196 4.826 16.265 1.00 20.03 137 THR B O 1
ATOM 2983 N N . ALA B 1 141 ? 21.409 6.860 16.517 1.00 21.78 138 ALA B N 1
ATOM 2984 C CA . ALA B 1 141 ? 21.828 7.018 17.993 1.00 22.85 138 ALA B CA 1
ATOM 2985 C C . ALA B 1 141 ? 23.285 6.939 18.237 1.00 24.88 138 ALA B C 1
ATOM 2986 O O . ALA B 1 141 ? 23.757 6.788 19.392 1.00 27.55 138 ALA B O 1
ATOM 2988 N N . LYS B 1 142 ? 24.043 7.132 17.175 1.00 23.64 139 LYS B N 1
ATOM 2989 C CA . LYS B 1 142 ? 25.544 7.032 17.257 1.00 24.34 139 LYS B CA 1
ATOM 2990 C C . LYS B 1 142 ? 26.217 8.082 18.146 1.00 20.88 139 LYS B C 1
ATOM 2991 O O . LYS B 1 142 ? 27.282 7.870 18.681 1.00 23.18 139 LYS B O 1
ATOM 2997 N N . ASP B 1 143 ? 25.552 9.222 18.254 1.00 19.17 140 ASP B N 1
ATOM 2998 C CA . ASP B 1 143 ? 26.061 10.432 18.889 1.00 19.66 140 ASP B CA 1
ATOM 2999 C C . ASP B 1 143 ? 25.196 10.985 20.017 1.00 19.39 140 ASP B C 1
ATOM 3000 O O . ASP B 1 143 ? 25.272 12.154 20.383 1.00 20.47 140 ASP B O 1
ATOM 3005 N N . GLY B 1 144 ? 24.400 10.093 20.569 1.00 16.95 141 GLY B N 1
ATOM 3006 C CA . GLY B 1 144 ? 23.375 10.430 21.491 1.00 16.91 141 GLY B CA 1
ATOM 3007 C C . GLY B 1 144 ? 23.833 10.139 22.927 1.00 17.71 141 GLY B C 1
ATOM 3008 O O . GLY B 1 144 ? 24.935 10.495 23.298 1.00 18.00 141 GLY B O 1
ATOM 3009 N N . THR B 1 145 ? 22.961 9.433 23.635 1.00 17.87 142 THR B N 1
ATOM 3010 C CA . THR B 1 145 ? 23.258 8.949 25.018 1.00 19.82 142 THR B CA 1
ATOM 3011 C C . THR B 1 145 ? 24.668 8.325 25.104 1.00 20.71 142 THR B C 1
ATOM 3012 O O . THR B 1 145 ? 25.423 8.577 26.056 1.00 20.65 142 THR B O 1
ATOM 3016 N N . ILE B 1 146 ? 24.992 7.471 24.148 1.00 19.02 143 ILE B N 1
ATOM 3017 C CA . ILE B 1 146 ? 26.352 6.798 24.139 1.00 20.20 143 ILE B CA 1
ATOM 3018 C C . ILE B 1 146 ? 27.534 7.824 24.234 1.00 19.31 143 ILE B C 1
ATOM 3019 O O . ILE B 1 146 ? 28.540 7.653 24.941 1.00 18.42 143 ILE B O 1
ATOM 3024 N N . HIS B 1 147 ? 27.393 8.931 23.509 1.00 20.31 144 HIS B N 1
ATOM 3025 C CA . HIS B 1 147 ? 28.394 10.047 23.537 1.00 19.74 144 HIS B CA 1
ATOM 3026 C C . HIS B 1 147 ? 28.528 10.657 24.935 1.00 20.16 144 HIS B C 1
ATOM 3027 O O . HIS B 1 147 ? 29.618 10.955 25.416 1.00 19.99 144 HIS B O 1
ATOM 3034 N N . VAL B 1 148 ? 27.393 10.812 25.554 1.00 18.28 145 VAL B N 1
ATOM 3035 C CA . VAL B 1 148 ? 27.283 11.377 26.915 1.00 19.43 145 VAL B CA 1
ATOM 3036 C C . VAL B 1 148 ? 28.024 10.405 27.911 1.00 18.99 145 VAL B C 1
ATOM 3037 O O . VAL B 1 148 ? 28.857 10.794 28.722 1.00 21.46 145 VAL B O 1
ATOM 3041 N N . VAL B 1 149 ? 27.610 9.159 27.850 1.00 20.44 146 VAL B N 1
ATOM 3042 C CA . VAL B 1 149 ? 28.216 8.000 28.611 1.00 21.57 146 VAL B CA 1
ATOM 3043 C C . VAL B 1 149 ? 29.746 7.987 28.398 1.00 23.69 146 VAL B C 1
ATOM 3044 O O . VAL B 1 149 ? 30.550 7.991 29.375 1.00 22.02 146 VAL B O 1
ATOM 3048 N N . GLU B 1 150 ? 30.184 8.010 27.138 1.00 17.90 147 GLU B N 1
ATOM 3049 C CA . GLU B 1 150 ? 31.698 8.108 26.880 1.00 20.79 147 GLU B CA 1
ATOM 3050 C C . GLU B 1 150 ? 32.410 9.287 27.579 1.00 21.19 147 GLU B C 1
ATOM 3051 O O . GLU B 1 150 ? 33.478 9.112 28.228 1.00 21.92 147 GLU B O 1
ATOM 3057 N N . THR B 1 151 ? 31.772 10.455 27.489 1.00 20.15 148 THR B N 1
ATOM 3058 C CA . THR B 1 151 ? 32.293 11.740 28.002 1.00 19.12 148 THR B CA 1
ATOM 3059 C C . THR B 1 151 ? 32.390 11.647 29.564 1.00 19.73 148 THR B C 1
ATOM 3060 O O . THR B 1 151 ? 33.384 12.058 30.146 1.00 21.41 148 THR B O 1
ATOM 3064 N N . LEU B 1 152 ? 31.340 11.147 30.165 1.00 20.03 149 LEU B N 1
ATOM 3065 C CA . LEU B 1 152 ? 31.222 11.017 31.682 1.00 23.23 149 LEU B CA 1
ATOM 3066 C C . LEU B 1 152 ? 32.285 9.986 32.198 1.00 25.95 149 LEU B C 1
ATOM 3067 O O . LEU B 1 152 ? 33.010 10.191 33.194 1.00 27.18 149 LEU B O 1
ATOM 3072 N N . MET B 1 153 ? 32.349 8.875 31.501 1.00 26.17 150 MET B N 1
ATOM 3073 C CA . MET B 1 153 ? 33.308 7.784 31.844 1.00 29.57 150 MET B CA 1
ATOM 3074 C C . MET B 1 153 ? 34.745 8.226 31.673 1.00 31.83 150 MET B C 1
ATOM 3075 O O . MET B 1 153 ? 35.587 7.996 32.549 1.00 32.40 150 MET B O 1
ATOM 3080 N N . ALA B 1 154 ? 34.994 8.914 30.567 1.00 26.61 151 ALA B N 1
ATOM 3081 C CA . ALA B 1 154 ? 36.356 9.441 30.266 1.00 29.55 151 ALA B CA 1
ATOM 3082 C C . ALA B 1 154 ? 36.903 10.404 31.332 1.00 31.61 151 ALA B C 1
ATOM 3083 O O . ALA B 1 154 ? 38.110 10.536 31.453 1.00 33.05 151 ALA B O 1
ATOM 3085 N N . ARG B 1 155 ? 36.016 11.081 32.058 1.00 30.01 152 ARG B N 1
ATOM 3086 C CA . ARG B 1 155 ? 36.437 12.000 33.167 1.00 31.45 152 ARG B CA 1
ATOM 3087 C C . ARG B 1 155 ? 36.152 11.468 34.571 1.00 31.84 152 ARG B C 1
ATOM 3088 O O . ARG B 1 155 ? 36.228 12.183 35.536 1.00 32.67 152 ARG B O 1
ATOM 3096 N N . ASP B 1 156 ? 35.807 10.190 34.654 1.00 33.45 153 ASP B N 1
ATOM 3097 C CA . ASP B 1 156 ? 35.508 9.465 35.950 1.00 35.95 153 ASP B CA 1
ATOM 3098 C C . ASP B 1 156 ? 34.264 9.982 36.682 1.00 36.94 153 ASP B C 1
ATOM 3099 O O . ASP B 1 156 ? 34.142 9.905 37.912 1.00 32.11 153 ASP B O 1
ATOM 3101 N N . GLU B 1 157 ? 33.336 10.556 35.928 1.00 30.83 154 GLU B N 1
ATOM 3102 C CA . GLU B 1 157 ? 32.094 11.021 36.533 1.00 30.46 154 GLU B CA 1
ATOM 3103 C C . GLU B 1 157 ? 31.102 9.850 36.627 1.00 33.48 154 GLU B C 1
ATOM 3104 O O . GLU B 1 157 ? 30.847 9.157 35.640 1.00 34.09 154 GLU B O 1
ATOM 3110 N N . LYS B 1 158 ? 30.532 9.677 37.814 1.00 31.93 155 LYS B N 1
ATOM 3111 C CA . LYS B 1 158 ? 29.583 8.563 38.128 1.00 31.05 155 LYS B CA 1
ATOM 3112 C C . LYS B 1 158 ? 28.092 8.878 38.129 1.00 30.42 155 LYS B C 1
ATOM 3113 O O . LYS B 1 158 ? 27.647 9.993 38.394 1.00 33.52 155 LYS B O 1
ATOM 3115 N N . ILE B 1 159 ? 27.357 7.851 37.750 1.00 29.68 156 ILE B N 1
ATOM 3116 C CA . ILE B 1 159 ? 25.911 7.784 37.844 1.00 28.87 156 ILE B CA 1
ATOM 3117 C C . ILE B 1 159 ? 25.582 6.543 38.667 1.00 29.68 156 ILE B C 1
ATOM 3118 O O . ILE B 1 159 ? 25.988 5.445 38.293 1.00 31.13 156 ILE B O 1
ATOM 3123 N N . THR B 1 160 ? 24.848 6.712 39.776 1.00 30.54 157 THR B N 1
ATOM 3124 C CA . THR B 1 160 ? 24.476 5.546 40.683 1.00 26.89 157 THR B CA 1
ATOM 3125 C C . THR B 1 160 ? 23.200 4.798 40.321 1.00 25.98 157 THR B C 1
ATOM 3126 O O . THR B 1 160 ? 23.144 3.576 40.248 1.00 26.52 157 THR B O 1
ATOM 3130 N N . TYR B 1 161 ? 22.171 5.615 40.067 1.00 25.09 158 TYR B N 1
ATOM 3131 C CA . TYR B 1 161 ? 20.831 5.179 39.716 1.00 23.53 158 TYR B CA 1
ATOM 3132 C C . TYR B 1 161 ? 20.349 5.910 38.439 1.00 21.18 158 TYR B C 1
ATOM 3133 O O . TYR B 1 161 ? 20.583 7.086 38.320 1.00 20.84 158 TYR B O 1
ATOM 3142 N N . CYS B 1 162 ? 19.581 5.248 37.629 1.00 23.15 159 CYS B N 1
ATOM 3143 C CA . CYS B 1 162 ? 19.052 5.967 36.451 1.00 22.11 159 CYS B CA 1
ATOM 3144 C C . CYS B 1 162 ? 17.669 5.477 36.120 1.00 23.18 159 CYS B C 1
ATOM 3145 O O . CYS B 1 162 ? 17.441 4.312 35.891 1.00 23.54 159 CYS B O 1
ATOM 3148 N N . MET B 1 163 ? 16.756 6.435 36.140 1.00 23.78 160 MET B N 1
ATOM 3149 C CA . MET B 1 163 ? 15.383 6.207 35.842 1.00 23.30 160 MET B CA 1
ATOM 3150 C C . MET B 1 163 ? 15.223 6.708 34.411 1.00 22.86 160 MET B C 1
ATOM 3151 O O . MET B 1 163 ? 15.332 7.887 34.206 1.00 22.81 160 MET B O 1
ATOM 3156 N N . VAL B 1 164 ? 14.946 5.781 33.519 1.00 24.78 161 VAL B N 1
ATOM 3157 C CA . VAL B 1 164 ? 14.618 6.027 32.064 1.00 24.22 161 VAL B CA 1
ATOM 3158 C C . VAL B 1 164 ? 13.096 6.090 31.849 1.00 23.66 161 VAL B C 1
ATOM 3159 O O . VAL B 1 164 ? 12.355 5.072 31.872 1.00 22.37 161 VAL B O 1
ATOM 3163 N N . GLY B 1 165 ? 12.646 7.314 31.592 1.00 23.17 162 GLY B N 1
ATOM 3164 C CA . GLY B 1 165 ? 11.218 7.665 31.481 1.00 22.94 162 GLY B CA 1
ATOM 3165 C C . GLY B 1 165 ? 10.546 7.116 30.215 1.00 24.05 162 GLY B C 1
ATOM 3166 O O . GLY B 1 165 ? 9.517 7.627 29.778 1.00 27.73 162 GLY B O 1
ATOM 3167 N N . GLU B 1 166 ? 11.119 6.074 29.621 1.00 23.39 163 GLU B N 1
ATOM 3168 C CA . GLU B 1 166 ? 10.440 5.467 28.434 1.00 23.65 163 GLU B CA 1
ATOM 3169 C C . GLU B 1 166 ? 9.077 4.830 28.857 1.00 25.22 163 GLU B C 1
ATOM 3170 O O . GLU B 1 166 ? 8.930 4.339 29.988 1.00 28.60 163 GLU B O 1
ATOM 3176 N N . PRO B 1 167 ? 8.075 4.839 27.983 1.00 26.32 164 PRO B N 1
ATOM 3177 C CA . PRO B 1 167 ? 6.779 4.300 28.436 1.00 28.41 164 PRO B CA 1
ATOM 3178 C C . PRO B 1 167 ? 6.746 2.763 28.526 1.00 30.87 164 PRO B C 1
ATOM 3179 O O . PRO B 1 167 ? 6.727 2.072 27.550 1.00 28.68 164 PRO B O 1
ATOM 3183 N N . SER B 1 168 ? 6.688 2.293 29.760 1.00 28.09 165 SER B N 1
ATOM 3184 C CA . SER B 1 168 ? 6.832 0.844 30.079 1.00 29.62 165 SER B CA 1
ATOM 3185 C C . SER B 1 168 ? 5.512 0.097 30.332 1.00 30.84 165 SER B C 1
ATOM 3186 O O . SER B 1 168 ? 5.472 -1.120 30.371 1.00 35.26 165 SER B O 1
ATOM 3189 N N . SER B 1 169 ? 4.445 0.854 30.501 1.00 31.50 166 SER B N 1
ATOM 3190 C CA . SER B 1 169 ? 3.160 0.285 30.990 1.00 34.02 166 SER B CA 1
ATOM 3191 C C . SER B 1 169 ? 2.403 -0.399 29.838 1.00 37.99 166 SER B C 1
ATOM 3192 O O . SER B 1 169 ? 2.313 0.118 28.723 1.00 34.72 166 SER B O 1
ATOM 3195 N N . ALA B 1 170 ? 1.880 -1.589 30.123 1.00 39.19 167 ALA B N 1
ATOM 3196 C CA . ALA B 1 170 ? 1.210 -2.429 29.087 1.00 37.71 167 ALA B CA 1
ATOM 3197 C C . ALA B 1 170 ? -0.307 -2.206 28.988 1.00 39.24 167 ALA B C 1
ATOM 3198 O O . ALA B 1 170 ? -0.827 -1.895 27.943 1.00 40.54 167 ALA B O 1
ATOM 3200 N N . LYS B 1 171 ? -1.000 -2.342 30.098 1.00 39.23 168 LYS B N 1
ATOM 3201 C CA . LYS B 1 171 ? -2.509 -2.290 30.090 1.00 40.21 168 LYS B CA 1
ATOM 3202 C C . LYS B 1 171 ? -3.119 -1.184 30.930 1.00 38.39 168 LYS B C 1
ATOM 3203 O O . LYS B 1 171 ? -4.022 -0.490 30.519 1.00 35.95 168 LYS B O 1
ATOM 3206 N N . ASN B 1 172 ? -2.595 -1.082 32.132 1.00 34.67 169 ASN B N 1
ATOM 3207 C CA . ASN B 1 172 ? -2.881 0.022 33.038 1.00 37.03 169 ASN B CA 1
ATOM 3208 C C . ASN B 1 172 ? -1.567 0.664 33.520 1.00 35.69 169 ASN B C 1
ATOM 3209 O O . ASN B 1 172 ? -0.527 0.017 33.650 1.00 35.25 169 ASN B O 1
ATOM 3214 N N . LEU B 1 173 ? -1.628 1.957 33.751 1.00 36.44 170 LEU B N 1
ATOM 3215 C CA . LEU B 1 173 ? -0.455 2.694 34.238 1.00 34.28 170 LEU B CA 1
ATOM 3216 C C . LEU B 1 173 ? 0.088 1.994 35.445 1.00 35.86 170 LEU B C 1
ATOM 3217 O O . LEU B 1 173 ? -0.655 1.649 36.323 1.00 39.83 170 LEU B O 1
ATOM 3222 N N . GLY B 1 174 ? 1.410 1.874 35.491 1.00 34.96 171 GLY B N 1
ATOM 3223 C CA . GLY B 1 174 ? 2.134 1.226 36.611 1.00 33.76 171 GLY B CA 1
ATOM 3224 C C . GLY B 1 174 ? 2.304 -0.287 36.619 1.00 32.74 171 GLY B C 1
ATOM 3225 O O . GLY B 1 174 ? 2.946 -0.824 37.488 1.00 37.05 171 GLY B O 1
ATOM 3226 N N . ASP B 1 175 ? 1.730 -0.971 35.640 1.00 39.66 172 ASP B N 1
ATOM 3227 C CA . ASP B 1 175 ? 1.645 -2.479 35.674 1.00 35.68 172 ASP B CA 1
ATOM 3228 C C . ASP B 1 175 ? 2.977 -3.170 35.357 1.00 38.14 172 ASP B C 1
ATOM 3229 O O . ASP B 1 175 ? 3.227 -4.321 35.718 1.00 37.85 172 ASP B O 1
ATOM 3234 N N . VAL B 1 176 ? 3.835 -2.413 34.691 1.00 35.16 173 VAL B N 1
ATOM 3235 C CA . VAL B 1 176 ? 5.128 -2.926 34.201 1.00 35.13 173 VAL B CA 1
ATOM 3236 C C . VAL B 1 176 ? 6.244 -1.914 34.440 1.00 36.60 173 VAL B C 1
ATOM 3237 O O . VAL B 1 176 ? 6.142 -0.722 34.121 1.00 30.99 173 VAL B O 1
ATOM 3241 N N . VAL B 1 177 ? 7.261 -2.432 35.097 1.00 33.37 174 VAL B N 1
ATOM 3242 C CA . VAL B 1 177 ? 8.561 -1.774 35.285 1.00 34.33 174 VAL B CA 1
ATOM 3243 C C . VAL B 1 177 ? 9.689 -2.600 34.600 1.00 37.39 174 VAL B C 1
ATOM 3244 O O . VAL B 1 177 ? 9.693 -3.828 34.635 1.00 33.76 174 VAL B O 1
ATOM 3248 N N . LYS B 1 178 ? 10.615 -1.910 33.940 1.00 36.56 175 LYS B N 1
ATOM 3249 C CA . LYS B 1 178 ? 11.716 -2.599 33.175 1.00 36.02 175 LYS B CA 1
ATOM 3250 C C . LYS B 1 178 ? 13.064 -2.461 33.824 1.00 34.89 175 LYS B C 1
ATOM 3251 O O . LYS B 1 178 ? 13.576 -1.395 34.100 1.00 33.20 175 LYS B O 1
ATOM 3257 N N . ASN B 1 179 ? 13.667 -3.598 34.065 1.00 36.54 176 ASN B N 1
ATOM 3258 C CA . ASN B 1 179 ? 15.038 -3.590 34.520 1.00 38.84 176 ASN B CA 1
ATOM 3259 C C . ASN B 1 179 ? 15.901 -4.723 33.974 1.00 39.83 176 ASN B C 1
ATOM 3260 O O . ASN B 1 179 ? 17.064 -4.839 34.397 1.00 51.49 176 ASN B O 1
ATOM 3265 N N . PRO B 1 190 ? 17.239 -6.660 44.104 1.00 65.96 187 PRO B N 1
ATOM 3266 C CA . PRO B 1 190 ? 17.044 -5.969 45.353 1.00 63.05 187 PRO B CA 1
ATOM 3267 C C . PRO B 1 190 ? 17.621 -4.548 45.365 1.00 58.08 187 PRO B C 1
ATOM 3268 O O . PRO B 1 190 ? 17.963 -4.031 46.433 1.00 58.32 187 PRO B O 1
ATOM 3272 N N . GLY B 1 191 ? 17.739 -3.938 44.184 1.00 49.33 188 GLY B N 1
ATOM 3273 C CA . GLY B 1 191 ? 18.310 -2.566 44.045 1.00 42.65 188 GLY B CA 1
ATOM 3274 C C . GLY B 1 191 ? 17.462 -1.513 44.751 1.00 35.96 188 GLY B C 1
ATOM 3275 O O . GLY B 1 191 ? 16.279 -1.655 44.839 1.00 44.32 188 GLY B O 1
ATOM 3276 N N . LYS B 1 192 ? 18.081 -0.475 45.268 1.00 33.59 189 LYS B N 1
ATOM 3277 C CA . LYS B 1 192 ? 17.350 0.656 45.927 1.00 37.45 189 LYS B CA 1
ATOM 3278 C C . LYS B 1 192 ? 16.482 1.490 44.948 1.00 33.96 189 LYS B C 1
ATOM 3279 O O . LYS B 1 192 ? 15.390 1.993 45.284 1.00 35.76 189 LYS B O 1
ATOM 3285 N N . LEU B 1 193 ? 16.930 1.543 43.707 1.00 34.57 190 LEU B N 1
ATOM 3286 C CA . LEU B 1 193 ? 16.118 2.185 42.657 1.00 30.05 190 LEU B CA 1
ATOM 3287 C C . LEU B 1 193 ? 14.842 1.437 42.352 1.00 30.05 190 LEU B C 1
ATOM 3288 O O . LEU B 1 193 ? 13.785 2.010 42.339 1.00 33.23 190 LEU B O 1
ATOM 3293 N N . LEU B 1 194 ? 14.964 0.148 42.068 1.00 30.86 191 LEU B N 1
ATOM 3294 C CA . LEU B 1 194 ? 13.785 -0.723 41.806 1.00 33.88 191 LEU B CA 1
ATOM 3295 C C . LEU B 1 194 ? 12.782 -0.681 42.960 1.00 34.79 191 LEU B C 1
ATOM 3296 O O . LEU B 1 194 ? 11.563 -0.639 42.759 1.00 35.49 191 LEU B O 1
ATOM 3301 N N . ASP B 1 195 ? 13.337 -0.710 44.154 1.00 35.68 192 ASP B N 1
ATOM 3302 C CA . ASP B 1 195 ? 12.537 -0.607 45.426 1.00 41.54 192 ASP B CA 1
ATOM 3303 C C . ASP B 1 195 ? 11.762 0.715 45.547 1.00 39.65 192 ASP B C 1
ATOM 3304 O O . ASP B 1 195 ? 10.554 0.760 45.848 1.00 40.91 192 ASP B O 1
ATOM 3309 N N . SER B 1 196 ? 12.508 1.777 45.319 1.00 36.13 193 SER B N 1
ATOM 3310 C CA . SER B 1 196 ? 11.997 3.175 45.394 1.00 36.62 193 SER B CA 1
ATOM 3311 C C . SER B 1 196 ? 10.894 3.486 44.405 1.00 38.38 193 SER B C 1
ATOM 3312 O O . SER B 1 196 ? 9.929 4.170 44.737 1.00 40.40 193 SER B O 1
ATOM 3315 N N . ILE B 1 197 ? 11.032 2.983 43.184 1.00 34.18 194 ILE B N 1
ATOM 3316 C CA . ILE B 1 197 ? 10.006 3.245 42.150 1.00 34.12 194 ILE B CA 1
ATOM 3317 C C . ILE B 1 197 ? 8.777 2.315 42.354 1.00 35.67 194 ILE B C 1
ATOM 3318 O O . ILE B 1 197 ? 7.625 2.687 42.175 1.00 34.59 194 ILE B O 1
ATOM 3323 N N . THR B 1 198 ? 9.074 1.079 42.735 1.00 38.65 195 THR B N 1
ATOM 3324 C CA A THR B 1 198 ? 8.024 0.067 42.978 0.50 38.23 195 THR B CA 1
ATOM 3325 C CA B THR B 1 198 ? 8.036 0.054 43.008 0.50 38.10 195 THR B CA 1
ATOM 3326 C C . THR B 1 198 ? 7.113 0.597 44.090 1.00 37.15 195 THR B C 1
ATOM 3327 O O . THR B 1 198 ? 5.900 0.563 43.993 1.00 37.89 195 THR B O 1
ATOM 3334 N N . SER B 1 199 ? 7.721 1.114 45.129 1.00 37.47 196 SER B N 1
ATOM 3335 C CA . SER B 1 199 ? 6.951 1.707 46.263 1.00 39.36 196 SER B CA 1
ATOM 3336 C C . SER B 1 199 ? 6.127 2.926 45.867 1.00 40.36 196 SER B C 1
ATOM 3337 O O . SER B 1 199 ? 4.993 3.114 46.300 1.00 34.83 196 SER B O 1
ATOM 3340 N N . ALA B 1 200 ? 6.749 3.767 45.053 1.00 35.78 197 ALA B N 1
ATOM 3341 C CA . ALA B 1 200 ? 6.145 5.068 44.644 1.00 36.35 197 ALA B CA 1
ATOM 3342 C C . ALA B 1 200 ? 4.878 4.787 43.845 1.00 36.34 197 ALA B C 1
ATOM 3343 O O . ALA B 1 200 ? 3.876 5.444 43.983 1.00 38.31 197 ALA B O 1
ATOM 3345 N N . ILE B 1 201 ? 4.962 3.757 43.027 1.00 34.83 198 ILE B N 1
ATOM 3346 C CA . ILE B 1 201 ? 3.828 3.274 42.186 1.00 38.64 198 ILE B CA 1
ATOM 3347 C C . ILE B 1 201 ? 2.683 2.747 43.072 1.00 40.97 198 ILE B C 1
ATOM 3348 O O . ILE B 1 201 ? 1.523 3.126 42.942 1.00 39.55 198 ILE B O 1
ATOM 3353 N N . GLU B 1 202 ? 3.068 1.855 43.962 1.00 44.03 199 GLU B N 1
ATOM 3354 C CA . GLU B 1 202 ? 2.133 1.221 44.942 1.00 45.73 199 GLU B CA 1
ATOM 3355 C C . GLU B 1 202 ? 1.377 2.282 45.741 1.00 43.80 199 GLU B C 1
ATOM 3356 O O . GLU B 1 202 ? 0.148 2.374 45.722 1.00 46.80 199 GLU B O 1
ATOM 3362 N N . GLU B 1 203 ? 2.185 3.123 46.351 1.00 41.75 200 GLU B N 1
ATOM 3363 C CA . GLU B 1 203 ? 1.745 4.230 47.230 1.00 45.08 200 GLU B CA 1
ATOM 3364 C C . GLU B 1 203 ? 0.971 5.355 46.569 1.00 48.67 200 GLU B C 1
ATOM 3365 O O . GLU B 1 203 ? 0.362 6.146 47.270 1.00 52.02 200 GLU B O 1
ATOM 3367 N N . THR B 1 204 ? 1.051 5.455 45.241 1.00 45.36 201 THR B N 1
ATOM 3368 C CA . THR B 1 204 ? 0.429 6.579 44.494 1.00 41.54 201 THR B CA 1
ATOM 3369 C C . THR B 1 204 ? -0.809 6.139 43.763 1.00 47.08 201 THR B C 1
ATOM 3370 O O . THR B 1 204 ? -1.825 6.842 43.737 1.00 49.49 201 THR B O 1
ATOM 3374 N N . ILE B 1 205 ? -0.721 4.972 43.147 1.00 42.53 202 ILE B N 1
ATOM 3375 C CA . ILE B 1 205 ? -1.877 4.453 42.362 1.00 46.37 202 ILE B CA 1
ATOM 3376 C C . ILE B 1 205 ? -2.355 3.033 42.707 1.00 44.33 202 ILE B C 1
ATOM 3377 O O . ILE B 1 205 ? -3.220 2.444 42.048 1.00 48.02 202 ILE B O 1
ATOM 3382 N N . GLY B 1 206 ? -1.740 2.502 43.740 1.00 47.06 203 GLY B N 1
ATOM 3383 C CA . GLY B 1 206 ? -2.247 1.303 44.449 1.00 50.55 203 GLY B CA 1
ATOM 3384 C C . GLY B 1 206 ? -2.163 0.018 43.670 1.00 50.94 203 GLY B C 1
ATOM 3385 O O . GLY B 1 206 ? -2.949 -0.894 43.846 1.00 54.02 203 GLY B O 1
ATOM 3386 N N . ILE B 1 207 ? -1.195 -0.050 42.780 1.00 52.86 204 ILE B N 1
ATOM 3387 C CA . ILE B 1 207 ? -0.916 -1.323 42.101 1.00 49.52 204 ILE B CA 1
ATOM 3388 C C . ILE B 1 207 ? 0.573 -1.640 42.172 1.00 48.74 204 ILE B C 1
ATOM 3389 O O . ILE B 1 207 ? 1.402 -0.748 42.341 1.00 52.36 204 ILE B O 1
ATOM 3394 N N . THR B 1 208 ? 0.870 -2.930 42.094 1.00 48.69 205 THR B N 1
ATOM 3395 C CA . THR B 1 208 ? 2.249 -3.462 42.172 1.00 47.46 205 THR B CA 1
ATOM 3396 C C . THR B 1 208 ? 2.784 -3.799 40.783 1.00 43.47 205 THR B C 1
ATOM 3397 O O . THR B 1 208 ? 2.207 -4.620 40.069 1.00 42.56 205 THR B O 1
ATOM 3401 N N . PRO B 1 209 ? 3.886 -3.141 40.380 1.00 42.85 206 PRO B N 1
ATOM 3402 C CA . PRO B 1 209 ? 4.430 -3.429 39.079 1.00 39.55 206 PRO B CA 1
ATOM 3403 C C . PRO B 1 209 ? 5.250 -4.724 39.015 1.00 39.63 206 PRO B C 1
ATOM 3404 O O . PRO B 1 209 ? 6.053 -5.029 39.894 1.00 43.90 206 PRO B O 1
ATOM 3408 N N . LYS B 1 210 ? 5.018 -5.449 37.944 1.00 36.79 207 LYS B N 1
ATOM 3409 C CA . LYS B 1 210 ? 5.912 -6.545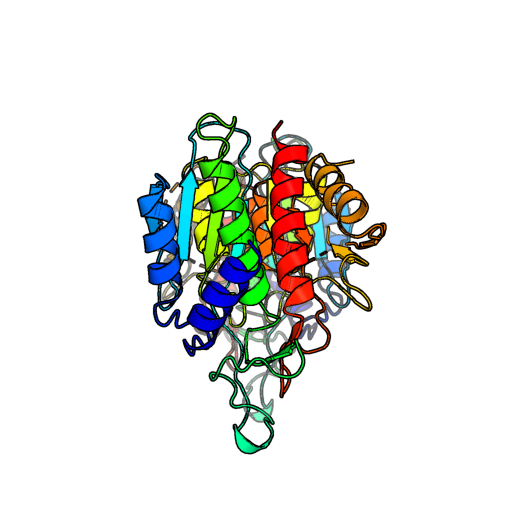 37.522 1.00 39.19 207 LYS B CA 1
ATOM 3410 C C . LYS B 1 210 ? 7.217 -5.979 36.959 1.00 41.22 207 LYS B C 1
ATOM 3411 O O . LYS B 1 210 ? 7.227 -5.261 35.973 1.00 38.71 207 LYS B O 1
ATOM 3413 N N . ALA B 1 211 ? 8.298 -6.272 37.650 1.00 39.91 208 ALA B N 1
ATOM 3414 C CA . ALA B 1 211 ? 9.672 -5.989 37.183 1.00 40.19 208 ALA B CA 1
ATOM 3415 C C . ALA B 1 211 ? 10.102 -6.914 36.047 1.00 40.16 208 ALA B C 1
ATOM 3416 O O . ALA B 1 211 ? 10.561 -8.004 36.302 1.00 43.30 208 ALA B O 1
ATOM 3418 N N . GLU B 1 212 ? 9.926 -6.448 34.807 1.00 37.78 209 GLU B N 1
ATOM 3419 C CA . GLU B 1 212 ? 10.318 -7.148 33.565 1.00 36.08 209 GLU B CA 1
ATOM 3420 C C . GLU B 1 212 ? 11.798 -6.967 33.137 1.00 39.31 209 GLU B C 1
ATOM 3421 O O . GLU B 1 212 ? 12.355 -5.878 33.169 1.00 37.74 209 GLU B O 1
ATOM 3427 N N . THR B 1 213 ? 12.385 -8.057 32.668 1.00 39.44 210 THR B N 1
ATOM 3428 C CA . THR B 1 213 ? 13.832 -8.123 32.257 1.00 45.81 210 THR B CA 1
ATOM 3429 C C . THR B 1 213 ? 14.127 -8.440 30.777 1.00 43.12 210 THR B C 1
ATOM 3430 O O . THR B 1 213 ? 13.245 -8.873 30.019 1.00 44.37 210 THR B O 1
ATOM 3434 N N . GLY B 1 216 ? 14.413 -3.151 27.947 1.00 47.34 213 GLY B N 1
ATOM 3435 C CA . GLY B 1 216 ? 15.597 -2.302 27.836 1.00 45.54 213 GLY B CA 1
ATOM 3436 C C . GLY B 1 216 ? 15.834 -1.700 26.464 1.00 47.29 213 GLY B C 1
ATOM 3437 O O . GLY B 1 216 ? 16.248 -2.374 25.497 1.00 46.92 213 GLY B O 1
ATOM 3438 N N . THR B 1 217 ? 15.538 -0.406 26.396 1.00 45.44 214 THR B N 1
ATOM 3439 C CA . THR B 1 217 ? 16.015 0.456 25.281 1.00 42.86 214 THR B CA 1
ATOM 3440 C C . THR B 1 217 ? 17.524 0.380 25.268 1.00 40.59 214 THR B C 1
ATOM 3441 O O . THR B 1 217 ? 18.164 0.141 26.313 1.00 37.80 214 THR B O 1
ATOM 3445 N N . SER B 1 218 ? 18.082 0.583 24.082 1.00 39.81 215 SER B N 1
ATOM 3446 C CA . SER B 1 218 ? 19.569 0.659 23.908 1.00 35.75 215 SER B CA 1
ATOM 3447 C C . SER B 1 218 ? 20.188 1.676 24.861 1.00 33.21 215 SER B C 1
ATOM 3448 O O . SER B 1 218 ? 21.180 1.424 25.551 1.00 35.57 215 SER B O 1
ATOM 3451 N N . ASP B 1 219 ? 19.620 2.866 24.888 1.00 33.51 216 ASP B N 1
ATOM 3452 C CA . ASP B 1 219 ? 20.227 3.934 25.668 1.00 28.23 216 ASP B CA 1
ATOM 3453 C C . ASP B 1 219 ? 20.385 3.495 27.117 1.00 29.04 216 ASP B C 1
ATOM 3454 O O . ASP B 1 219 ? 21.413 3.634 27.701 1.00 24.29 216 ASP B O 1
ATOM 3459 N N . GLY B 1 220 ? 19.330 2.928 27.636 1.00 28.19 217 GLY B N 1
ATOM 3460 C CA . GLY B 1 220 ? 19.373 2.322 28.999 1.00 29.70 217 GLY B CA 1
ATOM 3461 C C . GLY B 1 220 ? 20.498 1.307 29.120 1.00 29.21 217 GLY B C 1
ATOM 3462 O O . GLY B 1 220 ? 21.242 1.270 30.068 1.00 25.13 217 GLY B O 1
ATOM 3463 N N . ARG B 1 221 ? 20.684 0.527 28.083 1.00 29.22 218 ARG B N 1
ATOM 3464 C CA . ARG B 1 221 ? 21.751 -0.527 28.100 1.00 30.40 218 ARG B CA 1
ATOM 3465 C C . ARG B 1 221 ? 23.209 0.101 28.178 1.00 30.97 218 ARG B C 1
ATOM 3466 O O . ARG B 1 221 ? 24.095 -0.409 28.834 1.00 28.05 218 ARG B O 1
ATOM 3474 N N . PHE B 1 222 ? 23.394 1.267 27.563 1.00 28.10 219 PHE B N 1
ATOM 3475 C CA . PHE B 1 222 ? 24.681 1.987 27.639 1.00 26.55 219 PHE B CA 1
ATOM 3476 C C . PHE B 1 222 ? 24.961 2.639 28.978 1.00 25.19 219 PHE B C 1
ATOM 3477 O O . PHE B 1 222 ? 26.065 2.655 29.439 1.00 25.63 219 PHE B O 1
ATOM 3485 N N . ILE B 1 223 ? 23.934 3.188 29.572 1.00 24.45 220 ILE B N 1
ATOM 3486 C CA . ILE B 1 223 ? 24.059 3.826 30.924 1.00 24.07 220 ILE B CA 1
ATOM 3487 C C . ILE B 1 223 ? 24.455 2.785 31.997 1.00 24.20 220 ILE B C 1
ATOM 3488 O O . ILE B 1 223 ? 25.192 3.066 32.918 1.00 23.40 220 ILE B O 1
ATOM 3493 N N . ALA B 1 224 ? 23.854 1.629 31.877 1.00 25.86 221 ALA B N 1
ATOM 3494 C CA . ALA B 1 224 ? 24.104 0.419 32.744 1.00 28.21 221 ALA B CA 1
ATOM 3495 C C . ALA B 1 224 ? 25.554 -0.021 32.738 1.00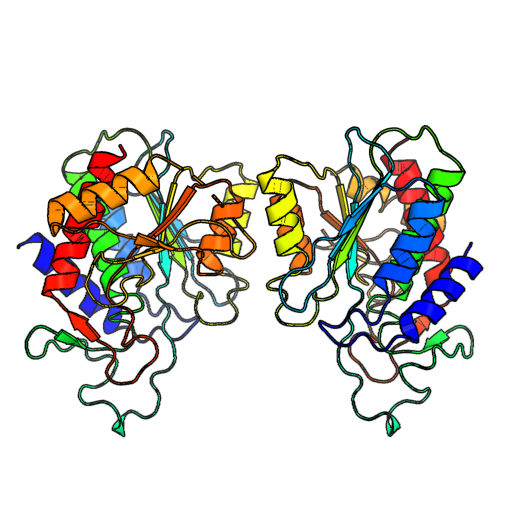 29.49 221 ALA B C 1
ATOM 3496 O O . ALA B 1 224 ? 26.127 -0.418 33.762 1.00 28.06 221 ALA B O 1
ATOM 3498 N N . LEU B 1 225 ? 26.168 0.107 31.571 1.00 28.57 222 LEU B N 1
ATOM 3499 C CA . LEU B 1 225 ? 27.637 -0.174 31.430 1.00 31.42 222 LEU B CA 1
ATOM 3500 C C . LEU B 1 225 ? 28.534 0.795 32.217 1.00 29.40 222 LEU B C 1
ATOM 3501 O O . LEU B 1 225 ? 29.697 0.537 32.431 1.00 32.90 222 LEU B O 1
ATOM 3506 N N . MET B 1 226 ? 27.953 1.896 32.658 1.00 28.90 223 MET B N 1
ATOM 3507 C CA . MET B 1 226 ? 28.610 2.808 33.643 1.00 29.78 223 MET B CA 1
ATOM 3508 C C . MET B 1 226 ? 28.597 2.289 35.070 1.00 30.80 223 MET B C 1
ATOM 3509 O O . MET B 1 226 ? 29.213 2.851 35.959 1.00 32.80 223 MET B O 1
ATOM 3514 N N . GLY B 1 227 ? 27.829 1.254 35.274 1.00 31.76 224 GLY B N 1
ATOM 3515 C CA . GLY B 1 227 ? 27.697 0.616 36.594 1.00 32.78 224 GLY B CA 1
ATOM 3516 C C . GLY B 1 227 ? 26.487 1.103 37.361 1.00 36.41 224 GLY B C 1
ATOM 3517 O O . GLY B 1 227 ? 26.265 0.726 38.509 1.00 37.03 224 GLY B O 1
ATOM 3518 N N . ALA B 1 228 ? 25.723 1.977 36.707 1.00 32.40 225 ALA B N 1
ATOM 3519 C CA . ALA B 1 228 ? 24.424 2.408 37.214 1.00 29.77 225 ALA B CA 1
ATOM 3520 C C . ALA B 1 228 ? 23.394 1.312 37.211 1.00 30.69 225 ALA B C 1
ATOM 3521 O O . ALA B 1 228 ? 23.250 0.531 36.259 1.00 28.09 225 ALA B O 1
ATOM 3523 N N A GLU B 1 229 ? 22.653 1.285 38.305 0.50 27.32 226 GLU B N 1
ATOM 3524 N N B GLU B 1 229 ? 22.656 1.262 38.314 0.50 28.04 226 GLU B N 1
ATOM 3525 C CA A GLU B 1 229 ? 21.378 0.575 38.348 0.50 27.95 226 GLU B CA 1
ATOM 3526 C CA B GLU B 1 229 ? 21.352 0.578 38.344 0.50 29.23 226 GLU B CA 1
ATOM 3527 C C A GLU B 1 229 ? 20.381 1.325 37.490 0.50 25.33 226 GLU B C 1
ATOM 3528 C C B GLU B 1 229 ? 20.400 1.335 37.465 0.50 25.99 226 GLU B C 1
ATOM 3529 O O A GLU B 1 229 ? 20.085 2.459 37.762 0.50 25.17 226 GLU B O 1
ATOM 3530 O O B GLU B 1 229 ? 20.122 2.478 37.723 0.50 25.82 226 GLU B O 1
ATOM 3541 N N . VAL B 1 230 ? 19.858 0.655 36.477 1.00 26.83 227 VAL B N 1
ATOM 3542 C CA . VAL B 1 230 ? 18.955 1.284 35.495 1.00 23.78 227 VAL B CA 1
ATOM 3543 C C . VAL B 1 230 ? 17.574 0.624 35.544 1.00 24.83 227 VAL B C 1
ATOM 3544 O O . VAL B 1 230 ? 17.416 -0.612 35.442 1.00 24.43 227 VAL B O 1
ATOM 3548 N N . VAL B 1 231 ? 16.554 1.463 35.691 1.00 23.74 228 VAL B N 1
ATOM 3549 C CA . VAL B 1 231 ? 15.169 1.039 35.676 1.00 23.80 228 VAL B CA 1
ATOM 3550 C C . VAL B 1 231 ? 14.356 1.965 34.772 1.00 25.13 228 VAL B C 1
ATOM 3551 O O . VAL B 1 231 ? 14.504 3.190 34.864 1.00 26.70 228 VAL B O 1
ATOM 3555 N N . GLU B 1 232 ? 13.581 1.358 33.892 1.00 25.29 229 GLU B N 1
ATOM 3556 C CA . GLU B 1 232 ? 12.587 2.081 33.056 1.00 26.48 229 GLU B CA 1
ATOM 3557 C C . GLU B 1 232 ? 11.177 2.049 33.619 1.00 26.58 229 GLU B C 1
ATOM 3558 O O . GLU B 1 232 ? 10.576 1.002 33.908 1.00 28.82 229 GLU B O 1
ATOM 3564 N N . PHE B 1 233 ? 10.617 3.235 33.692 1.00 26.17 230 PHE B N 1
ATOM 3565 C CA . PHE B 1 233 ? 9.203 3.390 34.013 1.00 25.42 230 PHE B CA 1
ATOM 3566 C C . PHE B 1 233 ? 8.494 4.571 33.345 1.00 26.10 230 PHE B C 1
ATOM 3567 O O . PHE B 1 233 ? 8.971 5.694 33.398 1.00 26.41 230 PHE B O 1
ATOM 3575 N N . GLY B 1 234 ? 7.378 4.268 32.699 1.00 27.89 231 GLY B N 1
ATOM 3576 C CA . GLY B 1 234 ? 6.438 5.304 32.201 1.00 28.51 231 GLY B CA 1
ATOM 3577 C C . GLY B 1 234 ? 5.015 4.943 31.790 1.00 31.43 231 GLY B C 1
ATOM 3578 O O . GLY B 1 234 ? 4.533 3.816 31.999 1.00 30.88 231 GLY B O 1
ATOM 3579 N N . PRO B 1 235 ? 4.338 5.896 31.132 1.00 31.33 232 PRO B N 1
ATOM 3580 C CA . PRO B 1 235 ? 2.996 5.702 30.671 1.00 30.67 232 PRO B CA 1
ATOM 3581 C C . PRO B 1 235 ? 2.825 4.513 29.746 1.00 28.76 232 PRO B C 1
ATOM 3582 O O . PRO B 1 235 ? 3.773 3.794 29.475 1.00 28.02 232 PRO B O 1
ATOM 3586 N N . LEU B 1 236 ? 1.578 4.350 29.336 1.00 29.27 233 LEU B N 1
ATOM 3587 C CA . LEU B 1 236 ? 1.129 3.269 28.432 1.00 32.51 233 LEU B CA 1
ATOM 3588 C C . LEU B 1 236 ? 1.812 3.478 27.096 1.00 34.29 233 LEU B C 1
ATOM 3589 O O . LEU B 1 236 ? 1.909 4.599 26.616 1.00 33.01 233 LEU B O 1
ATOM 3594 N N . ASN B 1 237 ? 2.230 2.360 26.505 1.00 32.80 234 ASN B N 1
ATOM 3595 C CA . ASN B 1 237 ? 3.069 2.354 25.275 1.00 33.61 234 ASN B CA 1
ATOM 3596 C C . ASN B 1 237 ? 2.364 1.872 24.024 1.00 33.26 234 ASN B C 1
ATOM 3597 O O . ASN B 1 237 ? 2.956 1.702 22.968 1.00 33.15 234 ASN B O 1
ATOM 3602 N N . SER B 1 238 ? 1.072 1.690 24.155 1.00 33.98 235 SER B N 1
ATOM 3603 C CA . SER B 1 238 ? 0.279 1.076 23.058 1.00 37.69 235 SER B CA 1
ATOM 3604 C C . SER B 1 238 ? 0.162 1.934 21.803 1.00 35.92 235 SER B C 1
ATOM 3605 O O . SER B 1 238 ? 0.007 1.428 20.694 1.00 35.83 235 SER B O 1
ATOM 3608 N N . THR B 1 239 ? 0.229 3.252 22.005 1.00 34.94 236 THR B N 1
ATOM 3609 C CA . THR B 1 239 ? 0.077 4.239 20.884 1.00 34.47 236 THR B CA 1
ATOM 3610 C C . THR B 1 239 ? 1.425 4.717 20.248 1.00 33.97 236 THR B C 1
ATOM 3611 O O . THR B 1 239 ? 1.420 5.448 19.250 1.00 34.23 236 THR B O 1
ATOM 3615 N N . ILE B 1 240 ? 2.544 4.306 20.860 1.00 33.78 237 ILE B N 1
ATOM 3616 C CA . ILE B 1 240 ? 3.929 4.737 20.402 1.00 29.50 237 ILE B CA 1
ATOM 3617 C C . ILE B 1 240 ? 4.171 4.380 18.940 1.00 28.70 237 ILE B C 1
ATOM 3618 O O . ILE B 1 240 ? 3.813 3.338 18.470 1.00 30.16 237 ILE B O 1
ATOM 3623 N N . HIS B 1 241 ? 4.776 5.335 18.224 1.00 28.31 238 HIS B N 1
ATOM 3624 C CA . HIS B 1 241 ? 5.150 5.219 16.807 1.00 29.92 238 HIS B CA 1
ATOM 3625 C C . HIS B 1 241 ? 4.020 5.024 15.850 1.00 29.92 238 HIS B C 1
ATOM 3626 O O . HIS B 1 241 ? 4.217 4.573 14.701 1.00 35.04 238 HIS B O 1
ATOM 3633 N N . LYS B 1 242 ? 2.827 5.347 16.304 1.00 30.12 239 LYS B N 1
ATOM 3634 C CA . LYS B 1 242 ? 1.572 5.077 15.565 1.00 33.28 239 LYS B CA 1
ATOM 3635 C C . LYS B 1 242 ? 0.750 6.337 15.373 1.00 34.05 239 LYS B C 1
ATOM 3636 O O . LYS B 1 242 ? 0.899 7.334 16.104 1.00 29.85 239 LYS B O 1
ATOM 3642 N N . VAL B 1 243 ? -0.143 6.262 14.390 1.00 30.01 240 VAL B N 1
ATOM 3643 C CA . VAL B 1 243 ? -0.998 7.398 14.072 1.00 33.20 240 VAL B CA 1
ATOM 3644 C C . VAL B 1 243 ? -1.863 7.615 15.301 1.00 30.10 240 VAL B C 1
ATOM 3645 O O . VAL B 1 243 ? -2.249 6.683 15.980 1.00 32.82 240 VAL B O 1
ATOM 3649 N N . ASN B 1 244 ? -2.097 8.875 15.610 1.00 27.99 241 ASN B N 1
ATOM 3650 C CA . ASN B 1 244 ? -2.999 9.289 16.731 1.00 30.60 241 ASN B CA 1
ATOM 3651 C C . ASN B 1 244 ? -2.430 8.931 18.071 1.00 27.93 241 ASN B C 1
ATOM 3652 O O . ASN B 1 244 ? -3.102 8.661 19.049 1.00 29.95 241 ASN B O 1
ATOM 3657 N N . GLU B 1 245 ? -1.116 8.979 18.095 1.00 25.99 242 GLU B N 1
ATOM 3658 C CA . GLU B 1 245 ? -0.385 8.762 19.346 1.00 25.64 242 GLU B CA 1
ATOM 3659 C C . GLU B 1 245 ? -1.006 9.681 20.368 1.00 25.76 242 GLU B C 1
ATOM 3660 O O . GLU B 1 245 ? -1.308 10.824 20.069 1.00 26.57 242 GLU B O 1
ATOM 3666 N N . CYS B 1 246 ? -1.135 9.210 21.588 1.00 24.79 243 CYS B N 1
ATOM 3667 C CA . CYS B 1 246 ? -1.794 10.014 22.598 1.00 26.99 243 CYS B CA 1
ATOM 3668 C C . CYS B 1 246 ? -1.439 9.457 23.923 1.00 26.84 243 CYS B C 1
ATOM 3669 O O . CYS B 1 246 ? -1.005 8.318 24.033 1.00 26.92 243 CYS B O 1
ATOM 3672 N N . VAL B 1 247 ? -1.532 10.320 24.910 1.00 27.81 244 VAL B N 1
ATOM 3673 C CA . VAL B 1 247 ? -1.317 9.985 26.315 1.00 27.97 244 VAL B CA 1
ATOM 3674 C C . VAL B 1 247 ? -2.431 10.575 27.248 1.00 32.78 244 VAL B C 1
ATOM 3675 O O . VAL B 1 247 ? -2.984 11.652 27.019 1.00 27.14 244 VAL B O 1
ATOM 3679 N N . SER B 1 248 ? -2.725 9.842 28.309 1.00 31.54 245 SER B N 1
ATOM 3680 C CA . SER B 1 248 ? -3.741 10.291 29.300 1.00 33.06 245 SER B CA 1
ATOM 3681 C C . SER B 1 248 ? -3.179 11.428 30.164 1.00 33.78 245 SER B C 1
ATOM 3682 O O . SER B 1 248 ? -2.139 11.279 30.867 1.00 29.86 245 SER B O 1
ATOM 3685 N N . VAL B 1 249 ? -3.856 12.573 30.141 1.00 27.32 246 VAL B N 1
ATOM 3686 C CA . VAL B 1 249 ? -3.376 13.699 30.990 1.00 31.04 246 VAL B CA 1
ATOM 3687 C C . VAL B 1 249 ? -3.386 13.333 32.488 1.00 33.37 246 VAL B C 1
ATOM 3688 O O . VAL B 1 249 ? -2.532 13.732 33.253 1.00 32.44 246 VAL B O 1
ATOM 3692 N N . GLU B 1 250 ? -4.370 12.544 32.896 1.00 36.45 247 GLU B N 1
ATOM 3693 C CA . GLU B 1 250 ? -4.420 12.060 34.312 1.00 40.21 247 GLU B CA 1
ATOM 3694 C C . GLU B 1 250 ? -3.212 11.165 34.654 1.00 35.42 247 GLU B C 1
ATOM 3695 O O . GLU B 1 250 ? -2.599 11.230 35.748 1.00 32.48 247 GLU B O 1
ATOM 3701 N N . ASP B 1 251 ? -2.922 10.291 33.707 1.00 32.91 248 ASP B N 1
ATOM 3702 C CA . ASP B 1 251 ? -1.717 9.429 33.808 1.00 33.75 248 ASP B CA 1
ATOM 3703 C C . ASP B 1 251 ? -0.403 10.305 33.892 1.00 35.75 248 ASP B C 1
ATOM 3704 O O . ASP B 1 251 ? 0.487 10.047 34.713 1.00 31.94 248 ASP B O 1
ATOM 3709 N N . LEU B 1 252 ? -0.315 11.367 33.089 1.00 32.18 249 LEU B N 1
ATOM 3710 C CA . LEU B 1 252 ? 0.917 12.258 33.178 1.00 31.55 249 LEU B CA 1
ATOM 3711 C C . LEU B 1 252 ? 1.031 12.874 34.561 1.00 30.40 249 LEU B C 1
ATOM 3712 O O . LEU B 1 252 ? 2.093 13.110 35.103 1.00 30.67 249 LEU B O 1
ATOM 3717 N N . GLY B 1 253 ? -0.137 13.187 35.079 1.00 30.48 250 GLY B N 1
ATOM 3718 C CA . GLY B 1 253 ? -0.271 13.720 36.430 1.00 32.39 250 GLY B CA 1
ATOM 3719 C C . GLY B 1 253 ? 0.291 12.751 37.444 1.00 29.94 250 GLY B C 1
ATOM 3720 O O . GLY B 1 253 ? 1.107 13.082 38.256 1.00 30.76 250 GLY B O 1
ATOM 3721 N N . LYS B 1 254 ? -0.241 11.547 37.377 1.00 31.06 251 LYS B N 1
ATOM 3722 C CA . LYS B 1 254 ? 0.197 10.440 38.250 1.00 33.95 251 LYS B CA 1
ATOM 3723 C C . LYS B 1 254 ? 1.725 10.186 38.108 1.00 36.46 251 LYS B C 1
ATOM 3724 O O . LYS B 1 254 ? 2.438 10.048 39.113 1.00 35.57 251 LYS B O 1
ATOM 3726 N N . CYS B 1 255 ? 2.215 10.139 36.851 1.00 30.42 252 CYS B N 1
ATOM 3727 C CA . CYS B 1 255 ? 3.683 9.913 36.651 1.00 34.05 252 CYS B CA 1
ATOM 3728 C C . CYS B 1 255 ? 4.517 10.945 37.382 1.00 28.99 252 CYS B C 1
ATOM 3729 O O . CYS B 1 255 ? 5.523 10.644 37.976 1.00 29.09 252 CYS B O 1
ATOM 3732 N N . GLY B 1 256 ? 4.099 12.197 37.276 1.00 30.53 253 GLY B N 1
ATOM 3733 C CA . GLY B 1 256 ? 4.808 13.305 37.935 1.00 30.11 253 GLY B CA 1
ATOM 3734 C C . GLY B 1 256 ? 4.888 13.092 39.450 1.00 33.15 253 GLY B C 1
ATOM 3735 O O . GLY B 1 256 ? 5.893 13.381 40.109 1.00 33.67 253 GLY B O 1
ATOM 3736 N N . GLU B 1 257 ? 3.812 12.557 39.979 1.00 32.42 254 GLU B N 1
ATOM 3737 C CA . GLU B 1 257 ? 3.746 12.218 41.437 1.00 36.27 254 GLU B CA 1
ATOM 3738 C C . GLU B 1 257 ? 4.632 11.026 41.719 1.00 34.09 254 GLU B C 1
ATOM 3739 O O . GLU B 1 257 ? 5.360 10.993 42.699 1.00 34.03 254 GLU B O 1
ATOM 3745 N N . ILE B 1 258 ? 4.513 10.036 40.833 1.00 33.57 255 ILE B N 1
ATOM 3746 C CA . ILE B 1 258 ? 5.327 8.765 40.933 1.00 31.96 255 ILE B CA 1
ATOM 3747 C C . ILE B 1 258 ? 6.831 9.091 40.954 1.00 33.60 255 ILE B C 1
ATOM 3748 O O . ILE B 1 258 ? 7.589 8.684 41.851 1.00 32.50 255 ILE B O 1
ATOM 3753 N N . TYR B 1 259 ? 7.274 9.869 39.959 1.00 31.23 256 TYR B N 1
ATOM 3754 C CA . TYR B 1 259 ? 8.741 10.207 39.833 1.00 28.11 256 TYR B CA 1
ATOM 3755 C C . TYR B 1 259 ? 9.250 10.965 41.077 1.00 29.40 256 TYR B C 1
ATOM 3756 O O . TYR B 1 259 ? 10.373 10.800 41.553 1.00 30.88 256 TYR B O 1
ATOM 3765 N N . HIS B 1 260 ? 8.393 11.830 41.578 1.00 30.94 257 HIS B N 1
ATOM 3766 C CA . HIS B 1 260 ? 8.695 12.662 42.770 1.00 31.37 257 HIS B CA 1
ATOM 3767 C C . HIS B 1 260 ? 8.791 11.776 44.002 1.00 32.33 257 HIS B C 1
ATOM 3768 O O . HIS B 1 260 ? 9.741 11.853 44.743 1.00 34.01 257 HIS B O 1
ATOM 3775 N N . LYS B 1 261 ? 7.779 10.934 44.193 1.00 34.61 258 LYS B N 1
ATOM 3776 C CA . LYS B 1 261 ? 7.745 9.986 45.367 1.00 35.07 258 LYS B CA 1
ATOM 3777 C C . LYS B 1 261 ? 8.997 9.116 45.311 1.00 36.49 258 LYS B C 1
ATOM 3778 O O . LYS B 1 261 ? 9.640 8.823 46.311 1.00 34.90 258 LYS B O 1
ATOM 3784 N N . MET B 1 262 ? 9.353 8.744 44.078 1.00 35.68 259 MET B N 1
ATOM 3785 C CA . MET B 1 262 ? 10.522 7.876 43.826 1.00 31.07 259 MET B CA 1
ATOM 3786 C C . MET B 1 262 ? 11.766 8.498 44.353 1.00 28.76 259 MET B C 1
ATOM 3787 O O . MET B 1 262 ? 12.649 7.827 44.853 1.00 30.45 259 MET B O 1
ATOM 3792 N N . LEU B 1 263 ? 11.854 9.798 44.176 1.00 31.32 260 LEU B N 1
ATOM 3793 C CA . LEU B 1 263 ? 13.048 10.553 44.620 1.00 28.84 260 LEU B CA 1
ATOM 3794 C C . LEU B 1 263 ? 13.150 10.609 46.152 1.00 33.75 260 LEU B C 1
ATOM 3795 O O . LEU B 1 263 ? 14.241 10.531 46.736 1.00 31.50 260 LEU B O 1
ATOM 3800 N N . VAL B 1 264 ? 11.997 10.929 46.725 1.00 34.91 261 VAL B N 1
ATOM 3801 C CA . VAL B 1 264 ? 11.808 10.940 48.217 1.00 36.51 261 VAL B CA 1
ATOM 3802 C C . VAL B 1 264 ? 12.221 9.579 48.787 1.00 38.00 261 VAL B C 1
ATOM 3803 O O . VAL B 1 264 ? 13.099 9.459 49.657 1.00 39.02 261 VAL B O 1
ATOM 3807 N N . ASN B 1 265 ? 11.572 8.554 48.266 1.00 35.60 262 ASN B N 1
ATOM 3808 C CA . ASN B 1 265 ? 11.878 7.163 48.676 1.00 39.05 262 ASN B CA 1
ATOM 3809 C C . ASN B 1 265 ? 13.381 6.888 48.563 1.00 40.68 262 ASN B C 1
ATOM 3810 O O . ASN B 1 265 ? 14.010 6.321 49.439 1.00 39.37 262 ASN B O 1
ATOM 3815 N N . LEU B 1 266 ? 13.945 7.335 47.457 1.00 38.13 263 LEU B N 1
ATOM 3816 C CA . LEU B 1 266 ? 15.327 6.971 47.068 1.00 36.37 263 LEU B CA 1
ATOM 3817 C C . LEU B 1 266 ? 16.412 7.652 47.854 1.00 34.37 263 LEU B C 1
ATOM 3818 O O . LEU B 1 266 ? 17.388 7.064 48.265 1.00 36.77 263 LEU B O 1
ATOM 3823 N N . LEU B 1 267 ? 16.218 8.920 48.071 1.00 37.54 264 LEU B N 1
ATOM 3824 C CA . LEU B 1 267 ? 17.249 9.760 48.679 1.00 38.35 264 LEU B CA 1
ATOM 3825 C C . LEU B 1 267 ? 17.153 10.014 50.185 1.00 44.75 264 LEU B C 1
ATOM 3826 O O . LEU B 1 267 ? 18.141 10.373 50.829 1.00 45.32 264 LEU B O 1
ATOM 3831 N N . ASP B 1 268 ? 15.954 9.888 50.710 1.00 49.61 265 ASP B N 1
ATOM 3832 C CA . ASP B 1 268 ? 15.659 10.435 52.083 1.00 55.84 265 ASP B CA 1
ATOM 3833 C C . ASP B 1 268 ? 15.631 9.407 53.196 1.00 51.34 265 ASP B C 1
ATOM 3834 O O . ASP B 1 268 ? 15.212 8.286 52.968 1.00 53.27 265 ASP B O 1
#